Protein AF-0000000085931585 (afdb_homodimer)

Organism: NCBI:txid2903556

Foldseek 3Di:
DDDPDDDQAFDPQPPPVFHFPAEFRDQAFQVAFDPLLVVLLVVLVVVQVDQADLQLVLLLVLVCVLLVHDSLQKDKFLALLLLLLLLCQLVVWQEEEEEFQADCSNVVSNVVSNHDYDYDYADVVNLREDDPVVLVVCVVVVTQEYEYEAVGPPSQDGHPPVVVVVVQVSCQVSVHAYEYECAQVLLFPPDDDCSVVQQVRQSYKYKYGPCHQRVCVVQRMIMIGGPDSSSSVSSSVSDDRSRHGSSSSSSSSSSSVPPVSSVVSSVLLVPQVVVLCVLCVVLVWAWRPHGGQKIKIFADFCLQVQCSVVSYHWHACCPGPNHHGGITMTGRHGPVSSVVVSVSSCVVRPPPD/DDDPDDDQAFDPQPPPVFHFPAEFRDQAFQVAFDPLLVVLLVVLVVVQVDQADLQLVLLLVLVCVLLVHDSLQKDKFLALLLLLLLLCQLVVWQEEEEEFQADCSNVVSNVVSNHDYDYDYADVVNLREDDPVVLVVCVVVVTQEYEEEAVGPPSQDGHPPVVVVVVQVSCQVSVHAYEYECAQVLLFPPDDDCLVVQQVRQSYKYKYGPCHQRVCVVQRMIMIGGPNSSSSVSSSVSDDRSRHGSSSSSSSSSSSVPPVSSVVSSVLLVPQVVVLCVLCVVLVWAWRPHGGQKIKIFADFPLQVQCSVVSYHWHACCPGPNHHGGITMTGRHGPVSSVVVSVSSCVVRPPPD

pLDDT: mean 95.16, std 6.09, range [37.5, 98.88]

Radius of gyration: 26.64 Å; Cα contacts (8 Å, |Δi|>4): 1525; chains: 2; bounding box: 50×88×65 Å

Structure (mmCIF, N/CA/C/O backbone):
data_AF-0000000085931585-model_v1
#
loop_
_entity.id
_entity.type
_entity.pdbx_description
1 polymer 'Threonine-phosphate decarboxylase'
#
loop_
_atom_site.group_PDB
_atom_site.id
_atom_site.type_symbol
_atom_site.label_atom_id
_atom_site.label_alt_id
_atom_site.label_comp_id
_atom_site.label_asym_id
_atom_site.label_entity_id
_atom_site.label_seq_id
_atom_site.pdbx_PDB_ins_code
_atom_site.Cartn_x
_atom_site.Cartn_y
_atom_site.Cartn_z
_atom_site.occupancy
_atom_site.B_iso_or_equiv
_atom_site.auth_seq_id
_atom_site.auth_comp_id
_atom_site.auth_asym_id
_atom_site.auth_atom_id
_atom_site.pdbx_PDB_model_num
ATOM 1 N N . MET A 1 1 ? -7.301 -2.189 -5.227 1 82.5 1 MET A N 1
ATOM 2 C CA . MET A 1 1 ? -8.383 -2.676 -4.371 1 82.5 1 MET A CA 1
ATOM 3 C C . MET A 1 1 ? -9.656 -2.887 -5.172 1 82.5 1 MET A C 1
ATOM 5 O O . MET A 1 1 ? -9.883 -2.213 -6.18 1 82.5 1 MET A O 1
ATOM 9 N N . LEU A 1 2 ? -10.422 -3.799 -4.711 1 83.25 2 LEU A N 1
ATOM 10 C CA . LEU A 1 2 ? -11.664 -4.051 -5.434 1 83.25 2 LEU A CA 1
ATOM 11 C C . LEU A 1 2 ? -12.781 -3.139 -4.934 1 83.25 2 LEU A C 1
ATOM 13 O O . LEU A 1 2 ? -12.859 -2.842 -3.738 1 83.25 2 LEU A O 1
ATOM 17 N N . TYR A 1 3 ? -13.539 -2.578 -5.828 1 89.38 3 TYR A N 1
ATOM 18 C CA . TYR A 1 3 ? -14.695 -1.742 -5.535 1 89.38 3 TYR A CA 1
ATOM 19 C C . TYR A 1 3 ? -15.844 -2.041 -6.496 1 89.38 3 TYR A C 1
ATOM 21 O O . TYR A 1 3 ? -15.734 -1.78 -7.699 1 89.38 3 TYR A O 1
ATOM 29 N N . GLN A 1 4 ? -16.875 -2.604 -5.988 1 84.56 4 GLN A N 1
ATOM 30 C CA . GLN A 1 4 ? -18.109 -2.889 -6.719 1 84.56 4 GLN A CA 1
ATOM 31 C C . GLN A 1 4 ? -17.828 -3.729 -7.961 1 84.56 4 GLN A C 1
ATOM 33 O O . GLN A 1 4 ? -18.422 -3.494 -9.016 1 84.56 4 GLN A O 1
ATOM 38 N N . THR A 1 5 ? -16.703 -4.605 -7.949 1 84.75 5 THR A N 1
ATOM 39 C CA . THR A 1 5 ? -16.359 -5.566 -8.992 1 84.75 5 THR A CA 1
ATOM 40 C C . THR A 1 5 ? -16.141 -6.953 -8.398 1 84.75 5 THR A C 1
ATOM 42 O O . THR A 1 5 ? -15.922 -7.094 -7.195 1 84.75 5 THR A O 1
ATOM 45 N N . ARG A 1 6 ? -16.281 -7.883 -9.305 1 83.62 6 ARG A N 1
ATOM 46 C CA . ARG A 1 6 ? -16.078 -9.258 -8.852 1 83.62 6 ARG A CA 1
ATOM 47 C C . ARG A 1 6 ? -14.609 -9.547 -8.609 1 83.62 6 ARG A C 1
ATOM 49 O O . ARG A 1 6 ? -13.75 -9.125 -9.383 1 83.62 6 ARG A O 1
ATOM 56 N N . ASN A 1 7 ? -14.336 -10.289 -7.555 1 81.06 7 ASN A N 1
ATOM 57 C CA . ASN A 1 7 ? -12.984 -10.766 -7.281 1 81.06 7 ASN A CA 1
ATOM 58 C C . ASN A 1 7 ? -12.539 -11.805 -8.305 1 81.06 7 ASN A C 1
ATOM 60 O O . ASN A 1 7 ? -13.094 -12.906 -8.359 1 81.06 7 ASN A O 1
ATOM 64 N N . PRO A 1 8 ? -11.594 -11.453 -9.094 1 79.81 8 PRO A N 1
ATOM 65 C CA . PRO A 1 8 ? -11.164 -12.414 -10.109 1 79.81 8 PRO A CA 1
ATOM 66 C C . PRO A 1 8 ? -10.164 -13.438 -9.578 1 79.81 8 PRO A C 1
ATOM 68 O O . PRO A 1 8 ? -9.68 -14.281 -10.336 1 79.81 8 PRO A O 1
ATOM 71 N N . HIS A 1 9 ? -9.953 -13.258 -8.344 1 81.75 9 HIS A N 1
ATOM 72 C CA . HIS A 1 9 ? -8.922 -14.094 -7.742 1 81.75 9 HIS A CA 1
ATOM 73 C C . HIS A 1 9 ? -9.531 -15.102 -6.77 1 81.75 9 HIS A C 1
ATOM 75 O O . HIS A 1 9 ? -10.75 -15.18 -6.633 1 81.75 9 HIS A O 1
ATOM 81 N N . GLY A 1 10 ? -8.945 -15.945 -6.207 1 78.88 10 GLY A N 1
ATOM 82 C CA . GLY A 1 10 ? -9.289 -16.797 -5.082 1 78.88 10 GLY A CA 1
ATOM 83 C C . GLY A 1 10 ? -8.977 -16.172 -3.736 1 78.88 10 GLY A C 1
ATOM 84 O O . GLY A 1 10 ? -8.648 -14.984 -3.664 1 78.88 10 GLY A O 1
ATOM 85 N N . GLY A 1 11 ? -9.305 -16.859 -2.742 1 82.19 11 GLY A N 1
ATOM 86 C CA . GLY A 1 11 ? -8.867 -16.469 -1.411 1 82.19 11 GLY A CA 1
ATOM 87 C C . GLY A 1 11 ? -9.867 -15.562 -0.707 1 82.19 11 GLY A C 1
ATOM 88 O O . GLY A 1 11 ? -9.586 -15.055 0.384 1 82.19 11 GLY A O 1
ATOM 89 N N . ASP A 1 12 ? -10.984 -15.344 -1.378 1 84.62 12 ASP A N 1
ATOM 90 C CA . ASP A 1 12 ? -11.992 -14.523 -0.715 1 84.62 12 ASP A CA 1
ATOM 91 C C . ASP A 1 12 ? -12.828 -15.359 0.25 1 84.62 12 ASP A C 1
ATOM 93 O O . ASP A 1 12 ? -13.891 -15.867 -0.121 1 84.62 12 ASP A O 1
ATOM 97 N N . ILE A 1 13 ? -12.484 -15.375 1.486 1 87.31 13 ILE A N 1
ATOM 98 C CA . ILE A 1 13 ? -13.141 -16.203 2.496 1 87.31 13 ILE A CA 1
ATOM 99 C C . ILE A 1 13 ? -14.07 -15.336 3.344 1 87.31 13 ILE A C 1
ATOM 101 O O . ILE A 1 13 ? -14.562 -15.773 4.383 1 87.31 13 ILE A O 1
ATOM 105 N N . TYR A 1 14 ? -14.352 -14.164 2.969 1 88.88 14 TYR A N 1
ATOM 106 C CA . TYR A 1 14 ? -14.977 -13.188 3.855 1 88.88 14 TYR A CA 1
ATOM 107 C C . TYR A 1 14 ? -16.453 -13.016 3.523 1 88.88 14 TYR A C 1
ATOM 109 O O . TYR A 1 14 ? -17.172 -12.281 4.215 1 88.88 14 TYR A O 1
ATOM 117 N N . ASP A 1 15 ? -16.891 -13.68 2.465 1 85.44 15 ASP A N 1
ATOM 118 C CA . ASP A 1 15 ? -18.312 -13.68 2.182 1 85.44 15 ASP A CA 1
ATOM 119 C C . ASP A 1 15 ? -19.078 -14.516 3.203 1 85.44 15 ASP A C 1
ATOM 121 O O . ASP A 1 15 ? -19.062 -15.75 3.148 1 85.44 15 ASP A O 1
ATOM 125 N N . GLN A 1 16 ? -19.75 -13.93 4.078 1 83.12 16 GLN A N 1
ATOM 126 C CA . GLN A 1 16 ? -20.406 -14.602 5.195 1 83.12 16 GLN A CA 1
ATOM 127 C C . GLN A 1 16 ? -21.562 -15.484 4.711 1 83.12 16 GLN A C 1
ATOM 129 O O . GLN A 1 16 ? -21.969 -16.406 5.41 1 83.12 16 GLN A O 1
ATOM 134 N N . SER A 1 17 ? -22.109 -15.172 3.598 1 83.31 17 SER A N 1
ATOM 135 C CA . SER A 1 17 ? -23.203 -15.961 3.051 1 83.31 17 SER A CA 1
ATOM 136 C C . SER A 1 17 ? -22.703 -17.297 2.523 1 83.31 17 SER A C 1
ATOM 138 O O . SER A 1 17 ? -23.5 -18.219 2.297 1 83.31 17 SER A O 1
ATOM 140 N N . GLN A 1 18 ? -21.406 -17.422 2.371 1 85.69 18 GLN A N 1
ATOM 141 C CA . GLN A 1 18 ? -20.781 -18.656 1.896 1 85.69 18 GLN A CA 1
ATOM 142 C C . GLN A 1 18 ? -19.516 -18.969 2.695 1 85.69 18 GLN A C 1
ATOM 144 O O . GLN A 1 18 ? -18.406 -18.859 2.182 1 85.69 18 GLN A O 1
ATOM 149 N N . PRO A 1 19 ? -19.719 -19.469 3.824 1 89.62 19 PRO A N 1
ATOM 150 C CA . PRO A 1 19 ? -18.562 -19.719 4.668 1 89.62 19 PRO A CA 1
ATOM 151 C C . PRO A 1 19 ? -17.609 -20.766 4.066 1 89.62 19 PRO A C 1
ATOM 153 O O . PRO A 1 19 ? -18.062 -21.766 3.521 1 89.62 19 PRO A O 1
ATOM 156 N N . ILE A 1 20 ? -16.375 -20.5 4.121 1 92.75 20 ILE A N 1
ATOM 157 C CA . ILE A 1 20 ? -15.344 -21.375 3.6 1 92.75 20 ILE A CA 1
ATOM 158 C C . ILE A 1 20 ? -14.594 -22.031 4.758 1 92.75 20 ILE A C 1
ATOM 160 O O . ILE A 1 20 ? -14.008 -21.344 5.594 1 92.75 20 ILE A O 1
ATOM 164 N N . ALA A 1 21 ? -14.664 -23.328 4.785 1 93.12 21 ALA A N 1
ATOM 165 C CA . ALA A 1 21 ? -13.961 -24.094 5.816 1 93.12 21 ALA A CA 1
ATOM 166 C C . ALA A 1 21 ? -12.57 -24.516 5.34 1 93.12 21 ALA A C 1
ATOM 168 O O . ALA A 1 21 ? -11.633 -24.578 6.129 1 93.12 21 ALA A O 1
ATOM 169 N N . LEU A 1 22 ? -12.445 -24.875 4.062 1 95.69 22 LEU A N 1
ATOM 170 C CA . LEU A 1 22 ? -11.195 -25.297 3.434 1 95.69 22 LEU A CA 1
ATOM 171 C C . LEU A 1 22 ? -10.938 -24.5 2.162 1 95.69 22 LEU A C 1
ATOM 173 O O . LEU A 1 22 ? -11.664 -24.625 1.177 1 95.69 22 LEU A O 1
ATOM 177 N N . ASP A 1 23 ? -9.898 -23.688 2.195 1 96 23 ASP A N 1
ATOM 178 C CA . ASP A 1 23 ? -9.578 -22.844 1.043 1 96 23 ASP A CA 1
ATOM 179 C C . ASP A 1 23 ? -8.438 -23.453 0.222 1 96 23 ASP A C 1
ATOM 181 O O . ASP A 1 23 ? -7.27 -23.328 0.588 1 96 23 ASP A O 1
ATOM 185 N N . PHE A 1 24 ? -8.805 -24.062 -0.904 1 97.62 24 PHE A N 1
ATOM 186 C CA . PHE A 1 24 ? -7.824 -24.594 -1.841 1 97.62 24 PHE A CA 1
ATOM 187 C C . PHE A 1 24 ? -7.586 -23.625 -2.99 1 97.62 24 PHE A C 1
ATOM 189 O O . PHE A 1 24 ? -6.812 -23.906 -3.904 1 97.62 24 PHE A O 1
ATOM 196 N N . SER A 1 25 ? -8.25 -22.438 -2.953 1 95.94 25 SER A N 1
ATOM 197 C CA . SER A 1 25 ? -8.172 -21.5 -4.062 1 95.94 25 SER A CA 1
ATOM 198 C C . SER A 1 25 ? -6.941 -20.609 -3.941 1 95.94 25 SER A C 1
ATOM 200 O O . SER A 1 25 ? -6.504 -20 -4.926 1 95.94 25 SER A O 1
ATOM 202 N N . ALA A 1 26 ? -6.387 -20.438 -2.76 1 93.88 26 ALA A N 1
ATOM 203 C CA . ALA A 1 26 ? -5.18 -19.641 -2.535 1 93.88 26 ALA A CA 1
ATOM 204 C C . ALA A 1 26 ? -3.963 -20.547 -2.338 1 93.88 26 ALA A C 1
ATOM 206 O O . ALA A 1 26 ? -4.016 -21.516 -1.579 1 93.88 26 ALA A O 1
ATOM 207 N N . ASN A 1 27 ? -2.91 -20.203 -2.961 1 94.06 27 ASN A N 1
ATOM 208 C CA . ASN A 1 27 ? -1.722 -21.047 -2.967 1 94.06 27 ASN A CA 1
ATOM 209 C C . ASN A 1 27 ? -0.739 -20.641 -1.873 1 94.06 27 ASN A C 1
ATOM 211 O O . ASN A 1 27 ? 0.469 -20.562 -2.109 1 94.06 27 ASN A O 1
ATOM 215 N N . THR A 1 28 ? -1.238 -20.375 -0.711 1 92.81 28 THR A N 1
ATOM 216 C CA . THR A 1 28 ? -0.366 -19.984 0.394 1 92.81 28 THR A CA 1
ATOM 217 C C . THR A 1 28 ? 0.215 -21.219 1.074 1 92.81 28 THR A C 1
ATOM 219 O O . THR A 1 28 ? -0.232 -22.344 0.823 1 92.81 28 THR A O 1
ATOM 222 N N . ASN A 1 29 ? 1.198 -21.047 1.864 1 95.62 29 ASN A N 1
ATOM 223 C CA . ASN A 1 29 ? 1.883 -22.109 2.58 1 95.62 29 ASN A CA 1
ATOM 224 C C . ASN A 1 29 ? 0.913 -22.938 3.43 1 95.62 29 ASN A C 1
ATOM 226 O O . ASN A 1 29 ? 0.142 -22.375 4.211 1 95.62 29 ASN A O 1
ATOM 230 N N . PRO A 1 30 ? 0.968 -24.234 3.342 1 95.19 30 PRO A N 1
ATOM 231 C CA . PRO A 1 30 ? 0.019 -25.078 4.074 1 95.19 30 PRO A CA 1
ATOM 232 C C . PRO A 1 30 ? 0.211 -25 5.59 1 95.19 30 PRO A C 1
ATOM 234 O O . PRO A 1 30 ? -0.72 -25.281 6.348 1 95.19 30 PRO A O 1
ATOM 237 N N . PHE A 1 31 ? 1.345 -24.641 6.023 1 96.25 31 PHE A N 1
ATOM 238 C CA . PHE A 1 31 ? 1.631 -24.578 7.453 1 96.25 31 PHE A CA 1
ATOM 239 C C . PHE A 1 31 ? 1.277 -23.219 8.016 1 96.25 31 PHE A C 1
ATOM 241 O O . PHE A 1 31 ? 1.39 -22.984 9.227 1 96.25 31 PHE A O 1
ATOM 248 N N . GLY A 1 32 ? 0.833 -22.359 7.152 1 95.69 32 GLY A N 1
ATOM 249 C CA . GLY A 1 32 ? 0.56 -21 7.609 1 95.69 32 GLY A CA 1
ATOM 250 C C . GLY A 1 32 ? 1.816 -20.172 7.82 1 95.69 32 GLY A C 1
ATOM 251 O O . GLY A 1 32 ? 2.791 -20.312 7.078 1 95.69 32 GLY A O 1
ATOM 252 N N . THR A 1 33 ? 1.711 -19.234 8.734 1 97.69 33 THR A N 1
ATOM 253 C CA . THR A 1 33 ? 2.818 -18.328 9.016 1 97.69 33 THR A CA 1
ATOM 254 C C . THR A 1 33 ? 3.715 -18.891 10.117 1 97.69 33 THR A C 1
ATOM 256 O O . THR A 1 33 ? 3.225 -19.344 11.148 1 97.69 33 THR A O 1
ATOM 259 N N . PRO A 1 34 ? 5.023 -18.844 9.938 1 97.81 34 PRO A N 1
ATOM 260 C CA . PRO A 1 34 ? 5.918 -19.328 10.992 1 97.81 34 PRO A CA 1
ATOM 261 C C . PRO A 1 34 ? 5.703 -18.609 12.32 1 97.81 34 PRO A C 1
ATOM 263 O O . PRO A 1 34 ? 5.543 -17.375 12.344 1 97.81 34 PRO A O 1
ATOM 266 N N . PRO A 1 35 ? 5.742 -19.359 13.422 1 97.38 35 PRO A N 1
ATOM 267 C CA . PRO A 1 35 ? 5.516 -18.75 14.742 1 97.38 35 PRO A CA 1
ATOM 268 C C . PRO A 1 35 ? 6.484 -17.609 15.039 1 97.38 35 PRO A C 1
ATOM 270 O O . PRO A 1 35 ? 6.09 -16.609 15.641 1 97.38 35 PRO A O 1
ATOM 273 N N . ARG A 1 36 ? 7.723 -17.734 14.609 1 97.81 36 ARG A N 1
ATOM 274 C CA . ARG A 1 36 ? 8.711 -16.703 14.883 1 97.81 36 ARG A CA 1
ATOM 275 C C . ARG A 1 36 ? 8.391 -15.422 14.125 1 97.81 36 ARG A C 1
ATOM 277 O O . ARG A 1 36 ? 8.727 -14.32 14.57 1 97.81 36 ARG A O 1
ATOM 284 N N . VAL A 1 37 ? 7.805 -15.531 12.969 1 98.31 37 VAL A N 1
ATOM 285 C CA . VAL A 1 37 ? 7.367 -14.375 12.195 1 98.31 37 VAL A CA 1
ATOM 286 C C . VAL A 1 37 ? 6.223 -13.672 12.922 1 98.31 37 VAL A C 1
ATOM 288 O O . VAL A 1 37 ? 6.215 -12.445 13.031 1 98.31 37 VAL A O 1
ATOM 291 N N . LEU A 1 38 ? 5.254 -14.484 13.438 1 98.31 38 LEU A N 1
ATOM 292 C CA . LEU A 1 38 ? 4.16 -13.922 14.227 1 98.31 38 LEU A CA 1
ATOM 293 C C . LEU A 1 38 ? 4.691 -13.203 15.453 1 98.31 38 LEU A C 1
ATOM 295 O O . LEU A 1 38 ? 4.211 -12.117 15.797 1 98.31 38 LEU A O 1
ATOM 299 N N . GLU A 1 39 ? 5.645 -13.773 16.078 1 98.5 39 GLU A N 1
ATOM 300 C CA . GLU A 1 39 ? 6.242 -13.172 17.281 1 98.5 39 GLU A CA 1
ATOM 301 C C . GLU A 1 39 ? 6.941 -11.859 16.938 1 98.5 39 GLU A C 1
ATOM 303 O O . GLU A 1 39 ? 6.855 -10.891 17.703 1 98.5 39 GLU A O 1
ATOM 308 N N . ALA A 1 40 ? 7.688 -11.828 15.844 1 98.5 40 ALA A N 1
ATOM 309 C CA . ALA A 1 40 ? 8.352 -10.602 15.406 1 98.5 40 ALA A CA 1
ATOM 310 C C . ALA A 1 40 ? 7.332 -9.484 15.18 1 98.5 40 ALA A C 1
ATOM 312 O O . ALA A 1 40 ? 7.582 -8.328 15.539 1 98.5 40 ALA A O 1
ATOM 313 N N . MET A 1 41 ? 6.211 -9.812 14.586 1 98.44 41 MET A N 1
ATOM 314 C CA . MET A 1 41 ? 5.164 -8.82 14.375 1 98.44 41 MET A CA 1
ATOM 315 C C . MET A 1 41 ? 4.574 -8.359 15.711 1 98.44 41 MET A C 1
ATOM 317 O O . MET A 1 41 ? 4.297 -7.176 15.891 1 98.44 41 MET A O 1
ATOM 321 N N . ARG A 1 42 ? 4.328 -9.328 16.594 1 98.31 42 ARG A N 1
ATOM 322 C CA . ARG A 1 42 ? 3.814 -8.977 17.906 1 98.31 42 ARG A CA 1
ATOM 323 C C . ARG A 1 42 ? 4.723 -7.969 18.609 1 98.31 42 ARG A C 1
ATOM 325 O O . ARG A 1 42 ? 4.246 -6.992 19.188 1 98.31 42 ARG A O 1
ATOM 332 N N . GLN A 1 43 ? 5.984 -8.188 18.531 1 98 43 GLN A N 1
ATOM 333 C CA . GLN A 1 43 ? 6.957 -7.301 19.156 1 98 43 GLN A CA 1
ATOM 334 C C . GLN A 1 43 ? 6.973 -5.93 18.484 1 98 43 GLN A C 1
ATOM 336 O O . GLN A 1 43 ? 7.172 -4.91 19.141 1 98 43 GLN A O 1
ATOM 341 N N . ALA A 1 44 ? 6.746 -5.898 17.234 1 98 44 ALA A N 1
ATOM 342 C CA . ALA A 1 44 ? 6.801 -4.664 16.453 1 98 44 ALA A CA 1
ATOM 343 C C . ALA A 1 44 ? 5.57 -3.799 16.719 1 98 44 ALA A C 1
ATOM 345 O O . ALA A 1 44 ? 5.559 -2.613 16.375 1 98 44 ALA A O 1
ATOM 346 N N . LEU A 1 45 ? 4.516 -4.367 17.328 1 97.75 45 LEU A N 1
ATOM 347 C CA . LEU A 1 45 ? 3.289 -3.625 17.609 1 97.75 45 LEU A CA 1
ATOM 348 C C . LEU A 1 45 ? 3.584 -2.381 18.438 1 97.75 45 LEU A C 1
ATOM 350 O O . LEU A 1 45 ? 2.92 -1.354 18.281 1 97.75 45 LEU A O 1
ATOM 354 N N . GLY A 1 46 ? 4.566 -2.432 19.266 1 94.94 46 GLY A N 1
ATOM 355 C CA . GLY A 1 46 ? 4.918 -1.309 20.109 1 94.94 46 GLY A CA 1
ATOM 356 C C . GLY A 1 46 ? 5.488 -0.131 19.344 1 94.94 46 GLY A C 1
ATOM 357 O O . GLY A 1 46 ? 5.598 0.972 19.891 1 94.94 46 GLY A O 1
ATOM 358 N N . GLN A 1 47 ? 5.754 -0.302 18.047 1 95.12 47 GLN A N 1
ATOM 359 C CA . GLN A 1 47 ? 6.422 0.728 17.266 1 95.12 47 GLN A CA 1
ATOM 360 C C . GLN A 1 47 ? 5.492 1.274 16.172 1 95.12 47 GLN A C 1
ATOM 362 O O . GLN A 1 47 ? 5.879 2.158 15.414 1 95.12 47 GLN A O 1
ATOM 367 N N . VAL A 1 48 ? 4.242 0.862 16.156 1 96.62 48 VAL A N 1
ATOM 368 C CA . VAL A 1 48 ? 3.379 1.166 15.023 1 96.62 48 VAL A CA 1
ATOM 369 C C . VAL A 1 48 ? 2.945 2.629 15.086 1 96.62 48 VAL A C 1
ATOM 371 O O . VAL A 1 48 ? 2.42 3.166 14.102 1 96.62 48 VAL A O 1
ATOM 374 N N . HIS A 1 49 ? 3.139 3.311 16.188 1 95.31 49 HIS A N 1
ATOM 375 C CA . HIS A 1 49 ? 2.812 4.73 16.281 1 95.31 49 HIS A CA 1
ATOM 376 C C . HIS A 1 49 ? 3.791 5.574 15.477 1 95.31 49 HIS A C 1
ATOM 378 O O . HIS A 1 49 ? 3.504 6.73 15.156 1 95.31 49 HIS A O 1
ATOM 384 N N . HIS A 1 50 ? 4.941 5.07 15.148 1 94.06 50 HIS A N 1
ATOM 385 C CA . HIS A 1 50 ? 5.902 5.734 14.273 1 94.06 50 HIS A CA 1
ATOM 386 C C . HIS A 1 50 ? 5.648 5.391 12.812 1 94.06 50 HIS A C 1
ATOM 388 O O . HIS A 1 50 ? 5.125 4.316 12.508 1 94.06 50 HIS A O 1
ATOM 394 N N . TYR A 1 51 ? 6.008 6.348 11.961 1 94.12 51 TYR A N 1
ATOM 395 C CA . TYR A 1 51 ? 6.059 6 10.539 1 94.12 51 TYR A CA 1
ATOM 396 C C . TYR A 1 51 ? 7.066 4.883 10.297 1 94.12 51 TYR A C 1
ATOM 398 O O . TYR A 1 51 ? 8.102 4.812 10.961 1 94.12 51 TYR A O 1
ATOM 406 N N . PRO A 1 52 ? 6.727 4 9.336 1 96.12 52 PRO A N 1
ATOM 407 C CA . PRO A 1 52 ? 7.715 2.973 9 1 96.12 52 PRO A CA 1
ATOM 408 C C . PRO A 1 52 ? 8.977 3.557 8.375 1 96.12 52 PRO A C 1
ATOM 410 O O . PRO A 1 52 ? 8.984 4.711 7.945 1 96.12 52 PRO A O 1
ATOM 413 N N . ASP A 1 53 ? 10.094 2.791 8.445 1 96 53 ASP A N 1
ATOM 414 C CA . ASP A 1 53 ? 11.281 3.178 7.699 1 96 53 ASP A CA 1
ATOM 415 C C . ASP A 1 53 ? 10.977 3.332 6.211 1 96 53 ASP A C 1
ATOM 417 O O . ASP A 1 53 ? 10.68 2.35 5.527 1 96 53 ASP A O 1
ATOM 421 N N . PRO A 1 54 ? 11.016 4.543 5.727 1 94.44 54 PRO A N 1
ATOM 422 C CA . PRO A 1 54 ? 10.609 4.758 4.336 1 94.44 54 PRO A CA 1
ATOM 423 C C . PRO A 1 54 ? 11.555 4.102 3.336 1 94.44 54 PRO A C 1
ATOM 425 O O . PRO A 1 54 ? 11.211 3.959 2.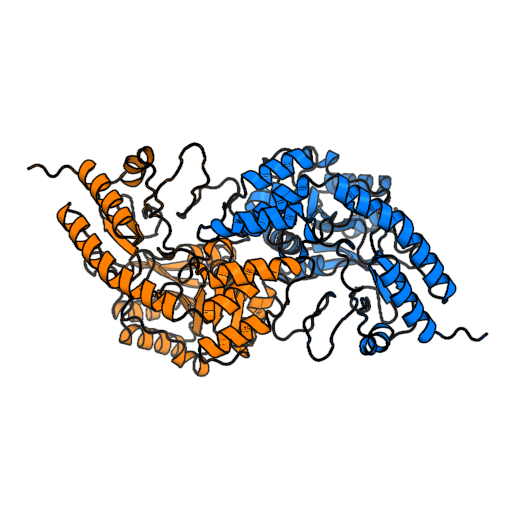158 1 94.44 54 PRO A O 1
ATOM 428 N N . TYR A 1 55 ? 12.766 3.674 3.801 1 95.5 55 TYR A N 1
ATOM 429 C CA . TYR A 1 55 ? 13.742 3.031 2.934 1 95.5 55 TYR A CA 1
ATOM 430 C C . TYR A 1 55 ? 13.797 1.53 3.188 1 95.5 55 TYR A C 1
ATOM 432 O O . TYR A 1 55 ? 14.547 0.809 2.527 1 95.5 55 TYR A O 1
ATOM 440 N N . CYS A 1 56 ? 13.047 1.055 4.188 1 97.12 56 CYS A N 1
ATOM 441 C CA . CYS A 1 56 ? 13.07 -0.347 4.59 1 97.12 56 CYS A CA 1
ATOM 442 C C . CYS A 1 56 ? 14.5 -0.822 4.824 1 97.12 56 CYS A C 1
ATOM 444 O O . CYS A 1 56 ? 14.867 -1.917 4.398 1 97.12 56 CYS A O 1
ATOM 446 N N . ARG A 1 57 ? 15.305 -0.025 5.484 1 96.81 57 ARG A N 1
ATOM 447 C CA . ARG A 1 57 ? 16.75 -0.206 5.535 1 96.81 57 ARG A CA 1
ATOM 448 C C . ARG A 1 57 ? 17.109 -1.578 6.094 1 96.81 57 ARG A C 1
ATOM 450 O O . ARG A 1 57 ? 17.828 -2.344 5.457 1 96.81 57 ARG A O 1
ATOM 457 N N . ALA A 1 58 ? 16.594 -1.949 7.273 1 97.69 58 ALA A N 1
ATOM 458 C CA . ALA A 1 58 ? 16.906 -3.23 7.898 1 97.69 58 ALA A CA 1
ATOM 459 C C . ALA A 1 58 ? 16.391 -4.395 7.059 1 97.69 58 ALA A C 1
ATOM 461 O O . ALA A 1 58 ? 17.062 -5.426 6.938 1 97.69 58 ALA A O 1
ATOM 462 N N . LEU A 1 59 ? 15.227 -4.297 6.488 1 98.31 59 LEU A N 1
ATOM 463 C CA . LEU A 1 59 ? 14.648 -5.336 5.645 1 98.31 59 LEU A CA 1
ATOM 464 C C . LEU A 1 59 ? 15.477 -5.531 4.375 1 98.31 59 LEU A C 1
ATOM 466 O O . LEU A 1 59 ? 15.75 -6.664 3.979 1 98.31 59 LEU A O 1
ATOM 470 N N . VAL A 1 60 ? 15.828 -4.414 3.73 1 98.38 60 VAL A N 1
ATOM 471 C CA . VAL A 1 60 ? 16.641 -4.461 2.514 1 98.38 60 VAL A CA 1
ATOM 472 C C . VAL A 1 60 ? 17.953 -5.176 2.795 1 98.38 60 VAL A C 1
ATOM 474 O O . VAL A 1 60 ? 18.391 -6.012 2.004 1 98.38 60 VAL A O 1
ATOM 477 N N . GLU A 1 61 ? 18.547 -4.855 3.932 1 98.31 61 GLU A N 1
ATOM 478 C CA . GLU A 1 61 ? 19.781 -5.523 4.312 1 98.31 61 GLU A CA 1
ATOM 479 C C . GLU A 1 61 ? 19.562 -7.023 4.488 1 98.31 61 GLU A C 1
ATOM 481 O O . GLU A 1 61 ? 20.375 -7.832 4.031 1 98.31 61 GLU A O 1
ATOM 486 N N . ALA A 1 62 ? 18.531 -7.418 5.152 1 98.5 62 ALA A N 1
ATOM 487 C CA . ALA A 1 62 ? 18.219 -8.828 5.371 1 98.5 62 ALA A CA 1
ATOM 488 C C . ALA A 1 62 ? 17.984 -9.547 4.047 1 98.5 62 ALA A C 1
ATOM 490 O O . ALA A 1 62 ? 18.453 -10.672 3.854 1 98.5 62 ALA A O 1
ATOM 491 N N . ILE A 1 63 ? 17.266 -8.93 3.115 1 98.5 63 ILE A N 1
ATOM 492 C CA . ILE A 1 63 ? 17 -9.516 1.808 1 98.5 63 ILE A CA 1
ATOM 493 C C . ILE A 1 63 ? 18.297 -9.664 1.032 1 98.5 63 ILE A C 1
ATOM 495 O O . ILE A 1 63 ? 18.531 -10.688 0.386 1 98.5 63 ILE A O 1
ATOM 499 N N . ALA A 1 64 ? 19.109 -8.617 1.077 1 98.62 64 ALA A N 1
ATOM 500 C CA . ALA A 1 64 ? 20.406 -8.656 0.389 1 98.62 64 ALA A CA 1
ATOM 501 C C . ALA A 1 64 ? 21.234 -9.859 0.831 1 98.62 64 ALA A C 1
ATOM 503 O O . ALA A 1 64 ? 21.781 -10.578 -0.003 1 98.62 64 ALA A O 1
ATOM 504 N N . GLU A 1 65 ? 21.297 -10.039 2.104 1 98.25 65 GLU A N 1
ATOM 505 C CA . GLU A 1 65 ? 22.031 -11.172 2.658 1 98.25 65 GLU A CA 1
ATOM 506 C C . GLU A 1 65 ? 21.422 -12.5 2.232 1 98.25 65 GLU A C 1
ATOM 508 O O . GLU A 1 65 ? 22.125 -13.414 1.811 1 98.25 65 GLU A O 1
ATOM 513 N N . PHE A 1 66 ? 20.172 -12.656 2.318 1 97.19 66 PHE A N 1
ATOM 514 C CA . PHE A 1 66 ? 19.453 -13.875 1.996 1 97.19 66 PHE A CA 1
ATOM 515 C C . PHE A 1 66 ? 19.625 -14.242 0.527 1 97.19 66 PHE A C 1
ATOM 517 O O . PHE A 1 66 ? 19.891 -15.398 0.196 1 97.19 66 PHE A O 1
ATOM 524 N N . GLU A 1 67 ? 19.469 -13.211 -0.372 1 97.62 67 GLU A N 1
ATOM 525 C CA . GLU A 1 67 ? 19.5 -13.43 -1.815 1 97.62 67 GLU A CA 1
ATOM 526 C C . GLU A 1 67 ? 20.938 -13.453 -2.338 1 97.62 67 GLU A C 1
ATOM 528 O O . GLU A 1 67 ? 21.188 -13.914 -3.453 1 97.62 67 GLU A O 1
ATOM 533 N N . GLY A 1 68 ? 21.859 -12.977 -1.544 1 97.94 68 GLY A N 1
ATOM 534 C CA . GLY A 1 68 ? 23.234 -12.852 -2.021 1 97.94 68 GLY A CA 1
ATOM 535 C C . GLY A 1 68 ? 23.391 -11.836 -3.141 1 97.94 68 GLY A C 1
ATOM 536 O O . GLY A 1 68 ? 24.062 -12.102 -4.137 1 97.94 68 GLY A O 1
ATOM 537 N N . VAL A 1 69 ? 22.719 -10.711 -3.092 1 98.31 69 VAL A N 1
ATOM 538 C CA . VAL A 1 69 ? 22.797 -9.641 -4.078 1 98.31 69 VAL A CA 1
ATOM 539 C C . VAL A 1 69 ? 23.062 -8.312 -3.375 1 98.31 69 VAL A C 1
ATOM 541 O O . VAL A 1 69 ? 22.859 -8.18 -2.168 1 98.31 69 VAL A O 1
ATOM 544 N N . PRO A 1 70 ? 23.609 -7.301 -4.094 1 98.31 70 PRO A N 1
ATOM 545 C CA . PRO A 1 70 ? 23.781 -5.977 -3.492 1 98.31 70 PRO A CA 1
ATOM 546 C C . PRO A 1 70 ? 22.469 -5.371 -3 1 98.31 70 PRO A C 1
ATOM 548 O O . PRO A 1 70 ? 21.438 -5.531 -3.646 1 98.31 70 PRO A O 1
ATOM 551 N N . ARG A 1 71 ? 22.531 -4.688 -1.871 1 97.75 71 ARG A N 1
ATOM 552 C CA . ARG A 1 71 ? 21.359 -4.043 -1.305 1 97.75 71 ARG A CA 1
ATOM 553 C C . ARG A 1 71 ? 20.75 -3.041 -2.285 1 97.75 71 ARG A C 1
ATOM 555 O O . ARG A 1 71 ? 19.547 -2.814 -2.283 1 97.75 71 ARG A O 1
ATOM 562 N N . GLU A 1 72 ? 21.562 -2.488 -3.203 1 97.75 72 GLU A N 1
ATOM 563 C CA . GLU A 1 72 ? 21.141 -1.482 -4.172 1 97.75 72 GLU A CA 1
ATOM 564 C C . GLU A 1 72 ? 20.203 -2.086 -5.219 1 97.75 72 GLU A C 1
ATOM 566 O O . GLU A 1 72 ? 19.531 -1.358 -5.957 1 97.75 72 GLU A O 1
ATOM 571 N N . TYR A 1 73 ? 20.125 -3.469 -5.27 1 98.5 73 TYR A N 1
ATOM 572 C CA . TYR A 1 73 ? 19.297 -4.141 -6.27 1 98.5 73 TYR A CA 1
ATOM 573 C C . TYR A 1 73 ? 17.875 -4.316 -5.773 1 98.5 73 TYR A C 1
ATOM 575 O O . TYR A 1 73 ? 17 -4.805 -6.508 1 98.5 73 TYR A O 1
ATOM 583 N N . ILE A 1 74 ? 17.578 -3.82 -4.566 1 98.56 74 ILE A N 1
ATOM 584 C CA . ILE A 1 74 ? 16.391 -4.32 -3.9 1 98.56 74 ILE A CA 1
ATOM 585 C C . ILE A 1 74 ? 15.383 -3.184 -3.721 1 98.56 74 ILE A C 1
ATOM 587 O O . ILE A 1 74 ? 15.742 -2.092 -3.273 1 98.56 74 ILE A O 1
ATOM 591 N N . LEU A 1 75 ? 14.156 -3.412 -4.07 1 98.31 75 LEU A N 1
ATOM 592 C CA . LEU A 1 75 ? 13.023 -2.545 -3.77 1 98.31 75 LEU A CA 1
ATOM 593 C C . LEU A 1 75 ? 11.867 -3.344 -3.174 1 98.31 75 LEU A C 1
ATOM 595 O O . LEU A 1 75 ? 11.461 -4.363 -3.736 1 98.31 75 LEU A O 1
ATOM 599 N N . CYS A 1 76 ? 11.391 -2.945 -2.031 1 97.88 76 CYS A N 1
ATOM 600 C CA . CYS A 1 76 ? 10.289 -3.627 -1.359 1 97.88 76 CYS A CA 1
ATOM 601 C C . CYS A 1 76 ? 8.945 -3.051 -1.791 1 97.88 76 CYS A C 1
ATOM 603 O O . CYS A 1 76 ? 8.883 -1.943 -2.328 1 97.88 76 CYS A O 1
ATOM 605 N N . GLY A 1 77 ? 7.895 -3.824 -1.634 1 96.81 77 GLY A N 1
ATOM 606 C CA . GLY A 1 77 ? 6.551 -3.389 -1.976 1 96.81 77 GLY A CA 1
ATOM 607 C C . GLY A 1 77 ? 5.492 -3.938 -1.042 1 96.81 77 GLY A C 1
ATOM 608 O O . GLY A 1 77 ? 5.73 -4.91 -0.324 1 96.81 77 GLY A O 1
ATOM 609 N N . ASN A 1 78 ? 4.312 -3.271 -1.005 1 96.62 78 ASN A N 1
ATOM 610 C CA . ASN A 1 78 ? 3.135 -3.717 -0.27 1 96.62 78 ASN A CA 1
ATOM 611 C C . ASN A 1 78 ? 2.496 -4.938 -0.924 1 96.62 78 ASN A C 1
ATOM 613 O O . ASN A 1 78 ? 1.342 -4.883 -1.354 1 96.62 78 ASN A O 1
ATOM 617 N N . GLY A 1 79 ? 3.215 -6.039 -0.889 1 95 79 GLY A N 1
ATOM 618 C CA . GLY A 1 79 ? 2.902 -7.219 -1.679 1 95 79 GLY A CA 1
ATOM 619 C C . GLY A 1 79 ? 3.562 -7.215 -3.045 1 95 79 GLY A C 1
ATOM 620 O O . GLY A 1 79 ? 3.947 -6.16 -3.551 1 95 79 GLY A O 1
ATOM 621 N N . ALA A 1 80 ? 3.652 -8.406 -3.604 1 94.81 80 ALA A N 1
ATOM 622 C CA . ALA A 1 80 ? 4.258 -8.523 -4.926 1 94.81 80 ALA A CA 1
ATOM 623 C C . ALA A 1 80 ? 3.422 -7.805 -5.98 1 94.81 80 ALA A C 1
ATOM 625 O O . ALA A 1 80 ? 3.965 -7.246 -6.938 1 94.81 80 ALA A O 1
ATOM 626 N N . ALA A 1 81 ? 2.125 -7.844 -5.836 1 93.5 81 ALA A N 1
ATOM 627 C CA . ALA A 1 81 ? 1.236 -7.188 -6.789 1 93.5 81 ALA A CA 1
ATOM 628 C C . ALA A 1 81 ? 1.562 -5.703 -6.91 1 93.5 81 ALA A C 1
ATOM 630 O O . ALA A 1 81 ? 1.48 -5.129 -7.996 1 93.5 81 ALA A O 1
ATOM 631 N N . ASP A 1 82 ? 1.893 -5.09 -5.781 1 94.75 82 ASP A N 1
ATOM 632 C CA . ASP A 1 82 ? 2.277 -3.682 -5.758 1 94.75 82 ASP A CA 1
ATOM 633 C C . ASP A 1 82 ? 3.412 -3.408 -6.742 1 94.75 82 ASP A C 1
ATOM 635 O O . ASP A 1 82 ? 3.393 -2.404 -7.457 1 94.75 82 ASP A O 1
ATOM 639 N N . LEU A 1 83 ? 4.352 -4.27 -6.82 1 96.75 83 LEU A N 1
ATOM 640 C CA . LEU A 1 83 ? 5.543 -4.105 -7.648 1 96.75 83 LEU A CA 1
ATOM 641 C C . LEU A 1 83 ? 5.227 -4.363 -9.117 1 96.75 83 LEU A C 1
ATOM 643 O O . LEU A 1 83 ? 5.875 -3.801 -10 1 96.75 83 LEU A O 1
ATOM 647 N N . ILE A 1 84 ? 4.234 -5.199 -9.406 1 96.88 84 ILE A N 1
ATOM 648 C CA . ILE A 1 84 ? 3.783 -5.406 -10.781 1 96.88 84 ILE A CA 1
ATOM 649 C C . ILE A 1 84 ? 3.215 -4.102 -11.336 1 96.88 84 ILE A C 1
ATOM 651 O O . ILE A 1 84 ? 3.609 -3.656 -12.414 1 96.88 84 ILE A O 1
ATOM 655 N N . TYR A 1 85 ? 2.365 -3.5 -10.609 1 93.94 85 TYR A N 1
ATOM 656 C CA . TYR A 1 85 ? 1.734 -2.262 -11.047 1 93.94 85 TYR A CA 1
ATOM 657 C C . TYR A 1 85 ? 2.752 -1.129 -11.125 1 93.94 85 TYR A C 1
ATOM 659 O O . TYR A 1 85 ? 2.736 -0.335 -12.07 1 93.94 85 TYR A O 1
ATOM 667 N N . SER A 1 86 ? 3.592 -1.038 -10.109 1 94.69 86 SER A N 1
ATOM 668 C CA . SER A 1 86 ? 4.656 -0.04 -10.125 1 94.69 86 SER A CA 1
ATOM 669 C C . SER A 1 86 ? 5.543 -0.193 -11.359 1 94.69 86 SER A C 1
ATOM 671 O O . SER A 1 86 ? 5.938 0.801 -11.969 1 94.69 86 SER A O 1
ATOM 673 N N . TYR A 1 87 ? 5.859 -1.437 -11.688 1 97.19 87 TYR A N 1
ATOM 674 C CA . TYR A 1 87 ? 6.688 -1.708 -12.859 1 97.19 87 TYR A CA 1
ATOM 675 C C . TYR A 1 87 ? 6.023 -1.192 -14.125 1 97.19 87 TYR A C 1
ATOM 677 O O . TYR A 1 87 ? 6.664 -0.524 -14.945 1 97.19 87 TYR A O 1
ATOM 685 N N . CYS A 1 88 ? 4.789 -1.505 -14.312 1 96 88 CYS A N 1
ATOM 686 C CA . CYS A 1 88 ? 4.059 -1.06 -15.492 1 96 88 CYS A CA 1
ATOM 687 C C . CYS A 1 88 ? 4.023 0.462 -15.57 1 96 88 CYS A C 1
ATOM 689 O O . CYS A 1 88 ? 4.227 1.038 -16.641 1 96 88 CYS A O 1
ATOM 691 N N . GLU A 1 89 ? 3.834 1.112 -14.484 1 92.38 89 GLU A N 1
ATOM 692 C CA . GLU A 1 89 ? 3.773 2.57 -14.445 1 92.38 89 GLU A CA 1
ATOM 693 C C . GLU A 1 89 ? 5.141 3.188 -14.734 1 92.38 89 GLU A C 1
ATOM 695 O O . GLU A 1 89 ? 5.227 4.254 -15.344 1 92.38 89 GLU A O 1
ATOM 700 N N . ALA A 1 90 ? 6.148 2.572 -14.211 1 94.75 90 ALA A N 1
ATOM 701 C CA . ALA A 1 90 ? 7.5 3.104 -14.359 1 94.75 90 ALA A CA 1
ATOM 702 C C . ALA A 1 90 ? 8.008 2.934 -15.789 1 94.75 90 ALA A C 1
ATOM 704 O O . ALA A 1 90 ? 8.641 3.834 -16.344 1 94.75 90 ALA A O 1
ATOM 705 N N . VAL A 1 91 ? 7.762 1.773 -16.359 1 96.56 91 VAL A N 1
ATOM 706 C CA . VAL A 1 91 ? 8.289 1.432 -17.672 1 96.56 91 VAL A CA 1
ATOM 707 C C . VAL A 1 91 ? 7.332 1.919 -18.75 1 96.56 91 VAL A C 1
ATOM 709 O O . VAL A 1 91 ? 7.766 2.381 -19.812 1 96.56 91 VAL A O 1
ATOM 712 N N . ARG A 1 92 ? 6.051 1.821 -18.547 1 94.81 92 ARG A N 1
ATOM 713 C CA . ARG A 1 92 ? 4.973 2.188 -19.453 1 94.81 92 ARG A CA 1
ATOM 714 C C . ARG A 1 92 ? 5.203 1.6 -20.844 1 94.81 92 ARG A C 1
ATOM 716 O O . ARG A 1 92 ? 5.176 2.32 -21.844 1 94.81 92 ARG A O 1
ATOM 723 N N . PRO A 1 93 ? 5.371 0.317 -20.859 1 96.69 93 PRO A N 1
ATOM 724 C CA . PRO A 1 93 ? 5.582 -0.274 -22.188 1 96.69 93 PRO A CA 1
ATOM 725 C C . PRO A 1 93 ? 4.363 -0.141 -23.094 1 96.69 93 PRO A C 1
ATOM 727 O O . PRO A 1 93 ? 3.23 -0.335 -22.641 1 96.69 93 PRO A O 1
ATOM 730 N N . GLN A 1 94 ? 4.605 0.216 -24.328 1 96.25 94 GLN A N 1
ATOM 731 C CA . GLN A 1 94 ? 3.514 0.292 -25.297 1 96.25 94 GLN A CA 1
ATOM 732 C C . GLN A 1 94 ? 3.018 -1.101 -25.672 1 96.25 94 GLN A C 1
ATOM 734 O O . GLN A 1 94 ? 1.845 -1.278 -26 1 96.25 94 GLN A O 1
ATOM 739 N N . SER A 1 95 ? 3.939 -2.037 -25.625 1 97.38 95 SER A N 1
ATOM 740 C CA . SER A 1 95 ? 3.615 -3.422 -25.953 1 97.38 95 SER A CA 1
ATOM 741 C C . SER A 1 95 ? 4.344 -4.395 -25.031 1 97.38 95 SER A C 1
ATOM 743 O O . SER A 1 95 ? 5.516 -4.188 -24.703 1 97.38 95 SER A O 1
ATOM 745 N N . ALA A 1 96 ? 3.631 -5.418 -24.625 1 98.25 96 ALA A N 1
ATOM 746 C CA . ALA A 1 96 ? 4.23 -6.461 -23.797 1 98.25 96 ALA A CA 1
ATOM 747 C C . ALA A 1 96 ? 3.727 -7.844 -24.203 1 98.25 96 ALA A C 1
ATOM 749 O O . ALA A 1 96 ? 2.656 -7.969 -24.797 1 98.25 96 ALA A O 1
ATOM 750 N N . ALA A 1 97 ? 4.566 -8.812 -23.953 1 98.38 97 ALA A N 1
ATOM 751 C CA . ALA A 1 97 ? 4.227 -10.203 -24.219 1 98.38 97 ALA A CA 1
ATOM 752 C C . ALA A 1 97 ? 4.031 -10.977 -22.922 1 98.38 97 ALA A C 1
ATOM 754 O O . ALA A 1 97 ? 4.688 -10.688 -21.922 1 98.38 97 ALA A O 1
ATOM 755 N N . GLU A 1 98 ? 3.133 -11.891 -22.891 1 98.31 98 GLU A N 1
ATOM 756 C CA . GLU A 1 98 ? 2.949 -12.828 -21.781 1 98.31 98 GLU A CA 1
ATOM 757 C C . GLU A 1 98 ? 2.475 -14.188 -22.281 1 98.31 98 GLU A C 1
ATOM 759 O O . GLU A 1 98 ? 2.084 -14.328 -23.453 1 98.31 98 GLU A O 1
ATOM 764 N N . LEU A 1 99 ? 2.59 -15.156 -21.5 1 98.25 99 LEU A N 1
ATOM 765 C CA . LEU A 1 99 ? 2.033 -16.469 -21.781 1 98.25 99 LEU A CA 1
ATOM 766 C C . LEU A 1 99 ? 0.535 -16.5 -21.5 1 98.25 99 LEU A C 1
ATOM 768 O O . LEU A 1 99 ? 0.023 -15.672 -20.75 1 98.25 99 LEU A O 1
ATOM 772 N N . ALA A 1 100 ? -0.156 -17.406 -22.172 1 98.38 100 ALA A N 1
ATOM 773 C CA . ALA A 1 100 ? -1.57 -17.672 -21.906 1 98.38 100 ALA A CA 1
ATOM 774 C C . ALA A 1 100 ? -1.846 -19.156 -21.797 1 98.38 100 ALA A C 1
ATOM 776 O O . ALA A 1 100 ? -1.689 -19.906 -22.766 1 98.38 100 ALA A O 1
ATOM 777 N N . PRO A 1 101 ? -2.305 -19.672 -20.656 1 98 101 PRO A N 1
ATOM 778 C CA . PRO A 1 101 ? -2.691 -18.891 -19.484 1 98 101 PRO A CA 1
ATOM 779 C C . PRO A 1 101 ? -1.494 -18.469 -18.641 1 98 101 PRO A C 1
ATOM 781 O O . PRO A 1 101 ? -0.434 -19.094 -18.703 1 98 101 PRO A O 1
ATOM 784 N N . THR A 1 102 ? -1.631 -17.375 -17.969 1 98.12 102 THR A N 1
ATOM 785 C CA . THR A 1 102 ? -0.713 -16.922 -16.922 1 98.12 102 THR A CA 1
ATOM 786 C C . THR A 1 102 ? -1.398 -15.93 -15.992 1 98.12 102 THR A C 1
ATOM 788 O O . THR A 1 102 ? -2.578 -15.617 -16.156 1 98.12 102 THR A O 1
ATOM 791 N N . PHE A 1 103 ? -0.75 -15.57 -14.984 1 94.75 103 PHE A N 1
ATOM 792 C CA . PHE A 1 103 ? -1.273 -14.672 -13.969 1 94.75 103 PHE A CA 1
ATOM 793 C C . PHE A 1 103 ? -1.786 -13.383 -14.594 1 94.75 103 PHE A C 1
ATOM 795 O O . PHE A 1 103 ? -1.116 -12.789 -15.445 1 94.75 103 PHE A O 1
ATOM 802 N N . SER A 1 104 ? -2.908 -12.852 -14.141 1 91.5 104 SER A N 1
ATOM 803 C CA . SER A 1 104 ? -3.678 -11.82 -14.828 1 91.5 104 SER A CA 1
ATOM 804 C C . SER A 1 104 ? -3.15 -10.422 -14.5 1 91.5 104 SER A C 1
ATOM 806 O O . SER A 1 104 ? -3.377 -9.477 -15.258 1 91.5 104 SER A O 1
ATOM 808 N N . GLU A 1 105 ? -2.451 -10.227 -13.391 1 90.25 105 GLU A N 1
ATOM 809 C CA . GLU A 1 105 ? -2.104 -8.891 -12.914 1 90.25 105 GLU A CA 1
ATOM 810 C C . GLU A 1 105 ? -1.129 -8.203 -13.867 1 90.25 105 GLU A C 1
ATOM 812 O O . GLU A 1 105 ? -1.086 -6.973 -13.938 1 90.25 105 GLU A O 1
ATOM 817 N N . TYR A 1 106 ? -0.34 -8.969 -14.625 1 95.56 106 TYR A N 1
ATOM 818 C CA . TYR A 1 106 ? 0.592 -8.359 -15.562 1 95.56 106 TYR A CA 1
ATOM 819 C C . TYR A 1 106 ? -0.15 -7.555 -16.625 1 95.56 106 TYR A C 1
ATOM 821 O O . TYR A 1 106 ? 0.126 -6.367 -16.812 1 95.56 106 TYR A O 1
ATOM 829 N N . SER A 1 107 ? -1.155 -8.211 -17.266 1 94.12 107 SER A N 1
ATOM 830 C CA . SER A 1 107 ? -1.919 -7.543 -18.312 1 94.12 107 SER A CA 1
ATOM 831 C C . SER A 1 107 ? -2.805 -6.445 -17.734 1 94.12 107 SER A C 1
ATOM 833 O O . SER A 1 107 ? -3.037 -5.422 -18.375 1 94.12 107 SER A O 1
ATOM 835 N N . LEU A 1 108 ? -3.291 -6.672 -16.547 1 90.75 108 LEU A N 1
ATOM 836 C CA . LEU A 1 108 ? -4.102 -5.637 -15.914 1 90.75 108 LEU A CA 1
ATOM 837 C C . LEU A 1 108 ? -3.271 -4.391 -15.633 1 90.75 108 LEU A C 1
ATOM 839 O O . LEU A 1 108 ? -3.729 -3.268 -15.867 1 90.75 108 LEU A O 1
ATOM 843 N N . GLY A 1 109 ? -2.049 -4.57 -15.078 1 92.19 109 GLY A N 1
ATOM 844 C CA . GLY A 1 109 ? -1.146 -3.447 -14.891 1 92.19 109 GLY A CA 1
ATOM 845 C C . GLY A 1 109 ? -0.794 -2.74 -16.188 1 92.19 109 GLY A C 1
ATOM 846 O O . GLY A 1 109 ? -0.748 -1.51 -16.234 1 92.19 109 GLY A O 1
ATOM 847 N N . LEU A 1 110 ? -0.562 -3.52 -17.219 1 94.38 110 LEU A N 1
ATOM 848 C CA . LEU A 1 110 ? -0.228 -2.982 -18.547 1 94.38 110 LEU A CA 1
ATOM 849 C C . LEU A 1 110 ? -1.372 -2.137 -19.094 1 94.38 110 LEU A C 1
ATOM 851 O O . LEU A 1 110 ? -1.146 -1.047 -19.625 1 94.38 110 LEU A O 1
ATOM 855 N N . LYS A 1 111 ? -2.537 -2.643 -18.984 1 91.75 111 LYS A N 1
ATOM 856 C CA . LYS A 1 111 ? -3.719 -1.953 -19.5 1 91.75 111 LYS A CA 1
ATOM 857 C C . LYS A 1 111 ? -3.889 -0.59 -18.828 1 91.75 111 LYS A C 1
ATOM 859 O O . LYS A 1 111 ? -4.305 0.373 -19.484 1 91.75 111 LYS A O 1
ATOM 864 N N . ARG A 1 112 ? -3.545 -0.489 -17.641 1 87.81 112 ARG A N 1
ATOM 865 C CA . ARG A 1 112 ? -3.691 0.746 -16.875 1 87.81 112 ARG A CA 1
ATOM 866 C C . ARG A 1 112 ? -2.838 1.861 -17.469 1 87.81 112 ARG A C 1
ATOM 868 O O . ARG A 1 112 ? -3.174 3.041 -17.344 1 87.81 112 ARG A O 1
ATOM 875 N N . VAL A 1 113 ? -1.764 1.489 -18.047 1 90.31 113 VAL A N 1
ATOM 876 C CA . VAL A 1 113 ? -0.854 2.506 -18.578 1 90.31 113 VAL A CA 1
ATOM 877 C C . VAL A 1 113 ? -1.011 2.615 -20.094 1 90.31 113 VAL A C 1
ATOM 879 O O . VAL A 1 113 ? -0.18 3.229 -20.766 1 90.31 113 VAL A O 1
ATOM 882 N N . GLY A 1 114 ? -2.049 1.938 -20.656 1 92.12 114 GLY A N 1
ATOM 883 C CA . GLY A 1 114 ? -2.389 2.062 -22.078 1 92.12 114 GLY A CA 1
ATOM 884 C C . GLY A 1 114 ? -1.591 1.128 -22.969 1 92.12 114 GLY A C 1
ATOM 885 O O . GLY A 1 114 ? -1.581 1.285 -24.188 1 92.12 114 GLY A O 1
ATOM 886 N N . GLY A 1 115 ? -0.91 0.192 -22.359 1 95.75 115 GLY A N 1
ATOM 887 C CA . GLY A 1 115 ? -0.131 -0.758 -23.141 1 95.75 115 GLY A CA 1
ATOM 888 C C . GLY A 1 115 ? -0.969 -1.878 -23.734 1 95.75 115 GLY A C 1
ATOM 889 O O . GLY A 1 115 ? -2.037 -2.199 -23.203 1 95.75 115 GLY A O 1
ATOM 890 N N . ALA A 1 116 ? -0.435 -2.465 -24.781 1 96.62 116 ALA A N 1
ATOM 891 C CA . ALA A 1 116 ? -1.087 -3.602 -25.438 1 96.62 116 ALA A CA 1
ATOM 892 C C . ALA A 1 116 ? -0.385 -4.91 -25.078 1 96.62 116 ALA A C 1
ATOM 894 O O . ALA A 1 116 ? 0.844 -4.961 -25 1 96.62 116 ALA A O 1
ATOM 895 N N . VAL A 1 117 ? -1.179 -5.949 -24.906 1 96.81 117 VAL A N 1
ATOM 896 C CA . VAL A 1 117 ? -0.618 -7.242 -24.531 1 96.81 117 VAL A CA 1
ATOM 897 C C . VAL A 1 117 ? -0.7 -8.203 -25.719 1 96.81 117 VAL A C 1
ATOM 899 O O . VAL A 1 117 ? -1.724 -8.273 -26.406 1 96.81 117 VAL A O 1
ATOM 902 N N . GLN A 1 118 ? 0.373 -8.805 -26.047 1 97.44 118 GLN A N 1
ATOM 903 C CA . GLN A 1 118 ? 0.427 -9.938 -26.953 1 97.44 118 GLN A CA 1
ATOM 904 C C . GLN A 1 118 ? 0.627 -11.25 -26.203 1 97.44 118 GLN A C 1
ATOM 906 O O . GLN A 1 118 ? 1.502 -11.352 -25.344 1 97.44 118 GLN A O 1
ATOM 911 N N . ARG A 1 119 ? -0.203 -12.281 -26.562 1 98.25 119 ARG A N 1
ATOM 912 C CA . ARG A 1 119 ? -0.184 -13.516 -25.781 1 98.25 119 ARG A CA 1
ATOM 913 C C . ARG A 1 119 ? 0.313 -14.688 -26.625 1 98.25 119 ARG A C 1
ATOM 915 O O . ARG A 1 119 ? -0.061 -14.828 -27.781 1 98.25 119 ARG A O 1
ATOM 922 N N . TYR A 1 120 ? 1.231 -15.383 -26.109 1 98.31 120 TYR A N 1
ATOM 923 C CA . TYR A 1 120 ? 1.633 -16.672 -26.656 1 98.31 120 TYR A CA 1
ATOM 924 C C . TYR A 1 120 ? 0.82 -17.797 -26.047 1 98.31 120 TYR A C 1
ATOM 926 O O . TYR A 1 120 ? 0.929 -18.078 -24.859 1 98.31 120 TYR A O 1
ATOM 934 N N . THR A 1 121 ? 0.071 -18.5 -26.812 1 97.81 121 THR A N 1
ATOM 935 C CA . THR A 1 121 ? -0.866 -19.516 -26.328 1 97.81 121 THR A CA 1
ATOM 936 C C . THR A 1 121 ? -0.143 -20.812 -26 1 97.81 121 THR A C 1
ATOM 938 O O . THR A 1 121 ? 0.53 -21.391 -26.859 1 97.81 121 THR A O 1
ATOM 941 N N . LEU A 1 122 ? -0.257 -21.234 -24.781 1 97.81 122 LEU A N 1
ATOM 942 C CA . LEU A 1 122 ? 0.212 -22.547 -24.359 1 97.81 122 LEU A CA 1
ATOM 943 C C . LEU A 1 122 ? -0.87 -23.594 -24.578 1 97.81 122 LEU A C 1
ATOM 945 O O . LEU A 1 122 ? -2.061 -23.312 -24.453 1 97.81 122 LEU A O 1
ATOM 949 N N . LYS A 1 123 ? -0.417 -24.797 -24.812 1 96.12 123 LYS A N 1
ATOM 950 C CA . LYS A 1 123 ? -1.373 -25.844 -25.172 1 96.12 123 LYS A CA 1
ATOM 951 C C . LYS A 1 123 ? -1.297 -27.016 -24.188 1 96.12 123 LYS A C 1
ATOM 953 O O . LYS A 1 123 ? -0.211 -27.391 -23.734 1 96.12 123 LYS A O 1
ATOM 958 N N . LYS A 1 124 ? -2.477 -27.594 -23.953 1 96.62 124 LYS A N 1
ATOM 959 C CA . LYS A 1 124 ? -2.58 -28.781 -23.094 1 96.62 124 LYS A CA 1
ATOM 960 C C . LYS A 1 124 ? -1.718 -29.922 -23.625 1 96.62 124 LYS A C 1
ATOM 962 O O . LYS A 1 124 ? -1.053 -30.609 -22.844 1 96.62 124 LYS A O 1
ATOM 967 N N . GLU A 1 125 ? -1.687 -30.109 -24.906 1 96.19 125 GLU A N 1
ATOM 968 C CA . GLU A 1 125 ? -0.955 -31.203 -25.562 1 96.19 125 GLU A CA 1
ATOM 969 C C . GLU A 1 125 ? 0.547 -31.078 -25.328 1 96.19 125 GLU A C 1
ATOM 971 O O . GLU A 1 125 ? 1.287 -32.062 -25.453 1 96.19 125 GLU A O 1
ATOM 976 N N . GLU A 1 126 ? 0.95 -29.906 -24.984 1 96.25 126 GLU A N 1
ATOM 977 C CA . GLU A 1 126 ? 2.357 -29.656 -24.703 1 96.25 126 GLU A CA 1
ATOM 978 C C . GLU A 1 126 ? 2.578 -29.375 -23.219 1 96.25 126 GLU A C 1
ATOM 980 O O . GLU A 1 126 ? 3.559 -28.734 -22.828 1 96.25 126 GLU A O 1
ATOM 985 N N . ALA A 1 127 ? 1.621 -29.781 -22.359 1 96.44 127 ALA A N 1
ATOM 986 C CA . ALA A 1 127 ? 1.642 -29.656 -20.906 1 96.44 127 ALA A CA 1
ATOM 987 C C . ALA A 1 127 ? 1.756 -28.188 -20.5 1 96.44 127 ALA A C 1
ATOM 989 O O . ALA A 1 127 ? 2.35 -27.875 -19.469 1 96.44 127 ALA A O 1
ATOM 990 N N . PHE A 1 128 ? 1.353 -27.297 -21.438 1 97.19 128 PHE A N 1
ATOM 991 C CA . PHE A 1 128 ? 1.335 -25.859 -21.203 1 97.19 128 PHE A CA 1
ATOM 992 C C . PHE A 1 128 ? 2.746 -25.328 -20.984 1 97.19 128 PHE A C 1
ATOM 994 O O . PHE A 1 128 ? 2.963 -24.469 -20.125 1 97.19 128 PHE A O 1
ATOM 1001 N N . LEU A 1 129 ? 3.684 -25.875 -21.672 1 96.56 129 LEU A N 1
ATOM 1002 C CA . LEU A 1 129 ? 5.07 -25.438 -21.625 1 96.56 129 LEU A CA 1
ATOM 1003 C C . LEU A 1 129 ? 5.453 -24.703 -22.906 1 96.56 129 LEU A C 1
ATOM 1005 O O . LEU A 1 129 ? 5.09 -25.156 -24 1 96.56 129 LEU A O 1
ATOM 1009 N N . PRO A 1 130 ? 6.082 -23.562 -22.719 1 95.5 130 PRO A N 1
ATOM 1010 C CA . PRO A 1 130 ? 6.672 -23 -23.938 1 95.5 130 PRO A CA 1
ATOM 1011 C C . PRO A 1 130 ? 7.898 -23.781 -24.422 1 95.5 130 PRO A C 1
ATOM 1013 O O . PRO A 1 130 ? 8.492 -24.531 -23.641 1 95.5 130 PRO A O 1
ATOM 1016 N N . ASP A 1 131 ? 8.188 -23.656 -25.656 1 93.25 131 ASP A N 1
ATOM 1017 C CA . ASP A 1 131 ? 9.383 -24.266 -26.234 1 93.25 131 ASP A CA 1
ATOM 1018 C C . ASP A 1 131 ? 10.094 -23.281 -27.172 1 93.25 131 ASP A C 1
ATOM 1020 O O . ASP A 1 131 ? 9.906 -22.062 -27.062 1 93.25 131 ASP A O 1
ATOM 1024 N N . GLY A 1 132 ? 10.992 -23.766 -27.906 1 91.88 132 GLY A N 1
ATOM 1025 C CA . GLY A 1 132 ? 11.812 -22.938 -28.766 1 91.88 132 GLY A CA 1
ATOM 1026 C C . GLY A 1 132 ? 11 -22.031 -29.672 1 91.88 132 GLY A C 1
ATOM 1027 O O . GLY A 1 132 ? 11.477 -20.984 -30.109 1 91.88 132 GLY A O 1
ATOM 1028 N N . ARG A 1 133 ? 9.766 -22.375 -30.062 1 96.06 133 ARG A N 1
ATOM 1029 C CA . ARG A 1 133 ? 8.898 -21.562 -30.922 1 96.06 133 ARG A CA 1
ATOM 1030 C C . ARG A 1 133 ? 8.57 -20.234 -30.266 1 96.06 133 ARG A C 1
ATOM 1032 O O . ARG A 1 133 ? 8.289 -19.25 -30.938 1 96.06 133 ARG A O 1
ATOM 1039 N N . PHE A 1 134 ? 8.633 -20.234 -28.969 1 97.38 134 PHE A N 1
ATOM 1040 C CA . PHE A 1 134 ? 8.359 -19.016 -28.219 1 97.38 134 PHE A CA 1
ATOM 1041 C C . PHE A 1 134 ? 9.367 -17.922 -28.594 1 97.38 134 PHE A C 1
ATOM 1043 O O . PHE A 1 134 ? 8.992 -16.766 -28.766 1 97.38 134 PHE A O 1
ATOM 1050 N N . LEU A 1 135 ? 10.672 -18.297 -28.75 1 97.25 135 LEU A N 1
ATOM 1051 C CA . LEU A 1 135 ? 11.711 -17.328 -29.109 1 97.25 135 LEU A CA 1
ATOM 1052 C C . LEU A 1 135 ? 11.461 -16.766 -30.5 1 97.25 135 LEU A C 1
ATOM 1054 O O . LEU A 1 135 ? 11.641 -15.562 -30.734 1 97.25 135 LEU A O 1
ATOM 1058 N N . ARG A 1 136 ? 11.109 -17.594 -31.375 1 96.88 136 ARG A N 1
ATOM 1059 C CA . ARG A 1 136 ? 10.789 -17.141 -32.719 1 96.88 136 ARG A CA 1
ATOM 1060 C C . ARG A 1 136 ? 9.586 -16.188 -32.719 1 96.88 136 ARG A C 1
ATOM 1062 O O . ARG A 1 136 ? 9.57 -15.195 -33.438 1 96.88 136 ARG A O 1
ATOM 1069 N N . TRP A 1 137 ? 8.656 -16.594 -31.938 1 98.06 137 TRP A N 1
ATOM 1070 C CA . TRP A 1 137 ? 7.469 -15.758 -31.812 1 98.06 137 TRP A CA 1
ATOM 1071 C C . TRP A 1 137 ? 7.828 -14.391 -31.234 1 98.06 137 TRP A C 1
ATOM 1073 O O . TRP A 1 137 ? 7.297 -13.367 -31.672 1 98.06 137 TRP A O 1
ATOM 1083 N N . LEU A 1 138 ? 8.742 -14.281 -30.266 1 97.69 138 LEU A N 1
ATOM 1084 C CA . LEU A 1 138 ? 9.219 -13.023 -29.703 1 97.69 138 LEU A CA 1
ATOM 1085 C C . LEU A 1 138 ? 9.945 -12.195 -30.766 1 97.69 138 LEU A C 1
ATOM 1087 O O . LEU A 1 138 ? 9.844 -10.969 -30.766 1 97.69 138 LEU A O 1
ATOM 1091 N N . GLU A 1 139 ? 10.672 -12.883 -31.547 1 96.69 139 GLU A N 1
ATOM 1092 C CA . GLU A 1 139 ? 11.391 -12.203 -32.625 1 96.69 139 GLU A CA 1
ATOM 1093 C C . GLU A 1 139 ? 10.414 -11.523 -33.594 1 96.69 139 GLU A C 1
ATOM 1095 O O . GLU A 1 139 ? 10.711 -10.438 -34.094 1 96.69 139 GLU A O 1
ATOM 1100 N N . GLU A 1 140 ? 9.352 -12.148 -33.812 1 97.12 140 GLU A N 1
ATOM 1101 C CA . GLU A 1 140 ? 8.352 -11.633 -34.75 1 97.12 140 GLU A CA 1
ATOM 1102 C C . GLU A 1 140 ? 7.543 -10.508 -34.094 1 97.12 140 GLU A C 1
ATOM 1104 O O . GLU A 1 140 ? 7.238 -9.5 -34.75 1 97.12 140 GLU A O 1
ATOM 1109 N N . THR A 1 141 ? 7.164 -10.648 -32.875 1 96.62 141 THR A N 1
ATOM 1110 C CA . THR A 1 141 ? 6.27 -9.719 -32.219 1 96.62 141 THR A CA 1
ATOM 1111 C C . THR A 1 141 ? 7.043 -8.516 -31.672 1 96.62 141 THR A C 1
ATOM 1113 O O . THR A 1 141 ? 6.52 -7.402 -31.641 1 96.62 141 THR A O 1
ATOM 1116 N N . ARG A 1 142 ? 8.25 -8.641 -31.188 1 95.69 142 ARG A N 1
ATOM 1117 C CA . ARG A 1 142 ? 9.188 -7.637 -30.688 1 95.69 142 ARG A CA 1
ATOM 1118 C C . ARG A 1 142 ? 8.531 -6.746 -29.641 1 95.69 142 ARG A C 1
ATOM 1120 O O . ARG A 1 142 ? 8.531 -5.52 -29.781 1 95.69 142 ARG A O 1
ATOM 1127 N N . PRO A 1 143 ? 8.047 -7.301 -28.531 1 98.31 143 PRO A N 1
ATOM 1128 C CA . PRO A 1 143 ? 7.488 -6.488 -27.453 1 98.31 143 PRO A CA 1
ATOM 1129 C C . PRO A 1 143 ? 8.547 -5.664 -26.734 1 98.31 143 PRO A C 1
ATOM 1131 O O . PRO A 1 143 ? 9.742 -5.953 -26.844 1 98.31 143 PRO A O 1
ATOM 1134 N N . GLN A 1 144 ? 8.141 -4.594 -26.062 1 98.44 144 GLN A N 1
ATOM 1135 C CA . GLN A 1 144 ? 9.062 -3.811 -25.25 1 98.44 144 GLN A CA 1
ATOM 1136 C C . GLN A 1 144 ? 9.391 -4.539 -23.938 1 98.44 144 GLN A C 1
ATOM 1138 O O . GLN A 1 144 ? 10.477 -4.371 -23.391 1 98.44 144 GLN A O 1
ATOM 1143 N N . THR A 1 145 ? 8.438 -5.309 -23.438 1 98.62 145 THR A N 1
ATOM 1144 C CA . THR A 1 145 ? 8.594 -6.07 -22.203 1 98.62 145 THR A CA 1
ATOM 1145 C C . THR A 1 145 ? 8.008 -7.469 -22.344 1 98.62 145 THR A C 1
ATOM 1147 O O . THR A 1 145 ? 6.988 -7.652 -23.016 1 98.62 145 THR A O 1
ATOM 1150 N N . VAL A 1 146 ? 8.656 -8.469 -21.797 1 98.75 146 VAL A N 1
ATOM 1151 C CA . VAL A 1 146 ? 8.117 -9.82 -21.672 1 98.75 146 VAL A CA 1
ATOM 1152 C C . VAL A 1 146 ? 7.863 -10.133 -20.203 1 98.75 146 VAL A C 1
ATOM 1154 O O . VAL A 1 146 ? 8.766 -10.016 -19.375 1 98.75 146 VAL A O 1
ATOM 1157 N N . PHE A 1 147 ? 6.59 -10.438 -19.828 1 98.75 147 PHE A N 1
ATOM 1158 C CA . PHE A 1 147 ? 6.234 -10.938 -18.516 1 98.75 147 PHE A CA 1
ATOM 1159 C C . PHE A 1 147 ? 6.219 -12.461 -18.5 1 98.75 147 PHE A C 1
ATOM 1161 O O . PHE A 1 147 ? 5.5 -13.086 -19.281 1 98.75 147 PHE A O 1
ATOM 1168 N N . LEU A 1 148 ? 7.008 -13.039 -17.656 1 98.62 148 LEU A N 1
ATOM 1169 C CA . LEU A 1 148 ? 7 -14.484 -17.453 1 98.62 148 LEU A CA 1
ATOM 1170 C C . LEU A 1 148 ? 6.816 -14.828 -15.984 1 98.62 148 LEU A C 1
ATOM 1172 O O . LEU A 1 148 ? 7.305 -14.117 -15.109 1 98.62 148 LEU A O 1
ATOM 1176 N N . CYS A 1 149 ? 6.105 -15.766 -15.773 1 97.88 149 CYS A N 1
ATOM 1177 C CA . CYS A 1 149 ? 5.891 -16.359 -14.453 1 97.88 149 CYS A CA 1
ATOM 1178 C C . CYS A 1 149 ? 6.488 -17.75 -14.375 1 97.88 149 CYS A C 1
ATOM 1180 O O . CYS A 1 149 ? 6.121 -18.641 -15.164 1 97.88 149 CYS A O 1
ATOM 1182 N N . ASN A 1 150 ? 7.383 -17.969 -13.406 1 97.5 150 ASN A N 1
ATOM 1183 C CA . ASN A 1 150 ? 8.102 -19.234 -13.328 1 97.5 150 ASN A CA 1
ATOM 1184 C C . ASN A 1 150 ? 8.312 -19.656 -11.875 1 97.5 150 ASN A C 1
ATOM 1186 O O . ASN A 1 150 ? 9.172 -19.125 -11.18 1 97.5 150 ASN A O 1
ATOM 1190 N N . PRO A 1 151 ? 7.609 -20.781 -11.367 1 97.12 151 PRO A N 1
ATOM 1191 C CA . PRO A 1 151 ? 6.633 -21.562 -12.141 1 97.12 151 PRO A CA 1
ATOM 1192 C C . PRO A 1 151 ? 5.406 -20.734 -12.531 1 97.12 151 PRO A C 1
ATOM 1194 O O . PRO A 1 151 ? 5.059 -19.781 -11.844 1 97.12 151 PRO A O 1
ATOM 1197 N N . ASN A 1 152 ? 4.805 -21.141 -13.648 1 97.81 152 ASN A N 1
ATOM 1198 C CA . ASN A 1 152 ? 3.684 -20.406 -14.203 1 97.81 152 ASN A CA 1
ATOM 1199 C C . ASN A 1 152 ? 2.41 -20.609 -13.391 1 97.81 152 ASN A C 1
ATOM 1201 O O . ASN A 1 152 ? 2.123 -21.719 -12.945 1 97.81 152 ASN A O 1
ATOM 1205 N N . ASN A 1 153 ? 1.712 -19.609 -13.055 1 96.75 153 ASN A N 1
ATOM 1206 C CA . ASN A 1 153 ? 0.356 -19.641 -12.516 1 96.75 153 ASN A CA 1
ATOM 1207 C C . ASN A 1 153 ? -0.687 -19.469 -13.617 1 96.75 153 ASN A C 1
ATOM 1209 O O . ASN A 1 153 ? -0.731 -18.422 -14.273 1 96.75 153 ASN A O 1
ATOM 1213 N N . PRO A 1 154 ? -1.44 -20.453 -13.93 1 97.5 154 PRO A N 1
ATOM 1214 C CA . PRO A 1 154 ? -1.924 -21.453 -12.984 1 97.5 154 PRO A CA 1
ATOM 1215 C C . PRO A 1 154 ? -1.336 -22.844 -13.25 1 97.5 154 PRO A C 1
ATOM 1217 O O . PRO A 1 154 ? -1.65 -23.797 -12.539 1 97.5 154 PRO A O 1
ATOM 1220 N N . THR A 1 155 ? -0.482 -22.984 -14.18 1 97.88 155 THR A N 1
ATOM 1221 C CA . THR A 1 155 ? -0.167 -24.312 -14.688 1 97.88 155 THR A CA 1
ATOM 1222 C C . THR A 1 155 ? 0.814 -25.031 -13.766 1 97.88 155 THR A C 1
ATOM 1224 O O . THR A 1 155 ? 0.922 -26.25 -13.797 1 97.88 155 THR A O 1
ATOM 1227 N N . GLY A 1 156 ? 1.562 -24.266 -13.055 1 97.19 156 GLY A N 1
ATOM 1228 C CA . GLY A 1 156 ? 2.539 -24.828 -12.133 1 97.19 156 GLY A CA 1
ATOM 1229 C C . GLY A 1 156 ? 3.793 -25.312 -12.828 1 97.19 156 GLY A C 1
ATOM 1230 O O . GLY A 1 156 ? 4.688 -25.875 -12.188 1 97.19 156 GLY A O 1
ATOM 1231 N N . GLN A 1 157 ? 3.914 -25.109 -14.102 1 96.62 157 GLN A N 1
ATOM 1232 C CA . GLN A 1 157 ? 5.047 -25.594 -14.891 1 96.62 157 GLN A CA 1
ATOM 1233 C C . GLN A 1 157 ? 6.246 -24.656 -14.758 1 96.62 157 GLN A C 1
ATOM 1235 O O . GLN A 1 157 ? 6.086 -23.438 -14.711 1 96.62 157 GLN A O 1
ATOM 1240 N N . LEU A 1 158 ? 7.422 -25.297 -14.688 1 96.81 158 LEU A N 1
ATOM 1241 C CA . LEU A 1 158 ? 8.68 -24.562 -14.758 1 96.81 158 LEU A CA 1
ATOM 1242 C C . LEU A 1 158 ? 9.156 -24.438 -16.203 1 96.81 158 LEU A C 1
ATOM 1244 O O . LEU A 1 158 ? 9.164 -25.422 -16.938 1 96.81 158 LEU A O 1
ATOM 1248 N N . ILE A 1 159 ? 9.484 -23.234 -16.562 1 96.44 159 ILE A N 1
ATOM 1249 C CA . ILE A 1 159 ? 10.172 -23.062 -17.844 1 96.44 159 ILE A CA 1
ATOM 1250 C C . ILE A 1 159 ? 11.539 -23.75 -17.781 1 96.44 159 ILE A C 1
ATOM 1252 O O . ILE A 1 159 ? 12.305 -23.531 -16.844 1 96.44 159 ILE A O 1
ATOM 1256 N N . PRO A 1 160 ? 11.812 -24.594 -18.75 1 94.31 160 PRO A N 1
ATOM 1257 C CA . PRO A 1 160 ? 13.141 -25.219 -18.75 1 94.31 160 PRO A CA 1
ATOM 1258 C C . PRO A 1 160 ? 14.266 -24.188 -18.609 1 94.31 160 PRO A C 1
ATOM 1260 O O . PRO A 1 160 ? 14.242 -23.141 -19.25 1 94.31 160 PRO A O 1
ATOM 1263 N N . SER A 1 161 ? 15.25 -24.562 -17.75 1 95.44 161 SER A N 1
ATOM 1264 C CA . SER A 1 161 ? 16.312 -23.609 -17.406 1 95.44 161 SER A CA 1
ATOM 1265 C C . SER A 1 161 ? 17.062 -23.141 -18.641 1 95.44 161 SER A C 1
ATOM 1267 O O . SER A 1 161 ? 17.406 -21.969 -18.75 1 95.44 161 SER A O 1
ATOM 1269 N N . VAL A 1 162 ? 17.328 -24.016 -19.531 1 96.19 162 VAL A N 1
ATOM 1270 C CA . VAL A 1 162 ? 18.047 -23.688 -20.766 1 96.19 162 VAL A CA 1
ATOM 1271 C C . VAL A 1 162 ? 17.25 -22.672 -21.578 1 96.19 162 VAL A C 1
ATOM 1273 O O . VAL A 1 162 ? 17.812 -21.672 -22.062 1 96.19 162 VAL A O 1
ATOM 1276 N N . LEU A 1 163 ? 16.031 -22.938 -21.703 1 97 163 LEU A N 1
ATOM 1277 C CA . LEU A 1 163 ? 15.164 -22.031 -22.453 1 97 163 LEU A CA 1
ATOM 1278 C C . LEU A 1 163 ? 15.086 -20.672 -21.766 1 97 163 LEU A C 1
ATOM 1280 O O . LEU A 1 163 ? 15.102 -19.625 -22.438 1 97 163 LEU A O 1
ATOM 1284 N N . LEU A 1 164 ? 14.953 -20.672 -20.5 1 97.56 164 LEU A N 1
ATOM 1285 C CA . LEU A 1 164 ? 14.875 -19.438 -19.734 1 97.56 164 LEU A CA 1
ATOM 1286 C C . LEU A 1 164 ? 16.125 -18.578 -19.953 1 97.56 164 LEU A C 1
ATOM 1288 O O . LEU A 1 164 ? 16.031 -17.359 -20.125 1 97.56 164 LEU A O 1
ATOM 1292 N N . GLU A 1 165 ? 17.266 -19.234 -19.953 1 98.12 165 GLU A N 1
ATOM 1293 C CA . GLU A 1 165 ? 18.531 -18.547 -20.234 1 98.12 165 GLU A CA 1
ATOM 1294 C C . GLU A 1 165 ? 18.547 -17.984 -21.656 1 98.12 165 GLU A C 1
ATOM 1296 O O . GLU A 1 165 ? 19 -16.859 -21.875 1 98.12 165 GLU A O 1
ATOM 1301 N N . GLU A 1 166 ? 18.078 -18.75 -22.547 1 98.19 166 GLU A N 1
ATOM 1302 C CA . GLU A 1 166 ? 18.016 -18.297 -23.938 1 98.19 166 GLU A CA 1
ATOM 1303 C C . GLU A 1 166 ? 17.109 -17.094 -24.094 1 98.19 166 GLU A C 1
ATOM 1305 O O . GLU A 1 166 ? 17.406 -16.172 -24.859 1 98.19 166 GLU A O 1
ATOM 1310 N N . ILE A 1 167 ? 16.016 -17.109 -23.422 1 98.38 167 ILE A N 1
ATOM 1311 C CA . ILE A 1 167 ? 15.07 -16 -23.453 1 98.38 167 ILE A CA 1
ATOM 1312 C C . ILE A 1 167 ? 15.742 -14.742 -22.922 1 98.38 167 ILE A C 1
ATOM 1314 O O . ILE A 1 167 ? 15.641 -13.664 -23.531 1 98.38 167 ILE A O 1
ATOM 1318 N N . LEU A 1 168 ? 16.438 -14.852 -21.781 1 98.69 168 LEU A N 1
ATOM 1319 C CA . LEU A 1 168 ? 17.125 -13.711 -21.203 1 98.69 168 LEU A CA 1
ATOM 1320 C C . LEU A 1 168 ? 18.172 -13.164 -22.172 1 98.69 168 LEU A C 1
ATOM 1322 O O . LEU A 1 168 ? 18.266 -11.945 -22.375 1 98.69 168 LEU A O 1
ATOM 1326 N N . ASP A 1 169 ? 18.953 -14.055 -22.75 1 98.38 169 ASP A N 1
ATOM 1327 C CA . ASP A 1 169 ? 19.969 -13.648 -23.719 1 98.38 169 ASP A CA 1
ATOM 1328 C C . ASP A 1 169 ? 19.328 -12.938 -24.906 1 98.38 169 ASP A C 1
ATOM 1330 O O . ASP A 1 169 ? 19.859 -11.938 -25.406 1 98.38 169 ASP A O 1
ATOM 1334 N N . PHE A 1 170 ? 18.281 -13.461 -25.391 1 98 170 PHE A N 1
ATOM 1335 C CA . PHE A 1 170 ? 17.547 -12.852 -26.484 1 98 170 PHE A CA 1
ATOM 1336 C C . PHE A 1 170 ? 17.078 -11.445 -26.125 1 98 170 PHE A C 1
ATOM 1338 O O . PHE A 1 170 ? 17.266 -10.508 -26.891 1 98 170 PHE A O 1
ATOM 1345 N N . CYS A 1 171 ? 16.438 -11.32 -24.922 1 98.19 171 CYS A N 1
ATOM 1346 C CA . CYS A 1 171 ? 16 -10.016 -24.438 1 98.19 171 CYS A CA 1
ATOM 1347 C C . CYS A 1 171 ? 17.156 -9.031 -24.375 1 98.19 171 CYS A C 1
ATOM 1349 O O . CYS A 1 171 ? 17.031 -7.887 -24.812 1 98.19 171 CYS A O 1
ATOM 1351 N N . HIS A 1 172 ? 18.266 -9.5 -23.875 1 98.12 172 HIS A N 1
ATOM 1352 C CA . HIS A 1 172 ? 19.453 -8.672 -23.766 1 98.12 172 HIS A CA 1
ATOM 1353 C C . HIS A 1 172 ? 19.922 -8.172 -25.125 1 98.12 172 HIS A C 1
ATOM 1355 O O . HIS A 1 172 ? 20.203 -6.98 -25.297 1 98.12 172 HIS A O 1
ATOM 1361 N N . ARG A 1 173 ? 19.969 -9 -26.062 1 97.38 173 ARG A N 1
ATOM 1362 C CA . ARG A 1 173 ? 20.484 -8.672 -27.391 1 97.38 173 ARG A CA 1
ATOM 1363 C C . ARG A 1 173 ? 19.531 -7.754 -28.141 1 97.38 173 ARG A C 1
ATOM 1365 O O . ARG A 1 173 ? 19.953 -6.965 -28.984 1 97.38 173 ARG A O 1
ATOM 1372 N N . THR A 1 174 ? 18.281 -7.816 -27.859 1 97.62 174 THR A N 1
ATOM 1373 C CA . THR A 1 174 ? 17.281 -7.109 -28.641 1 97.62 174 THR A CA 1
ATOM 1374 C C . THR A 1 174 ? 16.797 -5.859 -27.922 1 97.62 174 THR A C 1
ATOM 1376 O O . THR A 1 174 ? 16.031 -5.066 -28.469 1 97.62 174 THR A O 1
ATOM 1379 N N . GLY A 1 175 ? 17.141 -5.707 -26.672 1 96.69 175 GLY A N 1
ATOM 1380 C CA . GLY A 1 175 ? 16.75 -4.539 -25.906 1 96.69 175 GLY A CA 1
ATOM 1381 C C . GLY A 1 175 ? 15.367 -4.68 -25.281 1 96.69 175 GLY A C 1
ATOM 1382 O O . GLY A 1 175 ? 14.781 -3.691 -24.828 1 96.69 175 GLY A O 1
ATOM 1383 N N . ILE A 1 176 ? 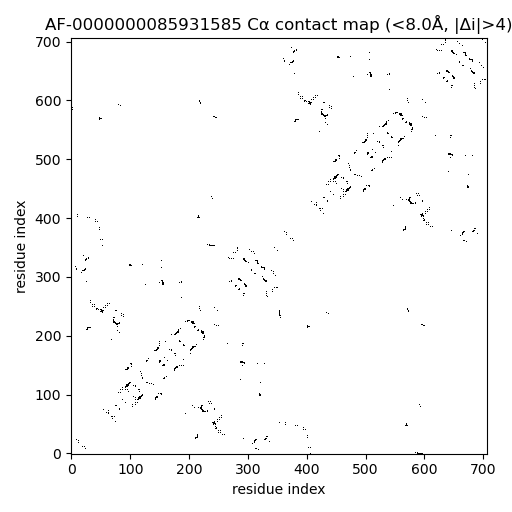14.797 -5.898 -25.312 1 98.19 176 ILE A N 1
ATOM 1384 C CA . ILE A 1 176 ? 13.523 -6.195 -24.672 1 98.19 176 ILE A CA 1
ATOM 1385 C C . ILE A 1 176 ? 13.719 -6.371 -23.172 1 98.19 176 ILE A C 1
ATOM 1387 O O . ILE A 1 176 ? 14.695 -6.996 -22.734 1 98.19 176 ILE A O 1
ATOM 1391 N N . ARG A 1 177 ? 12.836 -5.809 -22.297 1 98.69 177 ARG A N 1
ATOM 1392 C CA . ARG A 1 177 ? 12.898 -6.016 -20.859 1 98.69 177 ARG A CA 1
ATOM 1393 C C . ARG A 1 177 ? 12.25 -7.336 -20.469 1 98.69 177 ARG A C 1
ATOM 1395 O O . ARG A 1 177 ? 11.242 -7.734 -21.047 1 98.69 177 ARG A O 1
ATOM 1402 N N . LEU A 1 178 ? 12.82 -7.992 -19.531 1 98.88 178 LEU A N 1
ATOM 1403 C CA . LEU A 1 178 ? 12.258 -9.234 -19.016 1 98.88 178 LEU A CA 1
ATOM 1404 C C . LEU A 1 178 ? 11.812 -9.078 -17.562 1 98.88 178 LEU A C 1
ATOM 1406 O O . LEU A 1 178 ? 12.633 -8.844 -16.688 1 98.88 178 LEU A O 1
ATOM 1410 N N . PHE A 1 179 ? 10.547 -9.078 -17.312 1 98.88 179 PHE A N 1
ATOM 1411 C CA . PHE A 1 179 ? 9.945 -9.195 -15.984 1 98.88 179 PHE A CA 1
ATOM 1412 C C . PHE A 1 179 ? 9.672 -10.648 -15.641 1 98.88 179 PHE A C 1
ATOM 1414 O O . PHE A 1 179 ? 8.773 -11.273 -16.219 1 98.88 179 PHE A O 1
ATOM 1421 N N . LEU A 1 180 ? 10.406 -11.188 -14.727 1 98.88 180 LEU A N 1
ATOM 1422 C CA . LEU A 1 180 ? 10.289 -12.594 -14.359 1 98.88 180 LEU A CA 1
ATOM 1423 C C . LEU A 1 180 ? 9.742 -12.742 -12.945 1 98.88 180 LEU A C 1
ATOM 1425 O O . LEU A 1 180 ? 10.406 -12.352 -11.977 1 98.88 180 LEU A O 1
ATOM 1429 N N . ASP A 1 181 ? 8.523 -13.258 -12.82 1 98.56 181 ASP A N 1
ATOM 1430 C CA . ASP A 1 181 ? 7.852 -13.531 -11.555 1 98.56 181 ASP A CA 1
ATOM 1431 C C . ASP A 1 181 ? 8.289 -14.883 -10.977 1 98.56 181 ASP A C 1
ATOM 1433 O O . ASP A 1 181 ? 7.918 -15.93 -11.508 1 98.56 181 ASP A O 1
ATOM 1437 N N . GLU A 1 182 ? 9.031 -14.828 -9.883 1 98.12 182 GLU A N 1
ATOM 1438 C CA . GLU A 1 182 ? 9.547 -16.031 -9.25 1 98.12 182 GLU A CA 1
ATOM 1439 C C . GLU A 1 182 ? 8.891 -16.266 -7.887 1 98.12 182 GLU A C 1
ATOM 1441 O O . GLU A 1 182 ? 9.484 -16.891 -7.008 1 98.12 182 GLU A O 1
ATOM 1446 N N . CYS A 1 183 ? 7.703 -15.773 -7.695 1 96.5 183 CYS A N 1
ATOM 1447 C CA . CYS A 1 183 ? 7.047 -15.758 -6.395 1 96.5 183 CYS A CA 1
ATOM 1448 C C . CYS A 1 183 ? 6.812 -17.172 -5.883 1 96.5 183 CYS A C 1
ATOM 1450 O O . CYS A 1 183 ? 6.801 -17.406 -4.672 1 96.5 183 CYS A O 1
ATOM 1452 N N . PHE A 1 184 ? 6.645 -18.156 -6.738 1 95.81 184 PHE A N 1
ATOM 1453 C CA . PHE A 1 184 ? 6.352 -19.531 -6.32 1 95.81 184 PHE A CA 1
ATOM 1454 C C . PHE A 1 184 ? 7.605 -20.391 -6.371 1 95.81 184 PHE A C 1
ATOM 1456 O O . PHE A 1 184 ? 7.562 -21.578 -6.047 1 95.81 184 PHE A O 1
ATOM 1463 N N . LEU A 1 185 ? 8.695 -19.828 -6.77 1 95.75 185 LEU A N 1
ATOM 1464 C CA . LEU A 1 185 ? 9.883 -20.625 -7.086 1 95.75 185 LEU A CA 1
ATOM 1465 C C . LEU A 1 185 ? 10.406 -21.344 -5.848 1 95.75 185 LEU A C 1
ATOM 1467 O O . LEU A 1 185 ? 10.805 -22.5 -5.926 1 95.75 185 LEU A O 1
ATOM 1471 N N . ASP A 1 186 ? 10.32 -20.688 -4.73 1 92.81 186 ASP A N 1
ATOM 1472 C CA . ASP A 1 186 ? 10.883 -21.234 -3.498 1 92.81 186 ASP A CA 1
ATOM 1473 C C . ASP A 1 186 ? 10.109 -22.469 -3.047 1 92.81 186 ASP A C 1
ATOM 1475 O O . ASP A 1 186 ? 10.617 -23.266 -2.254 1 92.81 186 ASP A O 1
ATOM 1479 N N . LEU A 1 187 ? 8.945 -22.609 -3.488 1 93.62 187 LEU A N 1
ATOM 1480 C CA . LEU A 1 187 ? 8.125 -23.75 -3.096 1 93.62 187 LEU A CA 1
ATOM 1481 C C . LEU A 1 187 ? 8.031 -24.766 -4.227 1 93.62 187 LEU A C 1
ATOM 1483 O O . LEU A 1 187 ? 7.254 -25.719 -4.148 1 93.62 187 LEU A O 1
ATOM 1487 N N . SER A 1 188 ? 8.766 -24.516 -5.246 1 93.31 188 SER A N 1
ATOM 1488 C CA . SER A 1 188 ? 8.75 -25.406 -6.395 1 93.31 188 SER A CA 1
ATOM 1489 C C . SER A 1 188 ? 9.945 -26.359 -6.375 1 93.31 188 SER A C 1
ATOM 1491 O O . SER A 1 188 ? 10.93 -26.094 -5.68 1 93.31 188 SER A O 1
ATOM 1493 N N . GLU A 1 189 ? 9.82 -27.406 -7.031 1 90.94 189 GLU A N 1
ATOM 1494 C CA . GLU A 1 189 ? 10.898 -28.391 -7.16 1 90.94 189 GLU A CA 1
ATOM 1495 C C . GLU A 1 189 ? 11.633 -28.234 -8.492 1 90.94 189 GLU A C 1
ATOM 1497 O O . GLU A 1 189 ? 11 -28.172 -9.547 1 90.94 189 GLU A O 1
ATOM 1502 N N . GLY A 1 190 ? 12.883 -28.078 -8.375 1 89.31 190 GLY A N 1
ATOM 1503 C CA . GLY A 1 190 ? 13.695 -28.125 -9.578 1 89.31 190 GLY A CA 1
ATOM 1504 C C . GLY A 1 190 ? 13.906 -26.781 -10.219 1 89.31 190 GLY A C 1
ATOM 1505 O O . GLY A 1 190 ? 14.625 -26.656 -11.219 1 89.31 190 GLY A O 1
ATOM 1506 N N . GLY A 1 191 ? 13.242 -25.797 -9.75 1 90.75 191 GLY A N 1
ATOM 1507 C CA . GLY A 1 191 ? 13.375 -24.484 -10.352 1 90.75 191 GLY A CA 1
ATOM 1508 C C . GLY A 1 191 ? 14.656 -23.781 -9.961 1 90.75 191 GLY A C 1
ATOM 1509 O O . GLY A 1 191 ? 15.188 -24 -8.875 1 90.75 191 GLY A O 1
ATOM 1510 N N . ARG A 1 192 ? 15.164 -22.969 -10.945 1 93.69 192 ARG A N 1
ATOM 1511 C CA . ARG A 1 192 ? 16.344 -22.141 -10.695 1 93.69 192 ARG A CA 1
ATOM 1512 C C . ARG A 1 192 ? 16.062 -20.672 -10.969 1 93.69 192 ARG A C 1
ATOM 1514 O O . ARG A 1 192 ? 15.492 -20.328 -12.008 1 93.69 192 ARG A O 1
ATOM 1521 N N . SE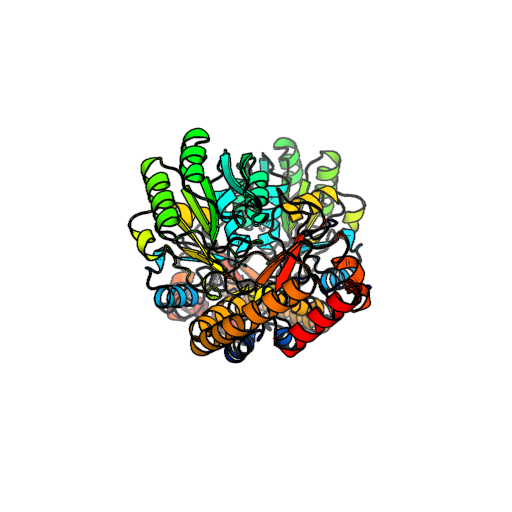R A 1 193 ? 16.469 -19.859 -10.031 1 96.81 193 SER A N 1
ATOM 1522 C CA . SER A 1 193 ? 16.312 -18.422 -10.188 1 96.81 193 SER A CA 1
ATOM 1523 C C . SER A 1 193 ? 17.328 -17.859 -11.188 1 96.81 193 SER A C 1
ATOM 1525 O O . SER A 1 193 ? 18.391 -18.438 -11.383 1 96.81 193 SER A O 1
ATOM 1527 N N . LEU A 1 194 ? 17 -16.75 -11.828 1 98.25 194 LEU A N 1
ATOM 1528 C CA . LEU A 1 194 ? 17.938 -16.047 -12.703 1 98.25 194 LEU A CA 1
ATOM 1529 C C . LEU A 1 194 ? 18.703 -14.969 -11.93 1 98.25 194 LEU A C 1
ATOM 1531 O O . LEU A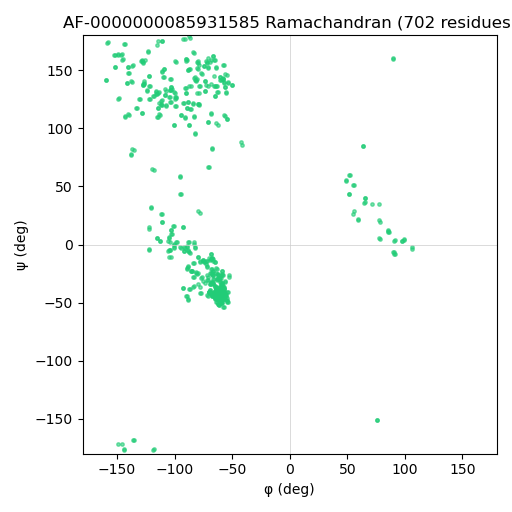 1 194 ? 19.344 -14.109 -12.531 1 98.25 194 LEU A O 1
ATOM 1535 N N . LYS A 1 195 ? 18.688 -14.977 -10.625 1 97.69 195 LYS A N 1
ATOM 1536 C CA . LYS A 1 195 ? 19.312 -13.93 -9.828 1 97.69 195 LYS A CA 1
ATOM 1537 C C . LYS A 1 195 ? 20.812 -13.836 -10.117 1 97.69 195 LYS A C 1
ATOM 1539 O O . LYS A 1 195 ? 21.391 -12.75 -10.031 1 97.69 195 LYS A O 1
ATOM 1544 N N . HIS A 1 196 ? 21.406 -14.969 -10.5 1 97.56 196 HIS A N 1
ATOM 1545 C CA . HIS A 1 196 ? 22.844 -14.992 -10.781 1 97.56 196 HIS A CA 1
ATOM 1546 C C . HIS A 1 196 ? 23.172 -14.188 -12.031 1 97.56 196 HIS A C 1
ATOM 1548 O O . HIS A 1 196 ? 24.344 -13.883 -12.281 1 97.56 196 HIS A O 1
ATOM 1554 N N . ARG A 1 197 ? 22.125 -13.828 -12.805 1 98.44 197 ARG A N 1
ATOM 1555 C CA . ARG A 1 197 ? 22.328 -13.109 -14.062 1 98.44 197 ARG A CA 1
ATOM 1556 C C . ARG A 1 197 ? 22.062 -11.617 -13.891 1 98.44 197 ARG A C 1
ATOM 1558 O O . ARG A 1 197 ? 22.281 -10.828 -14.805 1 98.44 197 ARG A O 1
ATOM 1565 N N . LEU A 1 198 ? 21.641 -11.141 -12.734 1 98.69 198 LEU A N 1
ATOM 1566 C CA . LEU A 1 198 ? 21.203 -9.773 -12.508 1 98.69 198 LEU A CA 1
ATOM 1567 C C . LEU A 1 198 ? 22.312 -8.781 -12.828 1 98.69 198 LEU A C 1
ATOM 1569 O O . LEU A 1 198 ? 22.078 -7.766 -13.484 1 98.69 198 LEU A O 1
ATOM 1573 N N . ALA A 1 199 ? 23.484 -9.07 -12.398 1 98.12 199 ALA A N 1
ATOM 1574 C CA . ALA A 1 199 ? 24.594 -8.117 -12.477 1 98.12 199 ALA A CA 1
ATOM 1575 C C . ALA A 1 199 ? 24.859 -7.703 -13.922 1 98.12 199 ALA A C 1
ATOM 1577 O O . ALA A 1 199 ? 25.172 -6.543 -14.195 1 98.12 199 ALA A O 1
ATOM 1578 N N . ASP A 1 200 ? 24.641 -8.625 -14.859 1 97.88 200 ASP A N 1
ATOM 1579 C CA . ASP A 1 200 ? 25.016 -8.375 -16.25 1 97.88 200 ASP A CA 1
ATOM 1580 C C . ASP A 1 200 ? 23.781 -8.086 -17.109 1 97.88 200 ASP A C 1
ATOM 1582 O O . ASP A 1 200 ? 23.875 -7.906 -18.312 1 97.88 200 ASP A O 1
ATOM 1586 N N . HIS A 1 201 ? 22.625 -8.039 -16.469 1 98.62 201 HIS A N 1
ATOM 1587 C CA 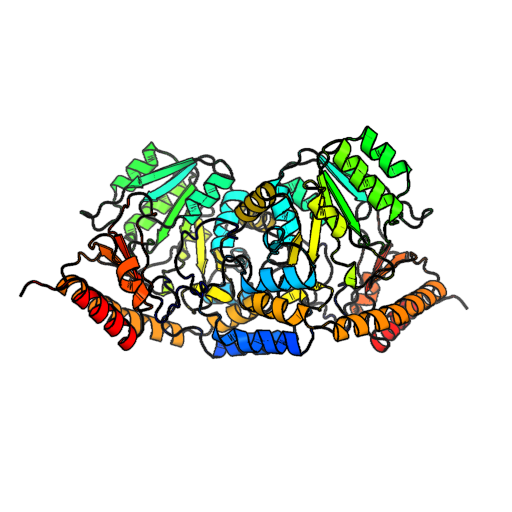. HIS A 1 201 ? 21.406 -7.875 -17.234 1 98.62 201 HIS A CA 1
ATOM 1588 C C . HIS A 1 201 ? 20.469 -6.859 -16.562 1 98.62 201 HIS A C 1
ATOM 1590 O O . HIS A 1 201 ? 19.469 -7.234 -15.953 1 98.62 201 HIS A O 1
ATOM 1596 N N . PRO A 1 202 ? 20.75 -5.574 -16.812 1 98.25 202 PRO A N 1
ATOM 1597 C CA . PRO A 1 202 ? 19.906 -4.535 -16.203 1 98.25 202 PRO A CA 1
ATOM 1598 C C . PRO A 1 202 ? 18.469 -4.57 -16.703 1 98.25 202 PRO A C 1
ATOM 1600 O O . PRO A 1 202 ? 17.578 -3.977 -16.094 1 98.25 202 PRO A O 1
ATOM 1603 N N . GLU A 1 203 ? 18.172 -5.289 -17.828 1 98.25 203 GLU A N 1
ATOM 1604 C CA . GLU A 1 203 ? 16.828 -5.398 -18.391 1 98.25 203 GLU A CA 1
ATOM 1605 C C . GLU A 1 203 ? 16 -6.434 -17.625 1 98.25 203 GLU A C 1
ATOM 1607 O O . GLU A 1 203 ? 14.781 -6.516 -17.797 1 98.25 203 GLU A O 1
ATOM 1612 N N . LEU A 1 204 ? 16.641 -7.215 -16.75 1 98.88 204 LEU A N 1
ATOM 1613 C CA . LEU A 1 204 ? 15.977 -8.266 -15.984 1 98.88 204 LEU A CA 1
ATOM 1614 C C . LEU A 1 204 ? 15.414 -7.719 -14.68 1 98.88 204 LEU A C 1
ATOM 1616 O O . LEU A 1 204 ? 16.125 -7.07 -13.914 1 98.88 204 LEU A O 1
ATOM 1620 N N . PHE A 1 205 ? 14.172 -7.84 -14.438 1 98.88 205 PHE A N 1
ATOM 1621 C CA . PHE A 1 205 ? 13.5 -7.582 -13.172 1 98.88 205 PHE A CA 1
ATOM 1622 C C . PHE A 1 205 ? 12.922 -8.867 -12.594 1 98.88 205 PHE A C 1
ATOM 1624 O O . PHE A 1 205 ? 12.102 -9.531 -13.234 1 98.88 205 PHE A O 1
ATOM 1631 N N . LEU A 1 206 ? 13.406 -9.266 -11.406 1 98.88 206 LEU A N 1
ATOM 1632 C CA . LEU A 1 206 ? 12.891 -10.445 -10.727 1 98.88 206 LEU A CA 1
ATOM 1633 C C . LEU A 1 206 ? 11.898 -10.062 -9.641 1 98.88 206 LEU A C 1
ATOM 1635 O O . LEU A 1 206 ? 12.18 -9.195 -8.812 1 98.88 206 LEU A O 1
ATOM 1639 N N . LEU A 1 207 ? 10.742 -10.633 -9.664 1 98.69 207 LEU A N 1
ATOM 1640 C CA . LEU A 1 207 ? 9.719 -10.422 -8.641 1 98.69 207 LEU A CA 1
ATOM 1641 C C . LEU A 1 207 ? 9.711 -11.578 -7.641 1 98.69 207 LEU A C 1
ATOM 1643 O O . LEU A 1 207 ? 9.695 -12.742 -8.031 1 98.69 207 LEU A O 1
ATOM 1647 N N . LYS A 1 208 ? 9.734 -11.242 -6.379 1 97.31 208 LYS A N 1
ATOM 1648 C CA . LYS A 1 208 ? 9.695 -12.195 -5.273 1 97.31 208 LYS A CA 1
ATOM 1649 C C . LYS A 1 208 ? 8.594 -11.852 -4.281 1 97.31 208 LYS A C 1
ATOM 1651 O O . LYS A 1 208 ? 8.125 -10.711 -4.238 1 97.31 208 LYS A O 1
ATOM 1656 N N . ALA A 1 209 ? 8.148 -12.836 -3.545 1 92.31 209 ALA A N 1
ATOM 1657 C CA . ALA A 1 209 ? 7.098 -12.602 -2.561 1 92.31 209 ALA A CA 1
ATOM 1658 C C . ALA A 1 209 ? 7.363 -13.375 -1.276 1 92.31 209 ALA A C 1
ATOM 1660 O O . ALA A 1 209 ? 7.957 -14.461 -1.311 1 92.31 209 ALA A O 1
ATOM 1661 N N . PHE A 1 210 ? 6.945 -12.805 -0.152 1 90.88 210 PHE A N 1
ATOM 1662 C CA . PHE A 1 210 ? 6.922 -13.492 1.132 1 90.88 210 PHE A CA 1
ATOM 1663 C C . PHE A 1 210 ? 5.594 -14.219 1.328 1 90.88 210 PHE A C 1
ATOM 1665 O O . PHE A 1 210 ? 5.504 -15.156 2.129 1 90.88 210 PHE A O 1
ATOM 1672 N N . THR A 1 211 ? 4.594 -13.781 0.588 1 83.88 211 THR A N 1
ATOM 1673 C CA . THR A 1 211 ? 3.184 -14.125 0.745 1 83.88 211 THR A CA 1
ATOM 1674 C C . THR A 1 211 ? 2.982 -15.633 0.66 1 83.88 211 THR A C 1
ATOM 1676 O O . THR A 1 211 ? 2.301 -16.219 1.502 1 83.88 211 THR A O 1
ATOM 1679 N N . LYS A 1 212 ? 3.615 -16.219 -0.278 1 85.62 212 LYS A N 1
ATOM 1680 C CA . LYS A 1 212 ? 3.361 -17.625 -0.555 1 85.62 212 LYS A CA 1
ATOM 1681 C C . LYS A 1 212 ? 4.277 -18.516 0.274 1 85.62 212 LYS A C 1
ATOM 1683 O O . LYS A 1 212 ? 3.809 -19.438 0.954 1 85.62 212 LYS A O 1
ATOM 1688 N N . SER A 1 213 ? 5.469 -18.172 0.326 1 91.38 213 SER A N 1
ATOM 1689 C CA . SER A 1 213 ? 6.492 -19.016 0.948 1 91.38 213 SER A CA 1
ATOM 1690 C C . SER A 1 213 ? 6.297 -19.094 2.459 1 91.38 213 SER A C 1
ATOM 1692 O O . SER A 1 213 ? 6.539 -20.141 3.066 1 91.38 213 SER A O 1
ATOM 1694 N N . TYR A 1 214 ? 5.812 -17.984 3.023 1 94.94 214 TYR A N 1
ATOM 1695 C CA . TYR A 1 214 ? 5.766 -17.938 4.48 1 94.94 214 TYR A CA 1
ATOM 1696 C C . TYR A 1 214 ? 4.34 -17.703 4.969 1 94.94 214 TYR A C 1
ATOM 1698 O O . TYR A 1 214 ? 4.129 -17.344 6.133 1 94.94 214 TYR A O 1
ATOM 1706 N N . GLY A 1 215 ? 3.371 -17.859 4.086 1 94.44 215 GLY A N 1
ATOM 1707 C CA . GLY A 1 215 ? 1.991 -17.672 4.504 1 94.44 215 GLY A CA 1
ATOM 1708 C C . GLY A 1 215 ? 1.738 -16.312 5.121 1 94.44 215 GLY A C 1
ATOM 1709 O O . GLY A 1 215 ? 1.2 -16.219 6.227 1 94.44 215 GLY A O 1
ATOM 1710 N N . MET A 1 216 ? 2.127 -15.297 4.449 1 95.38 216 MET A N 1
ATOM 1711 C CA . MET A 1 216 ? 2.029 -13.93 4.941 1 95.38 216 MET A CA 1
ATOM 1712 C C . MET A 1 216 ? 1.178 -13.078 4.008 1 95.38 216 MET A C 1
ATOM 1714 O O . MET A 1 216 ? 1.471 -11.898 3.799 1 95.38 216 MET A O 1
ATOM 1718 N N . ALA A 1 217 ? 0.2 -13.68 3.373 1 94.44 217 ALA A N 1
ATOM 1719 C CA . ALA A 1 217 ? -0.6 -12.953 2.389 1 94.44 217 ALA A CA 1
ATOM 1720 C C . ALA A 1 217 ? -1.271 -11.734 3.016 1 94.44 217 ALA A C 1
ATOM 1722 O O . ALA A 1 217 ? -1.402 -10.695 2.373 1 94.44 217 ALA A O 1
ATOM 1723 N N . GLY A 1 218 ? -1.674 -11.805 4.23 1 96.75 218 GLY A N 1
ATOM 1724 C CA . GLY A 1 218 ? -2.373 -10.719 4.906 1 96.75 218 GLY A CA 1
ATOM 1725 C C . GLY A 1 218 ? -1.449 -9.609 5.363 1 96.75 218 GLY A C 1
ATOM 1726 O O . GLY A 1 218 ? -1.908 -8.523 5.734 1 96.75 218 GLY A O 1
ATOM 1727 N N . VAL A 1 219 ? -0.169 -9.797 5.41 1 96.94 219 VAL A N 1
ATOM 1728 C CA . VAL A 1 219 ? 0.827 -8.844 5.887 1 96.94 219 VAL A CA 1
ATOM 1729 C C . VAL A 1 219 ? 1.187 -7.875 4.762 1 96.94 219 VAL A C 1
ATOM 1731 O O . VAL A 1 219 ? 1.525 -6.715 5.02 1 96.94 219 VAL A O 1
ATOM 1734 N N . ARG A 1 220 ? 1.057 -8.359 3.471 1 96.25 220 ARG A N 1
ATOM 1735 C CA . ARG A 1 220 ? 1.33 -7.629 2.238 1 96.25 220 ARG A CA 1
ATOM 1736 C C . ARG A 1 220 ? 2.803 -7.25 2.143 1 96.25 220 ARG A C 1
ATOM 1738 O O . ARG A 1 220 ? 3.176 -6.105 2.414 1 96.25 220 ARG A O 1
ATOM 1745 N N . LEU A 1 221 ? 3.609 -8.102 1.68 1 97.81 221 LEU A N 1
ATOM 1746 C CA . LEU A 1 221 ? 5.035 -7.824 1.537 1 97.81 221 LEU A CA 1
ATOM 1747 C C . LEU A 1 221 ? 5.617 -8.578 0.347 1 97.81 221 LEU A C 1
ATOM 1749 O O . LEU A 1 221 ? 5.395 -9.781 0.2 1 97.81 221 LEU A O 1
ATOM 1753 N N . GLY A 1 222 ? 6.238 -7.91 -0.521 1 97.38 222 GLY A N 1
ATOM 1754 C CA . GLY A 1 222 ? 7.02 -8.43 -1.631 1 97.38 222 GLY A CA 1
ATOM 1755 C C . GLY A 1 222 ? 8.25 -7.605 -1.936 1 97.38 222 GLY A C 1
ATOM 1756 O O . GLY A 1 222 ? 8.508 -6.594 -1.275 1 97.38 222 GLY A O 1
ATOM 1757 N N . TYR A 1 223 ? 9.094 -8.086 -2.82 1 98.19 223 TYR A N 1
ATOM 1758 C CA . TYR A 1 223 ? 10.242 -7.293 -3.223 1 98.19 223 TYR A CA 1
ATOM 1759 C C . TYR A 1 223 ? 10.672 -7.633 -4.645 1 98.19 223 TYR A C 1
ATOM 1761 O O . TYR A 1 223 ? 10.328 -8.695 -5.164 1 98.19 223 TYR A O 1
ATOM 1769 N N . GLY A 1 224 ? 11.273 -6.676 -5.277 1 98.5 224 GLY A N 1
ATOM 1770 C CA . GLY A 1 224 ? 11.875 -6.836 -6.594 1 98.5 224 GLY A CA 1
ATOM 1771 C C . GLY A 1 224 ? 13.391 -6.758 -6.57 1 98.5 224 GLY A C 1
ATOM 1772 O O . GLY A 1 224 ? 13.969 -6.125 -5.688 1 98.5 224 GLY A O 1
ATOM 1773 N N . LEU A 1 225 ? 14.039 -7.461 -7.473 1 98.81 225 LEU A N 1
ATOM 1774 C CA . LEU A 1 225 ? 15.484 -7.426 -7.684 1 98.81 225 LEU A CA 1
ATOM 1775 C C . LEU A 1 225 ? 15.82 -6.941 -9.094 1 98.81 225 LEU A C 1
ATOM 1777 O O . LEU A 1 225 ? 15.297 -7.469 -10.078 1 98.81 225 LEU A O 1
ATOM 1781 N N . CYS A 1 226 ? 16.625 -5.996 -9.211 1 98.81 226 CYS A N 1
ATOM 1782 C CA . CYS A 1 226 ? 17.031 -5.426 -10.484 1 98.81 226 CYS A CA 1
ATOM 1783 C C . CYS A 1 226 ? 18.359 -4.668 -10.336 1 98.81 226 CYS A C 1
ATOM 1785 O O . CYS A 1 226 ? 18.578 -3.984 -9.344 1 98.81 226 CYS A O 1
ATOM 1787 N N . SER A 1 227 ? 19.234 -4.754 -11.32 1 98.62 227 SER A N 1
ATOM 1788 C CA . SER A 1 227 ? 20.547 -4.098 -11.234 1 98.62 227 SER A CA 1
ATOM 1789 C C . SER A 1 227 ? 20.484 -2.699 -11.844 1 98.62 227 SER A C 1
ATOM 1791 O O . SER A 1 227 ? 21.469 -1.959 -11.797 1 98.62 227 SER A O 1
ATOM 1793 N N . ASP A 1 228 ? 19.375 -2.275 -12.453 1 98.38 228 ASP A N 1
ATOM 1794 C CA . ASP A 1 228 ? 19.219 -0.95 -13.039 1 98.38 228 ASP A CA 1
ATOM 1795 C C . ASP A 1 228 ? 18.719 0.051 -12 1 98.38 228 ASP A C 1
ATOM 1797 O O . ASP A 1 228 ? 17.516 0.135 -11.734 1 98.38 228 ASP A O 1
ATOM 1801 N N . PRO A 1 229 ? 19.594 0.885 -11.492 1 97.31 229 PRO A N 1
ATOM 1802 C CA . PRO A 1 229 ? 19.188 1.821 -10.445 1 97.31 229 PRO A CA 1
ATOM 1803 C C . PRO A 1 229 ? 18.188 2.859 -10.945 1 97.31 229 PRO A C 1
ATOM 1805 O O . PRO A 1 229 ? 17.344 3.33 -10.18 1 97.31 229 PRO A O 1
ATOM 1808 N N . ALA A 1 230 ? 18.25 3.199 -12.188 1 97.56 230 ALA A N 1
ATOM 1809 C CA . ALA A 1 230 ? 17.312 4.16 -12.742 1 97.56 230 ALA A CA 1
ATOM 1810 C C . ALA A 1 230 ? 15.891 3.594 -12.75 1 97.56 230 ALA A C 1
ATOM 1812 O O . ALA A 1 230 ? 14.93 4.305 -12.445 1 97.56 230 ALA A O 1
ATOM 1813 N N . LEU A 1 231 ? 15.781 2.326 -13.133 1 97.88 231 LEU A N 1
ATOM 1814 C CA . LEU A 1 231 ? 14.469 1.688 -13.102 1 97.88 231 LEU A CA 1
ATOM 1815 C C . LEU A 1 231 ? 13.93 1.617 -11.672 1 97.88 231 LEU A C 1
ATOM 1817 O O . LEU A 1 231 ? 12.758 1.909 -11.438 1 97.88 231 LEU A O 1
ATOM 1821 N N . LEU A 1 232 ? 14.789 1.217 -10.727 1 98.06 232 LEU A N 1
ATOM 1822 C CA . LEU A 1 232 ? 14.359 1.118 -9.336 1 98.06 232 LEU A CA 1
ATOM 1823 C C . LEU A 1 232 ? 13.914 2.479 -8.805 1 98.06 232 LEU A C 1
ATOM 1825 O O . LEU A 1 232 ? 12.938 2.572 -8.062 1 98.06 232 LEU A O 1
ATOM 1829 N N . ALA A 1 233 ? 14.617 3.514 -9.164 1 96.25 233 ALA A N 1
ATOM 1830 C CA . ALA A 1 233 ? 14.234 4.867 -8.773 1 96.25 233 ALA A CA 1
ATOM 1831 C C . ALA A 1 233 ? 12.867 5.242 -9.336 1 96.25 233 ALA A C 1
ATOM 1833 O O . ALA A 1 233 ? 12.031 5.82 -8.641 1 96.25 233 ALA A O 1
ATOM 1834 N N . ARG A 1 234 ? 12.633 4.902 -10.57 1 95.06 234 ARG A N 1
ATOM 1835 C CA . ARG A 1 234 ? 11.344 5.195 -11.195 1 95.06 234 ARG A CA 1
ATOM 1836 C C . ARG A 1 234 ? 10.227 4.402 -10.531 1 95.06 234 ARG A C 1
ATOM 1838 O O . ARG A 1 234 ? 9.125 4.918 -10.336 1 95.06 234 ARG A O 1
ATOM 1845 N N . LEU A 1 235 ? 10.539 3.139 -10.227 1 96.31 235 LEU A N 1
ATOM 1846 C CA . LEU A 1 235 ? 9.555 2.338 -9.508 1 96.31 235 LEU A CA 1
ATOM 1847 C C . LEU A 1 235 ? 9.195 2.988 -8.172 1 96.31 235 LEU A C 1
ATOM 1849 O O . LEU A 1 235 ? 8.016 3.109 -7.84 1 96.31 235 LEU A O 1
ATOM 1853 N N . ALA A 1 236 ? 10.172 3.385 -7.488 1 93.94 236 ALA A N 1
ATOM 1854 C CA . ALA A 1 236 ? 9.969 3.998 -6.18 1 93.94 236 ALA A CA 1
ATOM 1855 C C . ALA A 1 236 ? 9.117 5.258 -6.293 1 93.94 236 ALA A C 1
ATOM 1857 O O . ALA A 1 236 ? 8.32 5.559 -5.398 1 93.94 236 ALA A O 1
ATOM 1858 N N . GLU A 1 237 ? 9.219 5.949 -7.355 1 89.12 237 GLU A N 1
ATOM 1859 C CA . GLU A 1 237 ? 8.484 7.191 -7.578 1 89.12 237 GLU A CA 1
ATOM 1860 C C . GLU A 1 237 ? 7.012 6.926 -7.852 1 89.12 237 GLU A C 1
ATOM 1862 O O . GLU A 1 237 ? 6.184 7.84 -7.773 1 89.12 237 GLU A O 1
ATOM 1867 N N . THR A 1 238 ? 6.703 5.688 -8.156 1 88.31 238 THR A N 1
ATOM 1868 C CA . THR A 1 238 ? 5.32 5.375 -8.508 1 88.31 238 THR A CA 1
ATOM 1869 C C . THR A 1 238 ? 4.508 5.031 -7.258 1 88.31 238 THR A C 1
ATOM 1871 O O . THR A 1 238 ? 3.295 4.836 -7.34 1 88.31 238 THR A O 1
ATOM 1874 N N . THR A 1 239 ? 5.137 4.949 -6.164 1 86.25 239 THR A N 1
ATOM 1875 C CA . THR A 1 239 ? 4.438 4.59 -4.934 1 86.25 239 THR A CA 1
ATOM 1876 C C . THR A 1 239 ? 4.633 5.664 -3.867 1 86.25 239 THR A C 1
ATOM 1878 O O . THR A 1 239 ? 5.449 6.574 -4.039 1 86.25 239 THR A O 1
ATOM 1881 N N . GLN A 1 240 ? 3.793 5.566 -2.812 1 88.25 240 GLN A N 1
ATOM 1882 C CA . GLN A 1 240 ? 3.861 6.5 -1.693 1 88.25 240 GLN A CA 1
ATOM 1883 C C . GLN A 1 240 ? 5.109 6.258 -0.849 1 88.25 240 GLN A C 1
ATOM 1885 O O . GLN A 1 240 ? 5.676 5.16 -0.87 1 88.25 240 GLN A O 1
ATOM 1890 N N . PRO A 1 241 ? 5.352 7.449 -0.087 1 87.88 241 PRO A N 1
ATOM 1891 C CA . PRO A 1 241 ? 6.348 7.18 0.954 1 87.88 241 PRO A CA 1
ATOM 1892 C C . PRO A 1 241 ? 5.824 6.242 2.041 1 87.88 241 PRO A C 1
ATOM 1894 O O . PRO A 1 241 ? 4.613 6.16 2.26 1 87.88 241 PRO A O 1
ATOM 1897 N N . TRP A 1 242 ? 6.488 5.309 2.553 1 92.12 242 TRP A N 1
ATOM 1898 C CA . TRP A 1 242 ? 6.141 4.375 3.619 1 92.12 242 TRP A CA 1
ATOM 1899 C C . TRP A 1 242 ? 5.223 3.275 3.1 1 92.12 242 TRP A C 1
ATOM 1901 O O . TRP A 1 242 ? 4.227 2.934 3.744 1 92.12 242 TRP A O 1
ATOM 1911 N N . ASN A 1 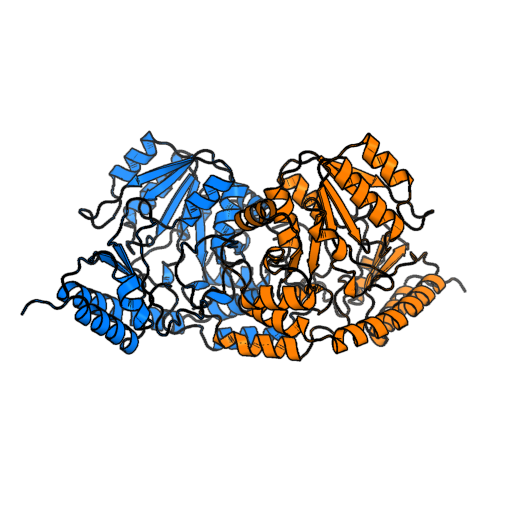243 ? 5.395 2.896 1.984 1 93.19 243 ASN A N 1
ATOM 1912 C CA . ASN A 1 243 ? 4.578 1.931 1.254 1 93.19 243 ASN A CA 1
ATOM 1913 C C . ASN A 1 243 ? 4.516 0.589 1.979 1 93.19 243 ASN A C 1
ATOM 1915 O O . ASN A 1 243 ? 3.549 -0.158 1.827 1 93.19 243 ASN A O 1
ATOM 1919 N N . VAL A 1 244 ? 5.508 0.271 2.797 1 97.25 244 VAL A N 1
ATOM 1920 C CA . VAL A 1 244 ? 5.609 -0.999 3.508 1 97.25 244 VAL A CA 1
ATOM 1921 C C . VAL A 1 244 ? 5.469 -0.762 5.012 1 97.25 244 VAL A C 1
ATOM 1923 O O . VAL A 1 244 ? 6.246 -0.006 5.602 1 97.25 244 VAL A O 1
ATOM 1926 N N . SER A 1 245 ? 4.504 -1.38 5.641 1 97.75 245 SER A N 1
ATOM 1927 C CA . SER A 1 245 ? 4.168 -1.122 7.035 1 97.75 245 SER A CA 1
ATOM 1928 C C . SER A 1 245 ? 5.285 -1.576 7.965 1 97.75 245 SER A C 1
ATOM 1930 O O . SER A 1 245 ? 6.137 -2.381 7.578 1 97.75 245 SER A O 1
ATOM 1932 N N . THR A 1 246 ? 5.254 -1.062 9.203 1 98.06 246 THR A N 1
ATOM 1933 C CA . THR A 1 246 ? 6.195 -1.454 10.25 1 98.06 246 THR A CA 1
ATOM 1934 C C . THR A 1 246 ? 6.125 -2.957 10.5 1 98.06 246 THR A C 1
ATOM 1936 O O . THR A 1 246 ? 7.156 -3.621 10.625 1 98.06 246 THR A O 1
ATOM 1939 N N . LEU A 1 247 ? 4.938 -3.51 10.539 1 98.5 247 LEU A N 1
ATOM 1940 C CA . LEU A 1 247 ? 4.734 -4.926 10.828 1 98.5 247 LEU A CA 1
ATOM 1941 C C . LEU A 1 247 ? 5.234 -5.793 9.672 1 98.5 247 LEU A C 1
ATOM 1943 O O . LEU A 1 247 ? 5.812 -6.855 9.898 1 98.5 247 LEU A O 1
ATOM 1947 N N . ALA A 1 248 ? 4.973 -5.359 8.445 1 98.44 248 ALA A N 1
ATOM 1948 C CA . ALA A 1 248 ? 5.449 -6.102 7.281 1 98.44 248 ALA A CA 1
ATOM 1949 C C . ALA A 1 248 ? 6.973 -6.172 7.262 1 98.44 248 ALA A C 1
ATOM 1951 O O . ALA A 1 248 ? 7.547 -7.219 6.941 1 98.44 248 ALA A O 1
ATOM 1952 N N . GLN A 1 249 ? 7.629 -5.051 7.555 1 98.5 249 GLN A N 1
ATOM 1953 C CA . GLN A 1 249 ? 9.086 -5.035 7.574 1 98.5 249 GLN A CA 1
ATOM 1954 C C . GLN A 1 249 ? 9.625 -5.996 8.633 1 98.5 249 GLN A C 1
ATOM 1956 O O . GLN A 1 249 ? 10.539 -6.781 8.359 1 98.5 249 GLN A O 1
ATOM 1961 N N . ALA A 1 250 ? 9.055 -5.969 9.836 1 98.62 250 ALA A N 1
ATOM 1962 C CA . ALA A 1 250 ? 9.461 -6.879 10.906 1 98.62 250 ALA A CA 1
ATOM 1963 C C . ALA A 1 250 ? 9.227 -8.336 10.5 1 98.62 250 ALA A C 1
ATOM 1965 O O . ALA A 1 250 ? 10.078 -9.195 10.742 1 98.62 250 ALA A O 1
ATOM 1966 N N . ALA A 1 251 ? 8.109 -8.594 9.914 1 98.69 251 ALA A N 1
ATOM 1967 C CA . ALA A 1 251 ? 7.762 -9.938 9.453 1 98.69 251 ALA A CA 1
ATOM 1968 C C . ALA A 1 251 ? 8.773 -10.445 8.43 1 98.69 251 ALA A C 1
ATOM 1970 O O . ALA A 1 251 ? 9.227 -11.594 8.516 1 98.69 251 ALA A O 1
ATOM 1971 N N . GLY A 1 252 ? 9.094 -9.594 7.457 1 98.56 252 GLY A N 1
ATOM 1972 C CA . GLY A 1 252 ? 10.039 -9.984 6.422 1 98.56 252 GLY A CA 1
ATOM 1973 C C . GLY A 1 252 ? 11.398 -10.367 6.973 1 98.56 252 GLY A C 1
ATOM 1974 O O . GLY A 1 252 ? 11.969 -11.383 6.578 1 98.56 252 GLY A O 1
ATOM 1975 N N . ILE A 1 253 ? 11.914 -9.555 7.898 1 98.62 253 ILE A N 1
ATOM 1976 C CA . ILE A 1 253 ? 13.219 -9.805 8.5 1 98.62 253 ILE A CA 1
ATOM 1977 C C . ILE A 1 253 ? 13.211 -11.156 9.211 1 98.62 253 ILE A C 1
ATOM 1979 O O . ILE A 1 253 ? 14.141 -11.953 9.055 1 98.62 253 ILE A O 1
ATOM 1983 N N . ALA A 1 254 ? 12.156 -11.445 9.938 1 98.56 254 ALA A N 1
ATOM 1984 C CA . ALA A 1 254 ? 12.039 -12.711 10.672 1 98.56 254 ALA A CA 1
ATOM 1985 C C . ALA A 1 254 ? 11.867 -13.883 9.711 1 98.56 254 ALA A C 1
ATOM 1987 O O . ALA A 1 254 ? 12.453 -14.953 9.922 1 98.56 254 ALA A O 1
ATOM 1988 N N . ALA A 1 255 ? 11.102 -13.719 8.711 1 98.25 255 ALA A N 1
ATOM 1989 C CA . ALA A 1 255 ? 10.797 -14.781 7.758 1 98.25 255 ALA A CA 1
ATOM 1990 C C . ALA A 1 255 ? 12.07 -15.281 7.07 1 98.25 255 ALA A C 1
ATOM 1992 O O . ALA A 1 255 ? 12.227 -16.484 6.844 1 98.25 255 ALA A O 1
ATOM 1993 N N . LEU A 1 256 ? 12.961 -14.375 6.754 1 97.81 256 LEU A N 1
ATOM 1994 C CA . LEU A 1 256 ? 14.164 -14.695 6 1 97.81 256 LEU A CA 1
ATOM 1995 C C . LEU A 1 256 ? 15.102 -15.578 6.82 1 97.81 256 LEU A C 1
ATOM 1997 O O . LEU A 1 256 ? 16.031 -16.172 6.277 1 97.81 256 LEU A O 1
ATOM 2001 N N . LYS A 1 257 ? 14.852 -15.719 8.078 1 97.31 257 LYS A N 1
ATOM 2002 C CA . LYS A 1 257 ? 15.656 -16.562 8.953 1 97.31 257 LYS A CA 1
ATOM 2003 C C . LYS A 1 257 ? 15.047 -17.953 9.078 1 97.31 257 LYS A C 1
ATOM 2005 O O . LYS A 1 257 ? 15.625 -18.844 9.703 1 97.31 257 LYS A O 1
ATOM 2010 N N . GLU A 1 258 ? 13.914 -18.219 8.477 1 96.56 258 GLU A N 1
ATOM 2011 C CA . GLU A 1 258 ? 13.141 -19.438 8.664 1 96.56 258 GLU A CA 1
ATOM 2012 C C . GLU A 1 258 ? 13.469 -20.469 7.594 1 96.56 258 GLU A C 1
ATOM 2014 O O . GLU A 1 258 ? 12.57 -20.984 6.926 1 96.56 258 GLU A O 1
ATOM 2019 N N . GLN A 1 259 ? 14.719 -20.875 7.492 1 93.88 259 GLN A N 1
ATOM 2020 C CA . GLN A 1 259 ? 15.148 -21.828 6.469 1 93.88 259 GLN A CA 1
ATOM 2021 C C . GLN A 1 259 ? 14.586 -23.219 6.742 1 93.88 259 GLN A C 1
ATOM 2023 O O . GLN A 1 259 ? 14.164 -23.922 5.816 1 93.88 259 GLN A O 1
ATOM 2028 N N . ALA A 1 260 ? 14.602 -23.625 7.969 1 95.75 260 ALA A N 1
ATOM 2029 C CA . ALA A 1 260 ? 14.078 -24.938 8.336 1 95.75 260 ALA A CA 1
ATOM 2030 C C . ALA A 1 260 ? 12.586 -25.031 8.016 1 95.75 260 ALA A C 1
ATOM 2032 O O . ALA A 1 260 ? 12.109 -26.094 7.594 1 95.75 260 ALA A O 1
ATOM 2033 N N . PHE A 1 261 ? 11.891 -24 8.234 1 95.69 261 PHE A N 1
ATOM 2034 C CA . PHE A 1 261 ? 10.461 -23.953 7.938 1 95.69 261 PHE A CA 1
ATOM 2035 C C . PHE A 1 261 ? 10.211 -24.172 6.449 1 95.69 261 PHE A C 1
ATOM 2037 O O . PHE A 1 261 ? 9.328 -24.938 6.07 1 95.69 261 PHE A O 1
ATOM 2044 N N . LEU A 1 262 ? 10.961 -23.531 5.605 1 93.94 262 LEU A N 1
ATOM 2045 C CA . LEU A 1 262 ? 10.828 -23.672 4.16 1 93.94 262 LEU A CA 1
ATOM 2046 C C . LEU A 1 262 ? 11.141 -25.094 3.721 1 93.94 262 LEU A C 1
ATOM 2048 O O . LEU A 1 262 ? 10.461 -25.641 2.85 1 93.94 262 LEU A O 1
ATOM 2052 N N . SER A 1 263 ? 12.18 -25.609 4.309 1 95.62 263 SER A N 1
ATOM 2053 C CA . SER A 1 263 ? 12.547 -26.984 3.994 1 95.62 263 SER A CA 1
ATOM 2054 C C . SER A 1 263 ? 11.422 -27.953 4.348 1 95.62 263 SER A C 1
ATOM 2056 O O . SER A 1 263 ? 11.125 -28.859 3.58 1 95.62 263 SER A O 1
ATOM 2058 N N . LYS A 1 264 ? 10.867 -27.719 5.504 1 96.81 264 LYS A N 1
ATOM 2059 C CA . LYS A 1 264 ? 9.734 -28.531 5.934 1 96.81 264 LYS A CA 1
ATOM 2060 C C . LYS A 1 264 ? 8.562 -28.406 4.957 1 96.81 264 LYS A C 1
ATOM 2062 O O . LYS A 1 264 ? 7.918 -29.406 4.629 1 96.81 264 LYS A O 1
ATOM 2067 N N . THR A 1 265 ? 8.297 -27.219 4.57 1 96.56 265 THR A N 1
ATOM 2068 C CA . THR A 1 265 ? 7.215 -26.969 3.627 1 96.56 265 THR A CA 1
ATOM 2069 C C . THR A 1 265 ? 7.461 -27.688 2.305 1 96.56 265 THR A C 1
ATOM 2071 O O . THR A 1 265 ? 6.562 -28.344 1.771 1 96.56 265 THR A O 1
ATOM 2074 N N . ARG A 1 266 ? 8.68 -27.609 1.799 1 96.06 266 ARG A N 1
ATOM 2075 C CA . ARG A 1 266 ? 9.031 -28.266 0.541 1 96.06 266 ARG A CA 1
ATOM 2076 C C . ARG A 1 266 ? 8.875 -29.766 0.641 1 96.06 266 ARG A C 1
ATOM 2078 O O . ARG A 1 266 ? 8.438 -30.422 -0.312 1 96.06 266 ARG A O 1
ATOM 2085 N N . ALA A 1 267 ? 9.258 -30.25 1.738 1 97.19 267 ALA A N 1
ATOM 2086 C CA . ALA A 1 267 ? 9.125 -31.703 1.947 1 97.19 267 ALA A CA 1
ATOM 2087 C C . ALA A 1 267 ? 7.66 -32.125 1.903 1 97.19 267 ALA A C 1
ATOM 2089 O O . ALA A 1 267 ? 7.324 -33.156 1.315 1 97.19 267 ALA A O 1
ATOM 2090 N N . LEU A 1 268 ? 6.812 -31.328 2.578 1 97.69 268 LEU A N 1
ATOM 2091 C CA . LEU A 1 268 ? 5.383 -31.625 2.553 1 97.69 268 LEU A CA 1
ATOM 2092 C C . LEU A 1 268 ? 4.844 -31.578 1.128 1 97.69 268 LEU A C 1
ATOM 2094 O O . LEU A 1 268 ? 4.113 -32.5 0.708 1 97.69 268 LEU A O 1
ATOM 2098 N N . ILE A 1 269 ? 5.188 -30.547 0.406 1 96.94 269 ILE A N 1
ATOM 2099 C CA . ILE A 1 269 ? 4.703 -30.375 -0.959 1 96.94 269 ILE A CA 1
ATOM 2100 C C . ILE A 1 269 ? 5.191 -31.531 -1.827 1 96.94 269 ILE A C 1
ATOM 2102 O O . ILE A 1 269 ? 4.434 -32.062 -2.639 1 96.94 269 ILE A O 1
ATOM 2106 N N . ALA A 1 270 ? 6.441 -31.938 -1.66 1 96.38 270 ALA A N 1
ATOM 2107 C CA . ALA A 1 270 ? 7.043 -33.031 -2.438 1 96.38 270 ALA A CA 1
ATOM 2108 C C . ALA A 1 270 ? 6.312 -34.344 -2.207 1 96.38 270 ALA A C 1
ATOM 2110 O O . ALA A 1 270 ? 6.281 -35.188 -3.088 1 96.38 270 ALA A O 1
ATOM 2111 N N . ALA A 1 271 ? 5.762 -34.469 -1.078 1 97.5 271 ALA A N 1
ATOM 2112 C CA . ALA A 1 271 ? 5.031 -35.688 -0.747 1 97.5 271 ALA A CA 1
ATOM 2113 C C . ALA A 1 271 ? 3.572 -35.594 -1.183 1 97.5 271 ALA A C 1
ATOM 2115 O O . ALA A 1 271 ? 3.039 -36.531 -1.803 1 97.5 271 ALA A O 1
ATOM 2116 N N . GLU A 1 272 ? 2.932 -34.469 -0.857 1 98.06 272 GLU A N 1
ATOM 2117 C CA . GLU A 1 272 ? 1.484 -34.344 -1 1 98.06 272 GLU A CA 1
ATOM 2118 C C . GLU A 1 272 ? 1.096 -34.062 -2.451 1 98.06 272 GLU A C 1
ATOM 2120 O O . GLU A 1 272 ? 0.042 -34.531 -2.908 1 98.06 272 GLU A O 1
ATOM 2125 N N . ARG A 1 273 ? 1.872 -33.344 -3.18 1 97.88 273 ARG A N 1
ATOM 2126 C CA . ARG A 1 273 ? 1.523 -32.969 -4.547 1 97.88 273 ARG A CA 1
ATOM 2127 C C . ARG A 1 273 ? 1.369 -34.188 -5.43 1 97.88 273 ARG A C 1
ATOM 2129 O O . ARG A 1 273 ? 0.347 -34.375 -6.102 1 97.88 273 ARG A O 1
ATOM 2136 N N . PRO A 1 274 ? 2.402 -35.125 -5.465 1 97.38 274 PRO A N 1
ATOM 2137 C CA . PRO A 1 274 ? 2.225 -36.344 -6.27 1 97.38 274 PRO A CA 1
ATOM 2138 C C . PRO A 1 274 ? 1.057 -37.188 -5.789 1 97.38 274 PRO A C 1
ATOM 2140 O O . PRO A 1 274 ? 0.375 -37.812 -6.605 1 97.38 274 PRO A O 1
ATOM 2143 N N . TRP A 1 275 ? 0.867 -37.25 -4.5 1 98.31 275 TRP A N 1
ATOM 2144 C CA . TRP A 1 275 ? -0.272 -38 -3.975 1 98.31 275 TRP A CA 1
ATOM 2145 C C . TRP A 1 275 ? -1.585 -37.438 -4.504 1 98.31 275 TRP A C 1
ATOM 2147 O O . TRP A 1 275 ? -2.439 -38.188 -4.988 1 98.31 275 TRP A O 1
ATOM 2157 N N . MET A 1 276 ? -1.78 -36.125 -4.402 1 98.5 276 MET A N 1
ATOM 2158 C CA . MET A 1 276 ? -2.984 -35.469 -4.898 1 98.5 276 MET A CA 1
ATOM 2159 C C . MET A 1 276 ? -3.158 -35.719 -6.395 1 98.5 276 MET A C 1
ATOM 2161 O O . MET A 1 276 ? -4.273 -35.938 -6.867 1 98.5 276 MET A O 1
ATOM 2165 N N . LYS A 1 277 ? -2.053 -35.562 -7.129 1 98.38 277 LYS A N 1
ATOM 2166 C CA . LYS A 1 277 ? -2.105 -35.812 -8.57 1 98.38 277 LYS A CA 1
ATOM 2167 C C . LYS A 1 277 ? -2.662 -37.188 -8.867 1 98.38 277 LYS A C 1
ATOM 2169 O O . LYS A 1 277 ? -3.537 -37.344 -9.727 1 98.38 277 LYS A O 1
ATOM 2174 N N . THR A 1 278 ? -2.115 -38.156 -8.195 1 98.12 278 THR A N 1
ATOM 2175 C CA . THR A 1 278 ? -2.549 -39.531 -8.383 1 98.12 278 THR A CA 1
ATOM 2176 C C . THR A 1 278 ? -4.039 -39.688 -8.078 1 98.12 278 THR A C 1
ATOM 2178 O O . THR A 1 278 ? -4.766 -40.312 -8.828 1 98.12 278 THR A O 1
ATOM 2181 N N . GLN A 1 279 ? -4.492 -39.062 -6.984 1 98.12 279 GLN A N 1
ATOM 2182 C CA . GLN A 1 279 ? -5.898 -39.125 -6.598 1 98.12 279 GLN A CA 1
ATOM 2183 C C . GLN A 1 279 ? -6.789 -38.469 -7.637 1 98.12 279 GLN A C 1
ATOM 2185 O O . GLN A 1 279 ? -7.852 -39 -7.988 1 98.12 279 GLN A O 1
ATOM 2190 N N . LEU A 1 280 ? -6.418 -37.312 -8.109 1 98.06 280 LEU A N 1
ATOM 2191 C CA . LEU A 1 280 ? -7.184 -36.594 -9.117 1 98.06 280 LEU A CA 1
ATOM 2192 C C . LEU A 1 280 ? -7.281 -37.406 -10.414 1 98.06 280 LEU A C 1
ATOM 2194 O O . LEU A 1 280 ? -8.352 -37.5 -11.023 1 98.06 280 LEU A O 1
ATOM 2198 N N . GLU A 1 281 ? -6.16 -37.969 -10.82 1 97.75 281 GLU A N 1
ATOM 2199 C CA . GLU A 1 281 ? -6.141 -38.781 -12.023 1 97.75 281 GLU A CA 1
ATOM 2200 C C . GLU A 1 281 ? -7.02 -40.031 -11.867 1 97.75 281 GLU A C 1
ATOM 2202 O O . GLU A 1 281 ? -7.688 -40.438 -12.82 1 97.75 281 GLU A O 1
ATOM 2207 N N . ALA A 1 282 ? -6.992 -40.594 -10.703 1 97.06 282 ALA A N 1
ATOM 2208 C CA . ALA A 1 282 ? -7.832 -41.75 -10.422 1 97.06 282 ALA A CA 1
ATOM 2209 C C . ALA A 1 282 ? -9.312 -41.375 -10.539 1 97.06 282 ALA A C 1
ATOM 2211 O O . ALA A 1 282 ? -10.141 -42.25 -10.859 1 97.06 282 ALA A O 1
ATOM 2212 N N . LEU A 1 283 ? -9.664 -40.156 -10.289 1 96.38 283 LEU A N 1
ATOM 2213 C CA . LEU A 1 283 ? -11.039 -39.688 -10.406 1 96.38 283 LEU A CA 1
ATOM 2214 C C . LEU A 1 283 ? -11.375 -39.344 -11.844 1 96.38 283 LEU A C 1
ATOM 2216 O O . LEU A 1 283 ? -12.484 -38.875 -12.133 1 96.38 283 LEU A O 1
ATOM 2220 N N . GLY A 1 284 ? -10.383 -39.469 -12.742 1 95.69 284 GLY A N 1
ATOM 2221 C CA . GLY A 1 284 ? -10.633 -39.281 -14.164 1 95.69 284 GLY A CA 1
ATOM 2222 C C . GLY A 1 284 ? -10.234 -37.906 -14.656 1 95.69 284 GLY A C 1
ATOM 2223 O O . GLY A 1 284 ? -10.484 -37.562 -15.812 1 95.69 284 GLY A O 1
ATOM 2224 N N . PHE A 1 285 ? -9.664 -37.094 -13.844 1 97.31 285 PHE A N 1
ATOM 2225 C CA . PHE A 1 285 ? -9.258 -35.75 -14.242 1 97.31 285 PHE A CA 1
ATOM 2226 C C . PHE A 1 285 ? -7.91 -35.781 -14.953 1 97.31 285 PHE A C 1
ATOM 2228 O O . PHE A 1 285 ? -7.047 -36.594 -14.633 1 97.31 285 PHE A O 1
ATOM 2235 N N . TRP A 1 286 ? -7.758 -34.938 -15.914 1 97.5 286 TRP A N 1
ATOM 2236 C CA . TRP A 1 286 ? -6.422 -34.656 -16.422 1 97.5 286 TRP A CA 1
ATOM 2237 C C . TRP A 1 286 ? -5.699 -33.656 -15.5 1 97.5 286 TRP A C 1
ATOM 2239 O O . TRP A 1 286 ? -6.27 -32.656 -15.102 1 97.5 286 TRP A O 1
ATOM 2249 N N . VAL A 1 287 ? -4.512 -33.969 -15.125 1 98.31 287 VAL A N 1
ATOM 2250 C CA . VAL A 1 287 ? -3.742 -33.125 -14.211 1 98.31 287 VAL A CA 1
ATOM 2251 C C . VAL A 1 287 ? -2.434 -32.688 -14.875 1 98.31 287 VAL A C 1
ATOM 2253 O O . VAL A 1 287 ? -1.692 -33.531 -15.391 1 98.31 287 VAL A O 1
ATOM 2256 N N . CYS A 1 288 ? -2.148 -31.406 -14.953 1 97.81 288 CYS A N 1
ATOM 2257 C CA . CYS A 1 288 ? -0.891 -30.875 -15.477 1 97.81 288 CYS A CA 1
ATOM 2258 C C . CYS A 1 288 ? 0.286 -31.344 -14.625 1 97.81 288 CYS A C 1
ATOM 2260 O O . CYS A 1 288 ? 0.214 -31.312 -13.398 1 97.81 288 CYS A O 1
ATOM 2262 N N . PRO A 1 289 ? 1.338 -31.859 -15.211 1 93.31 289 PRO A N 1
ATOM 2263 C CA . PRO A 1 289 ? 2.508 -32.25 -14.43 1 93.31 289 PRO A CA 1
ATOM 2264 C C . PRO A 1 289 ? 3.234 -31.062 -13.812 1 93.31 289 PRO A C 1
ATOM 2266 O O . PRO A 1 289 ? 4.242 -30.594 -14.352 1 93.31 289 PRO A O 1
ATOM 2269 N N . ALA A 1 290 ? 2.758 -30.625 -12.75 1 87.31 290 ALA A N 1
ATOM 2270 C CA . ALA A 1 290 ? 3.129 -29.344 -12.133 1 87.31 290 ALA A CA 1
ATOM 2271 C C . ALA A 1 290 ? 4.301 -29.531 -11.172 1 87.31 290 ALA A C 1
ATOM 2273 O O . ALA A 1 290 ? 4.594 -30.656 -10.742 1 87.31 290 ALA A O 1
ATOM 2274 N N . SER A 1 291 ? 5.02 -28.438 -10.852 1 91.88 291 SER A N 1
ATOM 2275 C CA . SER A 1 291 ? 6.152 -28.422 -9.938 1 91.88 291 SER A CA 1
ATOM 2276 C C . SER A 1 291 ? 5.926 -27.453 -8.781 1 91.88 291 SER A C 1
ATOM 2278 O O . SER A 1 291 ? 6.746 -27.375 -7.859 1 91.88 291 SER A O 1
ATOM 2280 N N . ALA A 1 292 ? 4.883 -26.75 -8.789 1 95.31 292 ALA A N 1
ATOM 2281 C CA . ALA A 1 292 ? 4.598 -25.703 -7.812 1 95.31 292 ALA A CA 1
ATOM 2282 C C . ALA A 1 292 ? 3.793 -26.25 -6.641 1 95.31 292 ALA A C 1
ATOM 2284 O O . ALA A 1 292 ? 3.518 -27.453 -6.578 1 95.31 292 ALA A O 1
ATOM 2285 N N . ASN A 1 293 ? 3.51 -25.469 -5.652 1 96.5 293 ASN A N 1
ATOM 2286 C CA . ASN A 1 293 ? 2.727 -25.859 -4.488 1 96.5 293 ASN A CA 1
ATOM 2287 C C . ASN A 1 293 ? 1.232 -25.875 -4.793 1 96.5 293 ASN A C 1
ATOM 2289 O O . ASN A 1 293 ? 0.413 -25.562 -3.924 1 96.5 293 ASN A O 1
ATOM 2293 N N . TYR A 1 294 ? 0.865 -26.094 -6 1 97.62 294 TYR A N 1
ATOM 2294 C CA . TYR A 1 294 ? -0.512 -26.234 -6.461 1 97.62 294 TYR A CA 1
ATOM 2295 C C . TYR A 1 294 ? -0.585 -27.125 -7.699 1 97.62 294 TYR A C 1
ATOM 2297 O O . TYR A 1 294 ? 0.438 -27.422 -8.32 1 97.62 294 TYR A O 1
ATOM 2305 N N . LEU A 1 295 ? -1.754 -27.594 -8 1 98.31 295 LEU A N 1
ATOM 2306 C CA . LEU A 1 295 ? -2.016 -28.438 -9.164 1 98.31 295 LEU A CA 1
ATOM 2307 C C . LEU A 1 295 ? -3.07 -27.797 -10.062 1 98.31 295 LEU A C 1
ATOM 2309 O O . LEU A 1 295 ? -4.043 -27.219 -9.578 1 98.31 295 LEU A O 1
ATOM 2313 N N . PHE A 1 296 ? -2.816 -27.844 -11.297 1 98.5 296 PHE A N 1
ATOM 2314 C CA . PHE A 1 296 ? -3.725 -27.391 -12.344 1 98.5 296 PHE A CA 1
ATOM 2315 C C . PHE A 1 296 ? -4.367 -28.594 -13.047 1 98.5 296 PHE A C 1
ATOM 2317 O O . PHE A 1 296 ? -3.67 -29.516 -13.484 1 98.5 296 PHE A O 1
ATOM 2324 N N . PHE A 1 297 ? -5.727 -28.609 -13.133 1 98.31 297 PHE A N 1
ATOM 2325 C CA . PHE A 1 297 ? -6.359 -29.812 -13.68 1 98.31 297 PHE A CA 1
ATOM 2326 C C . PHE A 1 297 ? -7.66 -29.453 -14.391 1 98.31 297 PHE A C 1
ATOM 2328 O O . PHE A 1 297 ? -8.148 -28.328 -14.281 1 98.31 297 PHE A O 1
ATOM 2335 N N . GLN A 1 298 ? -8.109 -30.375 -15.164 1 97.75 298 GLN A N 1
ATOM 2336 C CA . GLN A 1 298 ? -9.328 -30.203 -15.953 1 97.75 298 GLN A CA 1
ATOM 2337 C C . GLN A 1 298 ? -10.422 -31.156 -15.492 1 97.75 298 GLN A C 1
ATOM 2339 O O . GLN A 1 298 ? -10.172 -32.344 -15.289 1 97.75 298 GLN A O 1
ATOM 2344 N N . GLY A 1 299 ? -11.57 -30.641 -15.273 1 95.25 299 GLY A N 1
ATOM 2345 C CA . GLY A 1 299 ? -12.758 -31.406 -14.922 1 95.25 299 GLY A CA 1
ATOM 2346 C C . GLY A 1 299 ? -14.031 -30.844 -15.531 1 95.25 299 GLY A C 1
ATOM 2347 O O . GLY A 1 299 ? -13.977 -29.984 -16.422 1 95.25 299 GLY A O 1
ATOM 2348 N N . ALA A 1 300 ? -15.172 -31.453 -15.18 1 94.12 300 ALA A N 1
ATOM 2349 C CA . ALA A 1 300 ? -16.453 -30.922 -15.648 1 94.12 300 ALA A CA 1
ATOM 2350 C C . ALA A 1 300 ? -16.672 -29.5 -15.164 1 94.12 300 ALA A C 1
ATOM 2352 O O . ALA A 1 300 ? -16.266 -29.141 -14.062 1 94.12 300 ALA A O 1
ATOM 2353 N N . PRO A 1 301 ? -17.25 -28.688 -16.031 1 95.38 301 PRO A N 1
ATOM 2354 C CA . PRO A 1 301 ? -17.594 -27.344 -15.555 1 95.38 301 PRO A CA 1
ATOM 2355 C C . PRO A 1 301 ? -18.469 -27.375 -14.297 1 95.38 301 PRO A C 1
ATOM 2357 O O . PRO A 1 301 ? -19.266 -28.297 -14.117 1 95.38 301 PRO A O 1
ATOM 2360 N N . GLY A 1 302 ? -18.281 -26.375 -13.383 1 94.81 302 GLY A N 1
ATOM 2361 C CA . GLY A 1 302 ? -19.188 -26.203 -12.258 1 94.81 302 GLY A CA 1
ATOM 2362 C C . GLY A 1 302 ? -18.672 -26.844 -10.977 1 94.81 302 GLY A C 1
ATOM 2363 O O . GLY A 1 302 ? -19.359 -26.812 -9.945 1 94.81 302 GLY A O 1
ATOM 2364 N N . LEU A 1 303 ? -17.5 -27.406 -10.977 1 95.25 303 LEU A N 1
ATOM 2365 C CA . LEU A 1 303 ? -16.969 -28.078 -9.789 1 95.25 303 LEU A CA 1
ATOM 2366 C C . LEU A 1 303 ? -16.891 -27.109 -8.609 1 95.25 303 LEU A C 1
ATOM 2368 O O . LEU A 1 303 ? -17.172 -27.484 -7.473 1 95.25 303 LEU A O 1
ATOM 2372 N N . CYS A 1 304 ? -16.469 -25.891 -8.82 1 94.81 304 CYS A N 1
ATOM 2373 C CA . CYS A 1 304 ? -16.344 -24.906 -7.75 1 94.81 304 CYS A CA 1
ATOM 2374 C C . CYS A 1 304 ? -17.688 -24.688 -7.066 1 94.81 304 CYS A C 1
ATOM 2376 O O . CYS A 1 304 ? -17.781 -24.672 -5.836 1 94.81 304 CYS A O 1
ATOM 2378 N N . GLU A 1 305 ? -18.719 -24.516 -7.852 1 94.31 305 GLU A N 1
ATOM 2379 C CA . GLU A 1 305 ? -20.062 -24.297 -7.316 1 94.31 305 GLU A CA 1
ATOM 2380 C C . GLU A 1 305 ? -20.547 -25.516 -6.535 1 94.31 305 GLU A C 1
ATOM 2382 O O . GLU A 1 305 ? -21.203 -25.375 -5.504 1 94.31 305 GLU A O 1
ATOM 2387 N N . ALA A 1 306 ? -20.219 -26.656 -7.027 1 95.44 306 ALA A N 1
ATOM 2388 C CA . ALA A 1 306 ? -20.672 -27.906 -6.406 1 95.44 306 ALA A CA 1
ATOM 2389 C C . ALA A 1 306 ? -19.984 -28.125 -5.059 1 95.44 306 ALA A C 1
ATOM 2391 O O . ALA A 1 306 ? -20.516 -28.797 -4.184 1 95.44 306 ALA A O 1
ATOM 2392 N N . LEU A 1 307 ? -18.828 -27.547 -4.875 1 96.44 307 LEU A N 1
ATOM 2393 C CA . LEU A 1 307 ? -18.062 -27.734 -3.652 1 96.44 307 LEU A CA 1
ATOM 2394 C C . LEU A 1 307 ? -18.453 -26.719 -2.592 1 96.44 307 LEU A C 1
ATOM 2396 O O . LEU A 1 307 ? -18.172 -26.891 -1.407 1 96.44 307 LEU A O 1
ATOM 2400 N N . LYS A 1 308 ? -19.094 -25.641 -3.01 1 93.12 308 LYS A N 1
ATOM 2401 C CA . LYS A 1 308 ? -19.406 -24.5 -2.148 1 93.12 308 LYS A CA 1
ATOM 2402 C C . LYS A 1 308 ? -20.219 -24.938 -0.941 1 93.12 308 LYS A C 1
ATOM 2404 O O . LYS A 1 308 ? -19.953 -24.516 0.185 1 93.12 308 LYS A O 1
ATOM 2409 N N . PRO A 1 309 ? -21.266 -25.75 -1.153 1 92.94 309 PRO A N 1
ATOM 2410 C CA . PRO A 1 309 ? -22.094 -26.156 -0.012 1 92.94 309 PRO A CA 1
ATOM 2411 C C . PRO A 1 309 ? -21.281 -26.891 1.056 1 92.94 309 PRO A C 1
ATOM 2413 O O . PRO A 1 309 ? -21.688 -26.922 2.225 1 92.94 309 PRO A O 1
ATOM 2416 N N . GLN A 1 310 ? -20.203 -27.438 0.669 1 94.25 310 GLN A N 1
ATOM 2417 C CA . GLN A 1 310 ? -19.359 -28.172 1.608 1 94.25 310 GLN A CA 1
ATOM 2418 C C . GLN A 1 310 ? -18.312 -27.266 2.238 1 94.25 310 GLN A C 1
ATOM 2420 O O . GLN A 1 310 ? -17.469 -27.719 3.004 1 94.25 310 GLN A O 1
ATOM 2425 N N . GLY A 1 311 ? -18.281 -26.016 1.823 1 96.12 311 GLY A N 1
ATOM 2426 C CA . GLY A 1 311 ? -17.344 -25.062 2.367 1 96.12 311 GLY A CA 1
ATOM 2427 C C . GLY A 1 311 ? -15.945 -25.203 1.8 1 96.12 311 GLY A C 1
ATOM 2428 O O . GLY A 1 311 ? -14.961 -24.891 2.475 1 96.12 311 GLY A O 1
ATOM 2429 N N . ILE A 1 312 ? -15.82 -25.828 0.679 1 97.19 312 ILE A N 1
ATOM 2430 C CA . ILE A 1 312 ? -14.516 -26.016 0.044 1 97.19 312 ILE A CA 1
ATOM 2431 C C . ILE A 1 312 ? -14.367 -25.031 -1.126 1 97.19 312 ILE A C 1
ATOM 2433 O O . ILE A 1 312 ? -15.219 -25 -2.02 1 97.19 312 ILE A O 1
ATOM 2437 N N . ALA A 1 313 ? -13.336 -24.219 -1.081 1 96.62 313 ALA A N 1
ATOM 2438 C CA . ALA A 1 313 ? -13.062 -23.281 -2.16 1 96.62 313 ALA A CA 1
ATOM 2439 C C . ALA A 1 313 ? -11.984 -23.812 -3.1 1 96.62 313 ALA A C 1
ATOM 2441 O O . ALA A 1 313 ? -10.875 -24.141 -2.664 1 96.62 313 ALA A O 1
ATOM 2442 N N . LEU A 1 314 ? -12.344 -23.969 -4.293 1 96.56 314 LEU A N 1
ATOM 2443 C CA . LEU A 1 314 ? -11.445 -24.312 -5.391 1 96.56 314 LEU A CA 1
ATOM 2444 C C . LEU A 1 314 ? -11.258 -23.125 -6.336 1 96.56 314 LEU A C 1
ATOM 2446 O O . LEU A 1 314 ? -12.133 -22.281 -6.449 1 96.56 314 LEU A O 1
ATOM 2450 N N . ARG A 1 315 ? -10.133 -23.047 -6.973 1 97.38 315 ARG A N 1
ATOM 2451 C CA . ARG A 1 315 ? -9.914 -21.953 -7.902 1 97.38 315 ARG A CA 1
ATOM 2452 C C . ARG A 1 315 ? -10.461 -22.281 -9.289 1 97.38 315 ARG A C 1
ATOM 2454 O O . ARG A 1 315 ? -10 -23.219 -9.938 1 97.38 315 ARG A O 1
ATOM 2461 N N . ASP A 1 316 ? -11.445 -21.5 -9.68 1 97.06 316 ASP A N 1
ATOM 2462 C CA . ASP A 1 316 ? -11.93 -21.562 -11.062 1 97.06 316 ASP A CA 1
ATOM 2463 C C . ASP A 1 316 ? -10.992 -20.797 -11.992 1 97.06 316 ASP A C 1
ATOM 2465 O O . ASP A 1 316 ? -10.781 -19.594 -11.828 1 97.06 316 ASP A O 1
ATOM 2469 N N . CYS A 1 317 ? -10.461 -21.453 -12.953 1 97.62 317 CYS A N 1
ATOM 2470 C CA . CYS A 1 317 ? -9.445 -20.844 -13.812 1 97.62 317 CYS A CA 1
ATOM 2471 C C . CYS A 1 317 ? -10.055 -20.406 -15.141 1 97.62 317 CYS A C 1
ATOM 2473 O O . CYS A 1 317 ? -9.32 -20.141 -16.094 1 97.62 317 CYS A O 1
ATOM 2475 N N . ALA A 1 318 ? -11.375 -20.328 -15.203 1 96.12 318 ALA A N 1
ATOM 2476 C CA . ALA A 1 318 ? -12.062 -19.984 -16.453 1 96.12 318 ALA A CA 1
ATOM 2477 C C . ALA A 1 318 ? -11.695 -18.594 -16.906 1 96.12 318 ALA A C 1
ATOM 2479 O O . ALA A 1 318 ? -11.734 -18.297 -18.109 1 96.12 318 ALA A O 1
ATOM 2480 N N . ASN A 1 319 ? -11.305 -17.75 -16.016 1 94 319 ASN A N 1
ATOM 2481 C CA . ASN A 1 319 ? -11.07 -16.344 -16.344 1 94 319 ASN A CA 1
ATOM 2482 C C . ASN A 1 319 ? -9.648 -16.125 -16.859 1 94 319 ASN A C 1
ATOM 2484 O O . ASN A 1 319 ? -9.312 -15.023 -17.297 1 94 319 ASN A O 1
ATOM 2488 N N . TYR A 1 320 ? -8.805 -17.141 -16.797 1 96.56 320 TYR A N 1
ATOM 2489 C CA . TYR A 1 320 ? -7.477 -17 -17.391 1 96.56 320 TYR A CA 1
ATOM 2490 C C . TYR A 1 320 ? -7.551 -16.984 -18.906 1 96.56 320 TYR A C 1
ATOM 2492 O O . TYR A 1 320 ? -8.258 -17.797 -19.516 1 96.56 320 TYR A O 1
ATOM 2500 N N . PRO A 1 321 ? -6.797 -16.078 -19.5 1 94.88 321 PRO A N 1
ATOM 2501 C CA . PRO A 1 321 ? -6.773 -16.094 -20.969 1 94.88 321 PRO A CA 1
ATOM 2502 C C . PRO A 1 321 ? -6.348 -17.453 -21.531 1 94.88 321 PRO A C 1
ATOM 2504 O O . PRO A 1 321 ? -5.383 -18.047 -21.047 1 94.88 321 PRO A O 1
ATOM 2507 N N . GLY A 1 322 ? -7.066 -17.859 -22.5 1 94.25 322 GLY A N 1
ATOM 2508 C CA . GLY A 1 322 ? -6.723 -19.109 -23.156 1 94.25 322 GLY A CA 1
ATOM 2509 C C . GLY A 1 322 ? -7.41 -20.312 -22.531 1 94.25 322 GLY A C 1
ATOM 2510 O O . GLY A 1 322 ? -7.316 -21.438 -23.062 1 94.25 322 GLY A O 1
ATOM 2511 N N . LEU A 1 323 ? -8.055 -19.891 -21.438 1 96.31 323 LEU A N 1
ATOM 2512 C 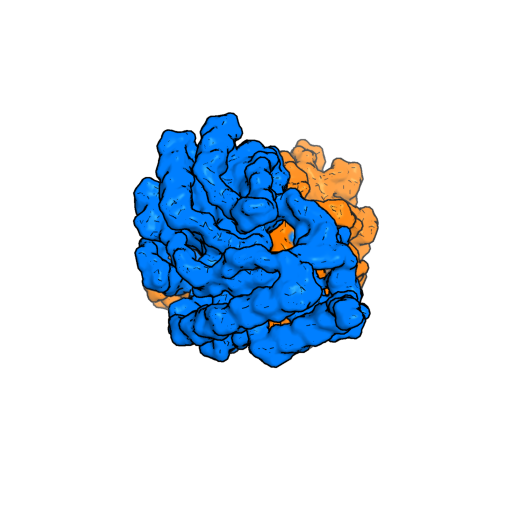CA . LEU A 1 323 ? -8.766 -20.984 -20.781 1 96.31 323 LEU A CA 1
ATOM 2513 C C . LEU A 1 323 ? -10.273 -20.75 -20.812 1 96.31 323 LEU A C 1
ATOM 2515 O O . LEU A 1 323 ? -10.734 -19.688 -21.25 1 96.31 323 LEU A O 1
ATOM 2519 N N . GLY A 1 324 ? -11.125 -21.562 -20.469 1 94.06 324 GLY A N 1
ATOM 2520 C CA . GLY A 1 324 ? -12.57 -21.594 -20.359 1 94.06 324 GLY A CA 1
ATOM 2521 C C . GLY A 1 324 ? -13.062 -22.438 -19.203 1 94.06 324 GLY A C 1
ATOM 2522 O O . GLY A 1 324 ? -12.266 -22.875 -18.359 1 94.06 324 GLY A O 1
ATOM 2523 N N . PRO A 1 325 ? -14.297 -22.578 -19.25 1 96.44 325 PRO A N 1
ATOM 2524 C CA . PRO A 1 325 ? -14.859 -23.406 -18.172 1 96.44 325 PRO A CA 1
ATOM 2525 C C . PRO A 1 325 ? -14.266 -24.812 -18.125 1 96.44 325 PRO A C 1
ATOM 2527 O O . PRO A 1 325 ? -13.977 -25.391 -19.172 1 96.44 325 PRO A O 1
ATOM 2530 N N . GLY A 1 326 ? -14.086 -25.266 -16.922 1 97.06 326 GLY A N 1
ATOM 2531 C CA . GLY A 1 326 ? -13.648 -26.641 -16.75 1 97.06 326 GLY A CA 1
ATOM 2532 C C . GLY A 1 326 ? -12.195 -26.75 -16.328 1 97.06 326 GLY A C 1
ATOM 2533 O O . GLY A 1 326 ? -11.695 -27.859 -16.094 1 97.06 326 GLY A O 1
ATOM 2534 N N . TRP A 1 327 ? -11.539 -25.641 -16.219 1 97.88 327 TRP A N 1
ATOM 2535 C CA . TRP A 1 327 ? -10.164 -25.625 -15.727 1 97.88 327 TRP A CA 1
ATOM 2536 C C . TRP A 1 327 ? -10.117 -25.141 -14.281 1 97.88 327 TRP A C 1
ATOM 2538 O O . TRP A 1 327 ? -10.781 -24.172 -13.922 1 97.88 327 TRP A O 1
ATOM 2548 N N . TYR A 1 328 ? -9.352 -25.891 -13.43 1 98.12 328 TYR A N 1
ATOM 2549 C CA . TYR A 1 328 ? -9.297 -25.609 -12 1 98.12 328 TYR A CA 1
ATOM 2550 C C . TYR A 1 328 ? -7.867 -25.688 -11.484 1 98.12 328 TYR A C 1
ATOM 2552 O O . TYR A 1 328 ? -7 -26.297 -12.117 1 98.12 328 TYR A O 1
ATOM 2560 N N . ARG A 1 329 ? -7.602 -25.016 -10.469 1 98.12 329 ARG A N 1
ATOM 2561 C CA . ARG A 1 329 ? -6.344 -25.109 -9.727 1 98.12 329 ARG A CA 1
ATOM 2562 C C . ARG A 1 329 ? -6.602 -25.359 -8.242 1 98.12 329 ARG A C 1
ATOM 2564 O O . ARG A 1 329 ? -7.52 -24.781 -7.66 1 98.12 329 ARG A O 1
ATOM 2571 N N . THR A 1 330 ? -5.859 -26.188 -7.684 1 98.06 330 THR A N 1
ATOM 2572 C CA . THR A 1 330 ? -5.965 -26.469 -6.262 1 98.06 330 THR A CA 1
ATOM 2573 C C . THR A 1 330 ? -4.609 -26.328 -5.574 1 98.06 330 THR A C 1
ATOM 2575 O O . THR A 1 330 ? -3.59 -26.766 -6.102 1 98.06 330 THR A O 1
ATOM 2578 N N . ALA A 1 331 ? -4.633 -25.719 -4.43 1 97.38 331 ALA A N 1
ATOM 2579 C CA . ALA A 1 331 ? -3.434 -25.656 -3.596 1 97.38 331 ALA A CA 1
ATOM 2580 C C . ALA A 1 331 ? -3.121 -27.031 -2.998 1 97.38 331 ALA A C 1
ATOM 2582 O O . ALA A 1 331 ? -4.004 -27.875 -2.881 1 97.38 331 ALA A O 1
ATOM 2583 N N . VAL A 1 332 ? -1.885 -27.266 -2.729 1 97.81 332 VAL A N 1
ATOM 2584 C CA . VAL A 1 332 ? -1.471 -28.406 -1.901 1 97.81 332 VAL A CA 1
ATOM 2585 C C . VAL A 1 332 ? -1.572 -28.016 -0.425 1 97.81 332 VAL A C 1
ATOM 2587 O O . VAL A 1 332 ? -1.022 -27 0.002 1 97.81 332 VAL A O 1
ATOM 2590 N N . ARG A 1 333 ? -2.363 -28.781 0.319 1 97.88 333 ARG A N 1
ATOM 2591 C CA . ARG A 1 333 ? -2.584 -28.531 1.739 1 97.88 333 ARG A CA 1
ATOM 2592 C C . ARG A 1 333 ? -2.111 -29.703 2.586 1 97.88 333 ARG A C 1
ATOM 2594 O O . ARG A 1 333 ? -1.344 -30.547 2.113 1 97.88 333 ARG A O 1
ATOM 2601 N N . LEU A 1 334 ? -2.324 -29.625 3.881 1 97.94 334 LEU A N 1
ATOM 2602 C CA . LEU A 1 334 ? -2.004 -30.75 4.754 1 97.94 334 LEU A CA 1
ATOM 2603 C C . LEU A 1 334 ? -2.738 -32 4.309 1 97.94 334 LEU A C 1
ATOM 2605 O O . LEU A 1 334 ? -3.812 -31.922 3.711 1 97.94 334 LEU A O 1
ATOM 2609 N N . HIS A 1 335 ? -2.16 -33.156 4.645 1 98.44 335 HIS A N 1
ATOM 2610 C CA . HIS A 1 335 ? -2.662 -34.406 4.145 1 98.44 335 HIS A CA 1
ATOM 2611 C C . HIS A 1 335 ? -4.145 -34.594 4.457 1 98.44 335 HIS A C 1
ATOM 2613 O O . HIS A 1 335 ? -4.926 -34.969 3.586 1 98.44 335 HIS A O 1
ATOM 2619 N N . SER A 1 336 ? -4.57 -34.281 5.68 1 98.31 336 SER A N 1
ATOM 2620 C CA . SER A 1 336 ? -5.961 -34.438 6.082 1 98.31 336 SER A CA 1
ATOM 2621 C C . SER A 1 336 ? -6.879 -33.531 5.266 1 98.31 336 SER A C 1
ATOM 2623 O O . SER A 1 336 ? -7.992 -33.938 4.906 1 98.31 336 SER A O 1
ATOM 2625 N N . GLN A 1 337 ? -6.465 -32.312 5 1 98.25 337 GLN A N 1
ATOM 2626 C CA . GLN A 1 337 ? -7.23 -31.391 4.172 1 98.25 337 GLN A CA 1
ATOM 2627 C C . GLN A 1 337 ? -7.301 -31.875 2.727 1 98.25 337 GLN A C 1
ATOM 2629 O O . GLN A 1 337 ? -8.359 -31.797 2.094 1 98.25 337 GLN A O 1
ATOM 2634 N N . ASN A 1 338 ? -6.164 -32.375 2.24 1 98.69 338 ASN A N 1
ATOM 2635 C CA . ASN A 1 338 ? -6.125 -32.906 0.892 1 98.69 338 ASN A CA 1
ATOM 2636 C C . ASN A 1 338 ? -7.098 -34.094 0.737 1 98.69 338 ASN A C 1
ATOM 2638 O O . ASN A 1 338 ? -7.797 -34.188 -0.271 1 98.69 338 ASN A O 1
ATOM 2642 N N . GLN A 1 339 ? -7.109 -34.875 1.727 1 98.44 339 GLN A N 1
ATOM 2643 C CA . GLN A 1 339 ? -8.023 -36.031 1.712 1 98.44 339 GLN A CA 1
ATOM 2644 C C . GLN A 1 339 ? -9.477 -35.562 1.646 1 98.44 339 GLN A C 1
ATOM 2646 O O . GLN A 1 339 ? -10.289 -36.188 0.954 1 98.44 339 GLN A O 1
ATOM 2651 N N . GLN A 1 340 ? -9.789 -34.531 2.375 1 98 340 GLN A N 1
ATOM 2652 C CA . GLN A 1 340 ? -11.148 -34 2.375 1 98 340 GLN A CA 1
ATOM 2653 C C . GLN A 1 340 ? -11.539 -33.469 0.991 1 98 340 GLN A C 1
ATOM 2655 O O . GLN A 1 340 ? -12.656 -33.719 0.533 1 98 340 GLN A O 1
ATOM 2660 N N . LEU A 1 341 ? -10.641 -32.812 0.358 1 98.19 341 LEU A N 1
ATOM 2661 C CA . LEU A 1 341 ? -10.922 -32.344 -0.994 1 98.19 341 LEU A CA 1
ATOM 2662 C C . LEU A 1 341 ? -11.141 -33.531 -1.944 1 98.19 341 LEU A C 1
ATOM 2664 O O . LEU A 1 341 ? -12.07 -33.5 -2.752 1 98.19 341 LEU A O 1
ATOM 2668 N N . MET A 1 342 ? -10.297 -34.562 -1.857 1 97.94 342 MET A N 1
ATOM 2669 C CA . MET A 1 342 ? -10.414 -35.719 -2.744 1 97.94 342 MET A CA 1
ATOM 2670 C C . MET A 1 342 ? -11.742 -36.438 -2.533 1 97.94 342 MET A C 1
ATOM 2672 O O . MET A 1 342 ? -12.391 -36.844 -3.498 1 97.94 342 MET A O 1
ATOM 2676 N N . ALA A 1 343 ? -12.094 -36.531 -1.303 1 97.38 343 ALA A N 1
ATOM 2677 C CA . ALA A 1 343 ? -13.367 -37.188 -0.984 1 97.38 343 ALA A CA 1
ATOM 2678 C C . ALA A 1 343 ? -14.539 -36.375 -1.561 1 97.38 343 ALA A C 1
ATOM 2680 O O . ALA A 1 343 ? -15.492 -36.969 -2.092 1 97.38 343 ALA A O 1
ATOM 2681 N N . ALA A 1 344 ? -14.484 -35.094 -1.379 1 97.25 344 ALA A N 1
ATOM 2682 C CA . ALA A 1 344 ? -15.547 -34.25 -1.901 1 97.25 344 ALA A CA 1
ATOM 2683 C C . ALA A 1 344 ? -15.641 -34.344 -3.422 1 97.25 344 ALA A C 1
ATOM 2685 O O . ALA A 1 344 ? -16.734 -34.406 -3.98 1 97.25 344 ALA A O 1
ATOM 2686 N N . LEU A 1 345 ? -14.539 -34.406 -4.109 1 97.25 345 LEU A N 1
ATOM 2687 C CA . LEU A 1 345 ? -14.5 -34.5 -5.566 1 97.25 345 LEU A CA 1
ATOM 2688 C C . LEU A 1 345 ? -14.984 -35.875 -6.027 1 97.25 345 LEU A C 1
ATOM 2690 O O . LEU A 1 345 ? -15.68 -35.969 -7.043 1 97.25 345 LEU A O 1
ATOM 2694 N N . ALA A 1 346 ? -14.578 -36.844 -5.324 1 95.94 346 ALA A N 1
ATOM 2695 C CA . ALA A 1 346 ? -15.023 -38.219 -5.648 1 95.94 346 ALA A CA 1
ATOM 2696 C C . ALA A 1 346 ? -16.547 -38.312 -5.594 1 95.94 346 ALA A C 1
ATOM 2698 O O . ALA A 1 346 ? -17.156 -38.969 -6.426 1 95.94 346 ALA A O 1
ATOM 2699 N N . ALA A 1 347 ? -17.094 -37.625 -4.629 1 94.62 347 ALA A N 1
ATOM 2700 C CA . ALA A 1 347 ? -18.547 -37.656 -4.465 1 94.62 347 ALA A CA 1
ATOM 2701 C C . ALA A 1 347 ? -19.234 -36.969 -5.629 1 94.62 347 ALA A C 1
ATOM 2703 O O . ALA A 1 347 ? -20.375 -37.281 -5.969 1 94.62 347 ALA A O 1
ATOM 2704 N N . LEU A 1 348 ? -18.656 -36 -6.195 1 91.75 348 LEU A N 1
ATOM 2705 C CA . LEU A 1 348 ? -19.219 -35.219 -7.297 1 91.75 348 LEU A CA 1
ATOM 2706 C C . LEU A 1 348 ? -19.016 -35.938 -8.625 1 91.75 348 LEU A C 1
ATOM 2708 O O . LEU A 1 348 ? -19.672 -35.625 -9.617 1 91.75 348 LEU A O 1
ATOM 2712 N N . ASN A 1 349 ? -18.031 -36.781 -8.695 1 81.19 349 ASN A N 1
ATOM 2713 C CA . ASN A 1 349 ? -17.703 -37.5 -9.906 1 81.19 349 ASN A CA 1
ATOM 2714 C C . ASN A 1 349 ? -17.797 -39.031 -9.688 1 81.19 349 ASN A C 1
ATOM 2716 O O . ASN A 1 349 ? -16.797 -39.719 -9.773 1 81.19 349 ASN A O 1
ATOM 2720 N N . PRO A 1 350 ? -19.062 -39.438 -9.422 1 65.25 350 PRO A N 1
ATOM 2721 C CA . PRO A 1 350 ? -19.156 -40.875 -9.141 1 65.25 350 PRO A CA 1
ATOM 2722 C C . PRO A 1 350 ? -18.734 -41.75 -10.336 1 65.25 350 PRO A C 1
ATOM 2724 O O . PRO A 1 350 ? -19.031 -41.406 -11.484 1 65.25 350 PRO A O 1
ATOM 2727 N N . GLN A 1 351 ? -17.531 -42.312 -10.281 1 59.53 351 GLN A N 1
ATOM 2728 C CA . GLN A 1 351 ? -17.125 -43.281 -11.312 1 59.53 351 GLN A CA 1
ATOM 2729 C C . GLN A 1 351 ? -18.125 -44.406 -11.438 1 59.53 351 GLN A C 1
ATOM 2731 O O . GLN A 1 351 ? -18.734 -44.812 -10.445 1 59.53 351 GLN A O 1
ATOM 2736 N N . GLU A 1 352 ? -18.844 -44.375 -12.516 1 45.19 352 GLU A N 1
ATOM 2737 C CA . GLU A 1 352 ? -19.625 -45.594 -12.773 1 45.19 352 GLU A CA 1
ATOM 2738 C C . GLU A 1 352 ? -18.812 -46.844 -12.5 1 45.19 352 GLU A C 1
ATOM 2740 O O . GLU A 1 352 ? -17.719 -47.031 -13.055 1 45.19 352 GLU A O 1
ATOM 2745 N N . GLY A 1 353 ? -18.812 -47.344 -11.289 1 37.5 353 GLY A N 1
ATOM 2746 C CA . GLY A 1 353 ? -18.5 -48.75 -11.25 1 37.5 353 GLY A CA 1
ATOM 2747 C C . GLY A 1 353 ? -19.344 -49.562 -12.211 1 37.5 353 GLY A C 1
ATOM 2748 O O . GLY A 1 353 ? -20.453 -49.188 -12.57 1 37.5 353 GLY A O 1
ATOM 2749 N N . MET B 1 1 ? 7.555 4.762 -2.328 1 84.62 1 MET B N 1
ATOM 2750 C CA . MET B 1 1 ? 8.648 4.477 -1.405 1 84.62 1 MET B CA 1
ATOM 2751 C C . MET B 1 1 ? 9.898 5.266 -1.786 1 84.62 1 MET B C 1
ATOM 2753 O O . MET B 1 1 ? 10.102 5.59 -2.957 1 84.62 1 MET B O 1
ATOM 2757 N N . LEU B 1 2 ? 10.672 5.543 -0.82 1 83.88 2 LEU B N 1
ATOM 2758 C CA . LEU B 1 2 ? 11.891 6.277 -1.118 1 83.88 2 LEU B CA 1
ATOM 2759 C C . LEU B 1 2 ? 13.008 5.324 -1.535 1 83.88 2 LEU B C 1
ATOM 2761 O O . LEU B 1 2 ? 13.117 4.215 -1.003 1 83.88 2 LEU B O 1
ATOM 2765 N N . TYR B 1 3 ? 13.711 5.684 -2.551 1 89.5 3 TYR B N 1
ATOM 2766 C CA . TYR B 1 3 ? 14.859 4.934 -3.043 1 89.5 3 TYR B CA 1
ATOM 2767 C C . TYR B 1 3 ? 15.984 5.871 -3.473 1 89.5 3 TYR B C 1
ATOM 2769 O O . TYR B 1 3 ? 15.828 6.637 -4.426 1 89.5 3 TYR B O 1
ATOM 2777 N N . GLN B 1 4 ? 17.047 5.848 -2.771 1 85.19 4 GLN B N 1
ATOM 2778 C CA . GLN B 1 4 ? 18.25 6.602 -3.068 1 85.19 4 GLN B CA 1
ATOM 2779 C C . GLN B 1 4 ? 17.953 8.094 -3.201 1 85.19 4 GLN B C 1
ATOM 2781 O O . GLN B 1 4 ? 18.531 8.766 -4.062 1 85.19 4 GLN B O 1
ATOM 2786 N N . THR B 1 5 ? 16.844 8.609 -2.52 1 85.31 5 THR B N 1
ATOM 2787 C CA . THR B 1 5 ? 16.5 10.023 -2.43 1 85.31 5 THR B CA 1
ATOM 2788 C C . THR B 1 5 ? 16.328 10.453 -0.974 1 85.31 5 THR B C 1
ATOM 2790 O O . THR B 1 5 ? 16.156 9.609 -0.091 1 85.31 5 THR B O 1
ATOM 2793 N N . ARG B 1 6 ? 16.469 11.758 -0.846 1 84.44 6 ARG B N 1
ATOM 2794 C CA . ARG B 1 6 ? 16.328 12.273 0.511 1 84.44 6 ARG B CA 1
ATOM 2795 C C . ARG B 1 6 ? 14.867 12.258 0.956 1 84.44 6 ARG B C 1
ATOM 2797 O O . ARG B 1 6 ? 13.969 12.578 0.173 1 84.44 6 ARG B O 1
ATOM 2804 N N . ASN B 1 7 ? 14.656 11.906 2.205 1 81.44 7 ASN B N 1
ATOM 2805 C CA . ASN B 1 7 ? 13.328 11.977 2.805 1 81.44 7 ASN B CA 1
ATOM 2806 C C . ASN B 1 7 ? 12.859 13.414 2.971 1 81.44 7 ASN B C 1
ATOM 2808 O O . ASN B 1 7 ? 13.438 14.172 3.752 1 81.44 7 ASN B O 1
ATOM 2812 N N . PRO B 1 8 ? 11.867 13.789 2.258 1 80.69 8 PRO B N 1
ATOM 2813 C CA . PRO B 1 8 ? 11.406 15.172 2.367 1 80.69 8 PRO B CA 1
ATOM 2814 C C . PRO B 1 8 ? 10.461 15.391 3.545 1 80.69 8 PRO B C 1
ATOM 2816 O O . PRO B 1 8 ? 9.961 16.5 3.744 1 80.69 8 PRO B O 1
ATOM 2819 N N . HIS B 1 9 ? 10.281 14.32 4.203 1 82.38 9 HIS B N 1
ATOM 2820 C CA . HIS B 1 9 ? 9.297 14.367 5.277 1 82.38 9 HIS B CA 1
ATOM 2821 C C . HIS B 1 9 ? 9.969 14.258 6.645 1 82.38 9 HIS B C 1
ATOM 2823 O O . HIS B 1 9 ? 11.195 14.211 6.738 1 82.38 9 HIS B O 1
ATOM 2829 N N . GLY B 1 10 ? 9.391 14.359 7.676 1 79.69 10 GLY B N 1
ATOM 2830 C CA . GLY B 1 10 ? 9.812 14.031 9.031 1 79.69 10 GLY B CA 1
ATOM 2831 C C . GLY B 1 10 ? 9.539 12.578 9.398 1 79.69 10 GLY B C 1
ATOM 2832 O O . GLY B 1 10 ? 9.203 11.766 8.539 1 79.69 10 GLY B O 1
ATOM 2833 N N . GLY B 1 11 ? 9.898 12.25 10.562 1 82.56 11 GLY B N 1
ATOM 2834 C CA . GLY B 1 11 ? 9.508 10.961 11.109 1 82.56 11 GLY B CA 1
ATOM 2835 C C . GLY B 1 11 ? 10.523 9.867 10.828 1 82.56 11 GLY B C 1
ATOM 2836 O O . GLY B 1 11 ? 10.281 8.695 11.141 1 82.56 11 GLY B O 1
ATOM 2837 N N . ASP B 1 12 ? 11.602 10.258 10.195 1 85.25 12 ASP B N 1
ATOM 2838 C CA . ASP B 1 12 ? 12.625 9.25 9.945 1 85.25 12 ASP B CA 1
ATOM 2839 C C . ASP B 1 12 ? 13.516 9.055 11.172 1 85.25 12 ASP B C 1
ATOM 2841 O O . ASP B 1 12 ? 14.562 9.703 11.289 1 85.25 12 ASP B O 1
ATOM 2845 N N . ILE B 1 13 ? 13.242 8.109 11.984 1 87.62 13 ILE B N 1
ATOM 2846 C CA . ILE B 1 13 ? 13.953 7.871 13.234 1 87.62 13 ILE B CA 1
ATOM 2847 C C . ILE B 1 13 ? 14.906 6.684 13.07 1 87.62 13 ILE B C 1
ATOM 2849 O O . ILE B 1 13 ? 15.445 6.176 14.055 1 87.62 13 ILE B O 1
ATOM 2853 N N . TYR B 1 14 ? 15.148 6.23 11.914 1 89.06 14 TYR B N 1
ATOM 2854 C CA . TYR B 1 14 ? 15.789 4.938 11.703 1 89.06 14 TYR B CA 1
ATOM 2855 C C . TYR B 1 14 ? 17.25 5.105 11.305 1 89.06 14 TYR B C 1
ATOM 2857 O O . TYR B 1 14 ? 17.969 4.121 11.141 1 89.06 14 TYR B O 1
ATOM 2865 N N . ASP B 1 15 ? 17.656 6.355 11.125 1 85.81 15 ASP B N 1
ATOM 2866 C CA . ASP B 1 15 ? 19.078 6.594 10.891 1 85.81 15 ASP B CA 1
ATOM 2867 C C . ASP B 1 15 ? 19.891 6.352 12.156 1 85.81 15 ASP B C 1
ATOM 2869 O O . ASP B 1 15 ? 19.891 7.18 13.07 1 85.81 15 ASP B O 1
ATOM 2873 N N . GLN B 1 16 ? 20.578 5.316 12.234 1 83.5 16 GLN B N 1
ATOM 2874 C CA . GLN B 1 16 ? 21.281 4.895 13.438 1 83.5 16 GLN B CA 1
ATOM 2875 C C . GLN B 1 16 ? 22.422 5.848 13.766 1 83.5 16 GLN B C 1
ATOM 2877 O O . GLN B 1 16 ? 22.891 5.906 14.906 1 83.5 16 GLN B O 1
ATOM 2882 N N . SER B 1 17 ? 22.953 6.516 12.805 1 83.81 17 SER B N 1
ATOM 2883 C CA . SER B 1 17 ? 24.047 7.465 13.023 1 83.81 17 SER B CA 1
ATOM 2884 C C . SER B 1 17 ? 23.547 8.719 13.742 1 83.81 17 SER B C 1
ATOM 2886 O O . SER B 1 17 ? 24.344 9.492 14.273 1 83.81 17 SER B O 1
ATOM 2888 N N . GLN B 1 18 ? 22.234 8.883 13.781 1 86.06 18 GLN B N 1
ATOM 2889 C CA . GLN B 1 18 ? 21.609 10.023 14.445 1 86.06 18 GLN B CA 1
ATOM 2890 C C . GLN B 1 18 ? 20.375 9.586 15.242 1 86.06 18 GLN B C 1
ATOM 2892 O O . GLN B 1 18 ? 19.25 9.898 14.867 1 86.06 18 GLN B O 1
ATOM 2897 N N . PRO B 1 19 ? 20.641 9.023 16.328 1 89.94 19 PRO B N 1
ATOM 2898 C CA . PRO B 1 19 ? 19.5 8.516 17.109 1 89.94 19 PRO B CA 1
ATOM 2899 C C . PRO B 1 19 ? 18.562 9.625 17.562 1 89.94 19 PRO B C 1
ATOM 2901 O O . PRO B 1 19 ? 19.016 10.695 17.969 1 89.94 19 PRO B O 1
ATOM 2904 N N . ILE B 1 20 ? 17.328 9.391 17.438 1 93.06 20 ILE B N 1
ATOM 2905 C CA . ILE B 1 20 ? 16.297 10.336 17.844 1 93.06 20 ILE B CA 1
ATOM 2906 C C . ILE B 1 20 ? 15.594 9.844 19.109 1 93.06 20 ILE B C 1
ATOM 2908 O O . ILE B 1 20 ? 15.031 8.742 19.125 1 93.06 20 ILE B O 1
ATOM 2912 N N . ALA B 1 21 ? 15.688 10.648 20.125 1 93.38 21 ALA B N 1
ATOM 2913 C CA . ALA B 1 21 ? 15.031 10.32 21.391 1 93.38 21 ALA B CA 1
ATOM 2914 C C . ALA B 1 21 ? 13.633 10.93 21.469 1 93.38 21 ALA B C 1
ATOM 2916 O O . ALA B 1 21 ? 12.719 10.336 22.047 1 93.38 21 ALA B O 1
ATOM 2917 N N . LEU B 1 22 ? 13.469 12.133 20.938 1 95.75 22 LEU B N 1
ATOM 2918 C CA . LEU B 1 22 ? 12.203 12.859 20.906 1 95.75 22 LEU B CA 1
ATOM 2919 C C . LEU B 1 22 ? 11.875 13.336 19.5 1 95.75 22 LEU B C 1
ATOM 2921 O O . LEU B 1 22 ? 12.578 14.188 18.953 1 95.75 22 LEU B O 1
ATOM 2925 N N . ASP B 1 23 ? 10.828 12.781 18.938 1 96.06 23 ASP B N 1
ATOM 2926 C CA . ASP B 1 23 ? 10.453 13.141 17.578 1 96.06 23 ASP B CA 1
ATOM 2927 C C . ASP B 1 23 ? 9.297 14.133 17.562 1 96.06 23 ASP B C 1
ATOM 2929 O O . ASP B 1 23 ? 8.141 13.75 17.75 1 96.06 23 ASP B O 1
ATOM 2933 N N . PHE B 1 24 ? 9.625 15.406 17.312 1 97.69 24 PHE B N 1
ATOM 2934 C CA . PHE B 1 24 ? 8.617 16.453 17.156 1 97.69 24 PHE B CA 1
ATOM 2935 C C . PHE B 1 24 ? 8.32 16.719 15.688 1 97.69 24 PHE B C 1
ATOM 2937 O O . PHE B 1 24 ? 7.516 17.594 15.359 1 97.69 24 PHE B O 1
ATOM 2944 N N . SER B 1 25 ? 8.969 15.945 14.781 1 96.06 25 SER B N 1
ATOM 2945 C CA . SER B 1 25 ? 8.828 16.203 13.352 1 96.06 25 SER B CA 1
ATOM 2946 C C . SER B 1 25 ? 7.586 15.516 12.789 1 96.06 25 SER B C 1
ATOM 2948 O O . SER B 1 25 ? 7.105 15.875 11.711 1 96.06 25 SER B O 1
ATOM 2950 N N . ALA B 1 26 ? 7.078 14.484 13.43 1 94 26 ALA B N 1
ATOM 2951 C CA . ALA B 1 26 ? 5.867 13.781 13.008 1 94 26 ALA B CA 1
ATOM 2952 C C . ALA B 1 26 ? 4.676 14.18 13.875 1 94 26 ALA B C 1
ATOM 2954 O O . ALA B 1 26 ? 4.781 14.219 15.102 1 94 26 ALA B O 1
ATOM 2955 N N . ASN B 1 27 ? 3.586 14.414 13.258 1 94.19 27 ASN B N 1
ATOM 2956 C CA . ASN B 1 27 ? 2.416 14.938 13.953 1 94.19 27 ASN B CA 1
ATOM 2957 C C . ASN B 1 27 ? 1.469 13.82 14.375 1 94.19 27 ASN B C 1
ATOM 2959 O O . ASN B 1 27 ? 0.252 13.938 14.227 1 94.19 27 ASN B O 1
ATOM 2963 N N . THR B 1 28 ? 2.01 12.766 14.883 1 92.88 28 THR B N 1
ATOM 2964 C CA . THR B 1 28 ? 1.176 11.648 15.328 1 92.88 28 THR B CA 1
ATOM 2965 C C . THR B 1 28 ? 0.636 11.906 16.734 1 92.88 28 THR B C 1
ATOM 2967 O O . THR B 1 28 ? 1.09 12.82 17.422 1 92.88 28 THR B O 1
ATOM 2970 N N . ASN B 1 29 ? -0.318 11.172 17.125 1 95.69 29 ASN B N 1
ATOM 2971 C CA . ASN B 1 29 ? -0.956 11.281 18.438 1 95.69 29 ASN B CA 1
ATOM 2972 C C . ASN B 1 29 ? 0.06 11.164 19.578 1 95.69 29 ASN B C 1
ATOM 2974 O O . ASN B 1 29 ? 0.846 10.219 19.609 1 95.69 29 ASN B O 1
ATOM 2978 N N . PRO B 1 30 ? 0.02 12.07 20.516 1 95.31 30 PRO B N 1
ATOM 2979 C CA . PRO B 1 30 ? 1.011 12.055 21.594 1 95.31 30 PRO B CA 1
ATOM 2980 C C . PRO B 1 30 ? 0.877 10.836 22.516 1 95.31 30 PRO B C 1
ATOM 2982 O O . PRO B 1 30 ? 1.843 10.438 23.172 1 95.31 30 PRO B O 1
ATOM 2985 N N . PHE B 1 31 ? -0.238 10.258 22.562 1 96.31 31 PHE B N 1
ATOM 2986 C CA . PHE B 1 31 ? -0.468 9.109 23.438 1 96.31 31 PHE B CA 1
ATOM 2987 C C . PHE B 1 31 ? -0.12 7.809 22.719 1 96.31 31 PHE B C 1
ATOM 2989 O O . PHE B 1 31 ? -0.187 6.73 23.312 1 96.31 31 PHE B O 1
ATOM 2996 N N . GLY B 1 32 ? 0.276 7.934 21.484 1 95.75 32 GLY B N 1
ATOM 2997 C CA . GLY B 1 32 ? 0.544 6.727 20.719 1 95.75 32 GLY B CA 1
ATOM 2998 C C . GLY B 1 32 ? -0.717 6.02 20.266 1 95.75 32 GLY B C 1
ATOM 2999 O O . GLY B 1 32 ? -1.71 6.664 19.922 1 95.75 32 GLY B O 1
ATOM 3000 N N . THR B 1 33 ? -0.596 4.703 20.125 1 97.75 33 THR B N 1
ATOM 3001 C CA . THR B 1 33 ? -1.705 3.889 19.641 1 97.75 33 THR B CA 1
ATOM 3002 C C . THR B 1 33 ? -2.551 3.379 20.812 1 97.75 33 THR B C 1
ATOM 3004 O O . THR B 1 33 ? -2.016 2.883 21.797 1 97.75 33 THR B O 1
ATOM 3007 N N . PRO B 1 34 ? -3.869 3.471 20.703 1 97.81 34 PRO B N 1
ATOM 3008 C CA . PRO B 1 34 ? -4.711 2.941 21.781 1 97.81 34 PRO B CA 1
ATOM 3009 C C . PRO B 1 34 ? -4.457 1.462 22.047 1 97.81 34 PRO B C 1
ATOM 3011 O O . PRO B 1 34 ? -4.312 0.671 21.125 1 97.81 34 PRO B O 1
ATOM 3014 N N . PRO B 1 35 ? -4.445 1.078 23.328 1 97.38 35 PRO B N 1
ATOM 3015 C CA . PRO B 1 35 ? -4.18 -0.316 23.688 1 97.38 35 PRO B CA 1
ATOM 3016 C C . PRO B 1 35 ? -5.152 -1.292 23.031 1 97.38 35 PRO B C 1
ATOM 3018 O O . PRO B 1 35 ? -4.758 -2.385 22.625 1 97.38 35 PRO B O 1
ATOM 3021 N N . ARG B 1 36 ? -6.398 -0.901 22.922 1 97.81 36 ARG B N 1
ATOM 3022 C CA . ARG B 1 36 ? -7.398 -1.787 22.328 1 97.81 36 ARG B CA 1
ATOM 3023 C C . ARG B 1 36 ? -7.125 -2.008 20.844 1 97.81 36 ARG B C 1
ATOM 3025 O O . ARG B 1 36 ? -7.465 -3.059 20.297 1 97.81 36 ARG B O 1
ATOM 3032 N N . VAL B 1 37 ? -6.594 -1.028 20.172 1 98.31 37 VAL B N 1
ATOM 3033 C CA . VAL B 1 37 ? -6.207 -1.158 18.781 1 98.31 37 VAL B CA 1
ATOM 3034 C C . VAL B 1 37 ? -5.047 -2.145 18.641 1 98.31 37 VAL B C 1
ATOM 3036 O O . VAL B 1 37 ? -5.059 -3.014 17.766 1 98.31 37 VAL B O 1
ATOM 3039 N N . LEU B 1 38 ? -4.043 -2.01 19.562 1 98.38 38 LEU B N 1
ATOM 3040 C CA . LEU B 1 38 ? -2.928 -2.953 19.578 1 98.38 38 LEU B CA 1
ATOM 3041 C C . LEU B 1 38 ? -3.424 -4.375 19.828 1 98.38 38 LEU B C 1
ATOM 3043 O O . LEU B 1 38 ? -2.951 -5.316 19.188 1 98.38 38 LEU B O 1
ATOM 3047 N N . GLU B 1 39 ? -4.344 -4.512 20.703 1 98.5 39 GLU B N 1
ATOM 3048 C CA . GLU B 1 39 ? -4.902 -5.824 21.016 1 98.5 39 GLU B CA 1
ATOM 3049 C C . GLU B 1 39 ? -5.637 -6.41 19.812 1 98.5 39 GLU B C 1
ATOM 3051 O O . GLU B 1 39 ? -5.543 -7.605 19.547 1 98.5 39 GLU B O 1
ATOM 3056 N N . ALA B 1 40 ? -6.43 -5.598 19.125 1 98.5 40 ALA B N 1
ATOM 3057 C CA . ALA B 1 40 ? -7.125 -6.055 17.922 1 98.5 40 ALA B CA 1
ATOM 3058 C C . ALA B 1 40 ? -6.141 -6.57 16.875 1 98.5 40 ALA B C 1
ATOM 3060 O O . ALA B 1 40 ? -6.395 -7.582 16.234 1 98.5 40 ALA B O 1
ATOM 3061 N N . MET B 1 41 ? -5.035 -5.879 16.719 1 98.44 41 MET B N 1
ATOM 3062 C CA . MET B 1 41 ? -4.012 -6.328 15.773 1 98.44 41 MET B CA 1
ATOM 3063 C C . MET B 1 41 ? -3.381 -7.637 16.234 1 98.44 41 MET B C 1
ATOM 3065 O O . MET B 1 41 ? -3.117 -8.523 15.43 1 98.44 41 MET B O 1
ATOM 3069 N N . ARG B 1 42 ? -3.092 -7.707 17.531 1 98.31 42 ARG B N 1
ATOM 3070 C CA . ARG B 1 42 ? -2.529 -8.938 18.078 1 98.31 42 ARG B CA 1
ATOM 3071 C C . ARG B 1 42 ? -3.428 -10.133 17.781 1 98.31 42 ARG B C 1
ATOM 3073 O O . ARG B 1 42 ? -2.943 -11.195 17.375 1 98.31 42 ARG B O 1
ATOM 3080 N N . GLN B 1 43 ? -4.688 -9.961 17.938 1 98.06 43 GLN B N 1
ATOM 3081 C CA . GLN B 1 43 ? -5.648 -11.031 17.688 1 98.06 43 GLN B CA 1
ATOM 3082 C C . GLN B 1 43 ? -5.711 -11.375 16.203 1 98.06 43 GLN B C 1
ATOM 3084 O O . GLN B 1 43 ? -5.891 -12.539 15.836 1 98.06 43 GLN B O 1
ATOM 3089 N N . ALA B 1 44 ? -5.531 -10.422 15.383 1 98 44 ALA B N 1
ATOM 3090 C CA . ALA B 1 44 ? -5.633 -10.602 13.938 1 98 44 ALA B CA 1
ATOM 3091 C C . ALA B 1 44 ? -4.41 -11.32 13.383 1 98 44 ALA B C 1
ATOM 3093 O O . ALA B 1 44 ? -4.43 -11.812 12.25 1 98 44 ALA B O 1
ATOM 3094 N N . LEU B 1 45 ? -3.33 -11.414 14.172 1 97.75 45 LEU B N 1
ATOM 3095 C CA . LEU B 1 45 ? -2.111 -12.086 13.734 1 97.75 45 LEU B CA 1
ATOM 3096 C C . LEU B 1 45 ? -2.4 -13.516 13.312 1 97.75 45 LEU B C 1
ATOM 3098 O O . LEU B 1 45 ? -1.762 -14.039 12.398 1 97.75 45 LEU B O 1
ATOM 3102 N N . GLY B 1 46 ? -3.344 -14.141 13.914 1 95 46 GLY B N 1
ATOM 3103 C CA . GLY B 1 46 ? -3.689 -15.516 13.602 1 95 46 GLY B CA 1
ATOM 3104 C C . GLY B 1 46 ? -4.309 -15.68 12.227 1 95 46 GLY B C 1
ATOM 3105 O O . GLY B 1 46 ? -4.418 -16.797 11.711 1 95 46 GLY B O 1
ATOM 3106 N N . GLN B 1 47 ? -4.617 -14.578 11.547 1 95.12 47 GLN B N 1
ATOM 3107 C CA . GLN B 1 47 ? -5.332 -14.633 10.273 1 95.12 47 GLN B CA 1
ATOM 3108 C C . GLN B 1 47 ? -4.453 -14.125 9.133 1 95.12 47 GLN B C 1
ATOM 3110 O O . GLN B 1 47 ? -4.883 -14.102 7.977 1 95.12 47 GLN B O 1
ATOM 3115 N N . VAL B 1 48 ? -3.199 -13.828 9.391 1 96.62 48 VAL B N 1
ATOM 3116 C CA . VAL B 1 48 ? -2.381 -13.125 8.406 1 96.62 48 VAL B CA 1
ATOM 3117 C C . VAL B 1 48 ? -1.972 -14.094 7.297 1 96.62 48 VAL B C 1
ATOM 3119 O O . VAL B 1 48 ? -1.486 -13.664 6.242 1 96.62 48 VAL B O 1
ATOM 3122 N N . HIS B 1 49 ? -2.141 -15.375 7.477 1 95.31 49 HIS B N 1
ATOM 3123 C CA . HIS B 1 49 ? -1.833 -16.344 6.426 1 95.31 49 HIS B CA 1
ATOM 3124 C C . HIS B 1 49 ? -2.857 -16.281 5.301 1 95.31 49 HIS B C 1
ATOM 3126 O O . HIS B 1 49 ? -2.605 -16.766 4.195 1 95.31 49 HIS B O 1
ATOM 3132 N N . HIS B 1 50 ? -4.012 -15.727 5.52 1 94 50 HIS B N 1
ATOM 3133 C CA . HIS B 1 50 ? -5.016 -15.492 4.488 1 94 50 HIS B CA 1
ATOM 3134 C C . HIS B 1 50 ? -4.809 -14.133 3.816 1 94 50 HIS B C 1
ATOM 3136 O O . HIS B 1 50 ? -4.277 -13.211 4.434 1 94 50 HIS B O 1
ATOM 3142 N N . TYR B 1 51 ? -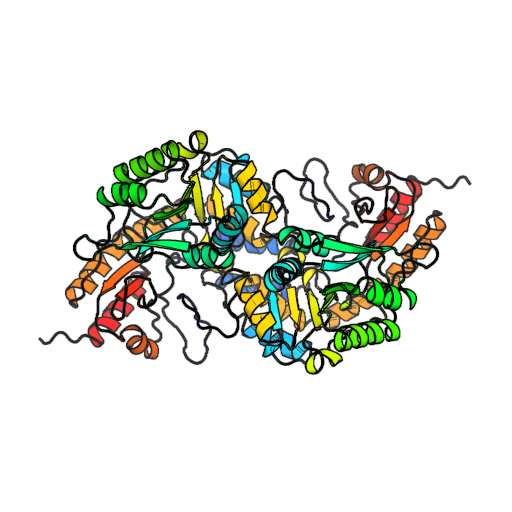5.215 -14.086 2.543 1 94.06 51 TYR B N 1
ATOM 3143 C CA . TYR B 1 51 ? -5.316 -12.773 1.919 1 94.06 51 TYR B CA 1
ATOM 3144 C C . TYR B 1 51 ? -6.312 -11.891 2.662 1 94.06 51 TYR B C 1
ATOM 3146 O O . TYR B 1 51 ? -7.316 -12.383 3.184 1 94.06 51 TYR B O 1
ATOM 3154 N N . PRO B 1 52 ? -5.996 -10.586 2.721 1 96.12 52 PRO B N 1
ATOM 3155 C CA . PRO B 1 52 ? -6.98 -9.688 3.338 1 96.12 52 PRO B CA 1
ATOM 3156 C C . PRO B 1 52 ? -8.281 -9.609 2.543 1 96.12 52 PRO B C 1
ATOM 3158 O O . PRO B 1 52 ? -8.328 -10.023 1.382 1 96.12 52 PRO B O 1
ATOM 3161 N N . ASP B 1 53 ? -9.375 -9.188 3.217 1 95.81 53 ASP B N 1
ATOM 3162 C CA . ASP B 1 53 ? -10.602 -8.883 2.49 1 95.81 53 ASP B CA 1
ATOM 3163 C C . ASP B 1 53 ? -10.359 -7.82 1.419 1 95.81 53 ASP B C 1
ATOM 3165 O O . ASP B 1 53 ? -10.07 -6.664 1.735 1 95.81 53 ASP B O 1
ATOM 3169 N N . PRO B 1 54 ? -10.438 -8.211 0.171 1 94.31 54 PRO B N 1
ATOM 3170 C CA . PRO B 1 54 ? -10.086 -7.262 -0.891 1 94.31 54 PRO B CA 1
ATOM 3171 C C . PRO B 1 54 ? -11.062 -6.09 -0.977 1 94.31 54 PRO B C 1
ATOM 3173 O O . PRO B 1 54 ? -10.781 -5.09 -1.636 1 94.31 54 PRO B O 1
ATOM 3176 N N . TYR B 1 55 ? -12.234 -6.191 -0.291 1 95.44 55 TYR B N 1
ATOM 3177 C CA . TYR B 1 55 ? -13.242 -5.133 -0.299 1 95.44 55 TYR B CA 1
ATOM 3178 C C . TYR B 1 55 ? -13.25 -4.387 1.028 1 95.44 55 TYR B C 1
ATOM 3180 O O . TYR B 1 55 ? -14.016 -3.43 1.202 1 95.44 55 TYR B O 1
ATOM 3188 N N . CYS B 1 56 ? -12.461 -4.859 2 1 97.12 56 CYS B N 1
ATOM 3189 C CA . CYS B 1 56 ? -12.445 -4.289 3.342 1 97.12 56 CYS B CA 1
ATOM 3190 C C . CYS B 1 56 ? -13.852 -4.195 3.912 1 97.12 56 CYS B C 1
ATOM 3192 O O . CYS B 1 56 ? -14.219 -3.18 4.508 1 97.12 56 CYS B O 1
ATOM 3194 N N . ARG B 1 57 ? -14.656 -5.227 3.738 1 96.94 57 ARG B N 1
ATOM 3195 C CA . ARG B 1 57 ? -16.094 -5.18 3.967 1 96.94 57 ARG B CA 1
ATOM 3196 C C . ARG B 1 57 ? -16.406 -4.746 5.395 1 96.94 57 ARG B C 1
ATOM 3198 O O . ARG B 1 57 ? -17.141 -3.779 5.609 1 96.94 57 ARG B O 1
ATOM 3205 N N . ALA B 1 58 ? -15.844 -5.41 6.406 1 97.69 58 ALA B N 1
ATOM 3206 C CA . ALA B 1 58 ? -16.109 -5.09 7.809 1 97.69 58 ALA B CA 1
ATOM 3207 C C . ALA B 1 58 ? -15.602 -3.691 8.156 1 97.69 58 ALA B C 1
ATOM 3209 O O . ALA B 1 58 ? -16.25 -2.957 8.898 1 97.69 58 ALA B O 1
ATOM 3210 N N . LEU B 1 59 ? -14.461 -3.291 7.676 1 98.31 59 LEU B N 1
ATOM 3211 C CA . LEU B 1 59 ? -13.891 -1.971 7.922 1 98.31 59 LEU B CA 1
ATOM 3212 C C . LEU B 1 59 ? -14.758 -0.881 7.297 1 98.31 59 LEU B C 1
ATOM 3214 O O . LEU B 1 59 ? -15.031 0.14 7.934 1 98.31 59 LEU B O 1
ATOM 3218 N N . VAL B 1 60 ? -15.164 -1.102 6.039 1 98.38 60 VAL B N 1
ATOM 3219 C CA . VAL B 1 60 ? -16.016 -0.145 5.336 1 98.38 60 VAL B CA 1
ATOM 3220 C C . VAL B 1 60 ? -17.312 0.067 6.113 1 98.38 60 VAL B C 1
ATOM 3222 O O . VAL B 1 60 ? -17.766 1.201 6.273 1 98.38 60 VAL B O 1
ATOM 3225 N N . GLU B 1 61 ? -17.859 -1.018 6.609 1 98.31 61 GLU B N 1
ATOM 3226 C CA . GLU B 1 61 ? -19.078 -0.911 7.414 1 98.31 61 GLU B CA 1
ATOM 3227 C C . GLU B 1 61 ? -18.828 -0.09 8.68 1 98.31 61 GLU B C 1
ATOM 3229 O O . GLU B 1 61 ? -19.641 0.759 9.039 1 98.31 61 GLU B O 1
ATOM 3234 N N . ALA B 1 62 ? -17.75 -0.345 9.367 1 98.5 62 ALA B N 1
ATOM 3235 C CA . ALA B 1 62 ? -17.406 0.386 10.578 1 98.5 62 ALA B CA 1
ATOM 3236 C C . ALA B 1 62 ? -17.219 1.87 10.289 1 98.5 62 ALA B C 1
ATOM 3238 O O . ALA B 1 62 ? -17.672 2.725 11.055 1 98.5 62 ALA B O 1
ATOM 3239 N N . ILE B 1 63 ? -16.531 2.205 9.188 1 98.5 63 ILE B N 1
ATOM 3240 C CA . ILE B 1 63 ? -16.297 3.594 8.805 1 98.5 63 ILE B CA 1
ATOM 3241 C C . ILE B 1 63 ? -17.641 4.266 8.477 1 98.5 63 ILE B C 1
ATOM 3243 O O . ILE B 1 63 ? -17.875 5.41 8.867 1 98.5 63 ILE B O 1
ATOM 3247 N N . ALA B 1 64 ? -18.469 3.559 7.73 1 98.62 64 ALA B N 1
ATOM 3248 C CA . ALA B 1 64 ? -19.781 4.086 7.367 1 98.62 64 ALA B CA 1
ATOM 3249 C C . ALA B 1 64 ? -20.562 4.492 8.609 1 98.62 64 ALA B C 1
ATOM 3251 O O . ALA B 1 64 ? -21.141 5.578 8.656 1 98.62 64 ALA B O 1
ATOM 3252 N N . GLU B 1 65 ? -20.594 3.625 9.555 1 98.25 65 GLU B N 1
ATOM 3253 C CA . GLU B 1 65 ? -21.297 3.898 10.812 1 98.25 65 GLU B CA 1
ATOM 3254 C C . GLU B 1 65 ? -20.672 5.082 11.547 1 98.25 65 GLU B C 1
ATOM 3256 O O . GLU B 1 65 ? -21.375 5.973 12.008 1 98.25 65 GLU B O 1
ATOM 3261 N N . PHE B 1 66 ? -19.422 5.133 11.672 1 97.19 66 PHE B N 1
ATOM 3262 C CA . PHE B 1 66 ? -18.688 6.176 12.383 1 97.19 66 PHE B CA 1
ATOM 3263 C C . PHE B 1 66 ? -18.922 7.535 11.734 1 97.19 66 PHE B C 1
ATOM 3265 O O . PHE B 1 66 ? -19.172 8.523 12.43 1 97.19 66 PHE B O 1
ATOM 3272 N N . GLU B 1 67 ? -18.812 7.578 10.375 1 97.62 67 GLU B N 1
ATOM 3273 C CA . GLU B 1 67 ? -18.891 8.828 9.625 1 97.62 67 GLU B CA 1
ATOM 3274 C C . GLU B 1 67 ? -20.344 9.211 9.367 1 97.62 67 GLU B C 1
ATOM 3276 O O . GLU B 1 67 ? -20.641 10.359 9.023 1 97.62 67 GLU B O 1
ATOM 3281 N N . GLY B 1 68 ? -21.25 8.289 9.539 1 97.94 68 GLY B N 1
ATOM 3282 C CA . GLY B 1 68 ? -22.625 8.555 9.195 1 97.94 68 GLY B CA 1
ATOM 3283 C C . GLY B 1 68 ? -22.844 8.773 7.707 1 97.94 68 GLY B C 1
ATOM 3284 O O . GLY B 1 68 ? -23.547 9.695 7.305 1 97.94 68 GLY B O 1
ATOM 3285 N N . VAL B 1 69 ? -22.203 8.016 6.836 1 98.25 69 VAL B N 1
ATOM 3286 C CA . VAL B 1 69 ? -22.328 8.094 5.383 1 98.25 69 VAL B CA 1
ATOM 3287 C C . VAL B 1 69 ? -22.609 6.707 4.816 1 98.25 69 VAL B C 1
ATOM 3289 O O . VAL B 1 69 ? -22.344 5.699 5.473 1 98.25 69 VAL B O 1
ATOM 3292 N N . PRO B 1 70 ? -23.188 6.617 3.6 1 98.31 70 PRO B N 1
ATOM 3293 C CA . PRO B 1 70 ? -23.359 5.309 2.971 1 98.31 70 PRO B CA 1
ATOM 3294 C C . PRO B 1 70 ? -22.047 4.566 2.764 1 98.31 70 PRO B C 1
ATOM 3296 O O . PRO B 1 70 ? -21.031 5.188 2.439 1 98.31 70 PRO B O 1
ATOM 3299 N N . ARG B 1 71 ? -22.062 3.254 2.953 1 97.75 71 ARG B N 1
ATOM 3300 C CA . ARG B 1 71 ? -20.875 2.43 2.777 1 97.75 71 ARG B CA 1
ATOM 3301 C C . ARG B 1 71 ? -20.328 2.559 1.36 1 97.75 71 ARG B C 1
ATOM 3303 O O . ARG B 1 71 ? -19.125 2.439 1.145 1 97.75 71 ARG B O 1
ATOM 3310 N N . GLU B 1 72 ? -21.188 2.902 0.367 1 97.69 72 GLU B N 1
ATOM 3311 C CA . GLU B 1 72 ? -20.797 3.016 -1.038 1 97.69 72 GLU B CA 1
ATOM 3312 C C . GLU B 1 72 ? -19.906 4.227 -1.271 1 97.69 72 GLU B C 1
ATOM 3314 O O . GLU B 1 72 ? -19.266 4.344 -2.324 1 97.69 72 GLU B O 1
ATOM 3319 N N . TYR B 1 73 ? -19.797 5.152 -0.233 1 98.5 73 TYR B N 1
ATOM 3320 C CA . TYR B 1 73 ? -19 6.367 -0.38 1 98.5 73 TYR B CA 1
ATOM 3321 C C . TYR B 1 73 ? -17.562 6.125 0.015 1 98.5 73 TYR B C 1
ATOM 3323 O O . TYR B 1 73 ? -16.719 7.016 -0.112 1 98.5 73 TYR B O 1
ATOM 3331 N N . ILE B 1 74 ? -17.234 4.883 0.387 1 98.56 74 ILE B N 1
ATOM 3332 C CA . ILE B 1 74 ? -16 4.711 1.149 1 98.56 74 ILE B CA 1
ATOM 3333 C C . ILE B 1 74 ? -15.016 3.865 0.35 1 98.56 74 ILE B C 1
ATOM 3335 O O . ILE B 1 74 ? -15.383 2.812 -0.183 1 98.56 74 ILE B O 1
ATOM 3339 N N . LEU B 1 75 ? -13.805 4.305 0.245 1 98.31 75 LEU B N 1
ATOM 3340 C CA . LEU B 1 75 ? -12.672 3.541 -0.274 1 98.31 75 LEU B CA 1
ATOM 3341 C C . LEU B 1 75 ? -11.484 3.617 0.675 1 98.31 75 LEU B C 1
ATOM 3343 O O . LEU B 1 75 ? -11.078 4.707 1.081 1 98.31 75 LEU B O 1
ATOM 3347 N N . CYS B 1 76 ? -10.969 2.494 1.082 1 97.88 76 CYS B N 1
ATOM 3348 C CA . CYS B 1 76 ? -9.828 2.436 1.992 1 97.88 76 CYS B CA 1
ATOM 3349 C C . CYS B 1 76 ? -8.516 2.432 1.222 1 97.88 76 CYS B C 1
ATOM 3351 O O . CYS B 1 76 ? -8.492 2.158 0.02 1 97.88 76 CYS B O 1
ATOM 3353 N N . GLY B 1 77 ? -7.441 2.816 1.884 1 96.75 77 GLY B N 1
ATOM 3354 C CA . GLY B 1 77 ? -6.121 2.832 1.278 1 96.75 77 GLY B CA 1
ATOM 3355 C C . GLY B 1 77 ? -5.016 2.479 2.254 1 96.75 77 GLY B C 1
ATOM 3356 O O . GLY B 1 77 ? -5.207 2.543 3.469 1 96.75 77 GLY B O 1
ATOM 3357 N N . ASN B 1 78 ? -3.848 2.037 1.716 1 96.56 78 ASN B N 1
ATOM 3358 C CA . ASN B 1 78 ? -2.633 1.78 2.482 1 96.56 78 ASN B CA 1
ATOM 3359 C C . ASN B 1 78 ? -2.002 3.074 2.988 1 96.56 78 ASN B C 1
ATOM 3361 O O . ASN B 1 78 ? -0.87 3.4 2.629 1 96.56 78 ASN B O 1
ATOM 3365 N N . GLY B 1 79 ? -2.699 3.74 3.887 1 95 79 GLY B N 1
ATOM 3366 C CA . GLY B 1 79 ? -2.404 5.109 4.285 1 95 79 GLY B CA 1
ATOM 3367 C C . GLY B 1 79 ? -3.125 6.145 3.441 1 95 79 GLY B C 1
ATOM 3368 O O . GLY B 1 79 ? -3.557 5.852 2.324 1 95 79 GLY B O 1
ATOM 3369 N N . ALA B 1 80 ? -3.217 7.328 4.004 1 94.81 80 ALA B N 1
ATOM 3370 C CA . ALA B 1 80 ? -3.871 8.414 3.277 1 94.81 80 ALA B CA 1
ATOM 3371 C C . ALA B 1 80 ? -3.086 8.781 2.023 1 94.81 80 ALA B C 1
ATOM 3373 O O . ALA B 1 80 ? -3.674 9.156 1.003 1 94.81 80 ALA B O 1
ATOM 3374 N N . ALA B 1 81 ? -1.783 8.719 2.102 1 93.5 81 ALA B N 1
ATOM 3375 C CA . ALA B 1 81 ? -0.94 9.062 0.958 1 93.5 81 ALA B CA 1
ATOM 3376 C C . ALA B 1 81 ? -1.289 8.203 -0.254 1 93.5 81 ALA B C 1
ATOM 3378 O O . ALA B 1 81 ? -1.259 8.68 -1.391 1 93.5 81 ALA B O 1
ATOM 3379 N N . ASP B 1 82 ? -1.59 6.93 -0.005 1 94.69 82 ASP B N 1
ATOM 3380 C CA . ASP B 1 82 ? -1.991 6.012 -1.066 1 94.69 82 ASP B CA 1
ATOM 3381 C C . ASP B 1 82 ? -3.168 6.574 -1.861 1 94.69 82 ASP B C 1
ATOM 3383 O O . ASP B 1 82 ? -3.189 6.492 -3.09 1 94.69 82 ASP B O 1
ATOM 3387 N N . LEU B 1 83 ? -4.098 7.164 -1.211 1 96.69 83 LEU B N 1
ATOM 3388 C CA . LEU B 1 83 ? -5.324 7.672 -1.819 1 96.69 83 LEU B CA 1
ATOM 3389 C C . LEU B 1 83 ? -5.062 8.977 -2.564 1 96.69 83 LEU B C 1
ATOM 3391 O O . LEU B 1 83 ? -5.754 9.297 -3.533 1 96.69 83 LEU B O 1
ATOM 3395 N N . ILE B 1 84 ? -4.07 9.758 -2.135 1 96.81 84 ILE B N 1
ATOM 3396 C CA . ILE B 1 84 ? -3.67 10.953 -2.865 1 96.81 84 ILE B CA 1
ATOM 3397 C C . ILE B 1 84 ? -3.148 10.562 -4.246 1 96.81 84 ILE B C 1
ATOM 3399 O O . ILE B 1 84 ? -3.592 11.109 -5.258 1 96.81 84 ILE B O 1
ATOM 3403 N N . TYR B 1 85 ? -2.277 9.633 -4.281 1 93.81 85 TYR B N 1
ATOM 3404 C CA . TYR B 1 85 ? -1.689 9.203 -5.543 1 93.81 85 TYR B CA 1
ATOM 3405 C C . TYR B 1 85 ? -2.73 8.523 -6.426 1 93.81 85 TYR B C 1
ATOM 3407 O O . TYR B 1 85 ? -2.77 8.75 -7.637 1 93.81 85 TYR B O 1
ATOM 3415 N N . SER B 1 86 ? -3.531 7.664 -5.82 1 94.62 86 SER B N 1
ATOM 3416 C CA . SER B 1 86 ? -4.613 7.023 -6.555 1 94.62 86 SER B CA 1
ATOM 3417 C C . SER B 1 86 ? -5.547 8.055 -7.184 1 94.62 86 SER B C 1
ATOM 3419 O O . SER B 1 86 ? -5.984 7.891 -8.32 1 94.62 86 SER B O 1
ATOM 3421 N N . TYR B 1 87 ? -5.855 9.094 -6.426 1 97.19 87 TYR B N 1
ATOM 3422 C CA . TYR B 1 87 ? -6.723 10.156 -6.922 1 97.19 87 TYR B CA 1
ATOM 3423 C C . TYR B 1 87 ? -6.121 10.82 -8.148 1 97.19 87 TYR B C 1
ATOM 3425 O O . TYR B 1 87 ? -6.809 11.016 -9.156 1 97.19 87 TYR B O 1
ATOM 3433 N N . CYS B 1 88 ? -4.887 11.18 -8.07 1 95.94 88 CYS B N 1
ATOM 3434 C CA . CYS B 1 88 ? -4.215 11.828 -9.195 1 95.94 88 CYS B CA 1
ATOM 3435 C C . CYS B 1 88 ? -4.211 10.922 -10.422 1 95.94 88 CYS B C 1
ATOM 3437 O O . CYS B 1 88 ? -4.469 11.383 -11.539 1 95.94 88 CYS B O 1
ATOM 3439 N N . GLU B 1 89 ? -3.988 9.68 -10.242 1 92.31 89 GLU B N 1
ATOM 3440 C CA . GLU B 1 89 ? -3.953 8.727 -11.344 1 92.31 89 GLU B CA 1
ATOM 3441 C C . GLU B 1 89 ? -5.34 8.523 -11.945 1 92.31 89 GLU B C 1
ATOM 3443 O O . GLU B 1 89 ? -5.473 8.312 -13.156 1 92.31 89 GLU B O 1
ATOM 3448 N N . ALA B 1 90 ? -6.312 8.492 -11.109 1 94.69 90 ALA B N 1
ATOM 3449 C CA . ALA B 1 90 ? -7.68 8.25 -11.555 1 94.69 90 ALA B CA 1
ATOM 3450 C C . ALA B 1 90 ? -8.234 9.445 -12.312 1 94.69 90 ALA B C 1
ATOM 3452 O O . ALA B 1 90 ? -8.906 9.289 -13.336 1 94.69 90 ALA B O 1
ATOM 3453 N N . VAL B 1 91 ? -7.996 10.633 -11.781 1 96.56 91 VAL B N 1
ATOM 3454 C CA . VAL B 1 91 ? -8.57 11.859 -12.336 1 96.56 91 VAL B CA 1
ATOM 3455 C C . VAL B 1 91 ? -7.664 12.398 -13.438 1 96.56 91 VAL B C 1
ATOM 3457 O O . VAL B 1 91 ? -8.148 12.906 -14.453 1 96.56 91 VAL B O 1
ATOM 3460 N N . ARG B 1 92 ? -6.379 12.328 -13.289 1 94.81 92 ARG B N 1
ATOM 3461 C CA . ARG B 1 92 ? -5.344 12.82 -14.195 1 94.81 92 ARG B CA 1
ATOM 3462 C C . ARG B 1 92 ? -5.621 14.258 -14.609 1 94.81 92 ARG B C 1
ATOM 3464 O O . ARG B 1 92 ? -5.645 14.57 -15.805 1 94.81 92 ARG B O 1
ATOM 3471 N N . PRO B 1 93 ? -5.766 15.078 -13.625 1 96.69 93 PRO B N 1
ATOM 3472 C CA . PRO B 1 93 ? -6.016 16.469 -14.008 1 96.69 93 PRO B CA 1
ATOM 3473 C C . PRO B 1 93 ? -4.836 17.109 -14.727 1 96.69 93 PRO B C 1
ATOM 3475 O O . PRO B 1 93 ? -3.684 16.906 -14.344 1 96.69 93 PRO B O 1
ATOM 3478 N N . GLN B 1 94 ? -5.129 17.828 -15.773 1 96.19 94 GLN B N 1
ATOM 3479 C CA . GLN B 1 94 ? -4.078 18.547 -16.484 1 96.19 94 GLN B CA 1
ATOM 3480 C C . GLN B 1 94 ? -3.576 19.734 -15.672 1 96.19 94 GLN B C 1
ATOM 3482 O O . GLN B 1 94 ? -2.414 20.125 -15.789 1 96.19 94 GLN B O 1
ATOM 3487 N N . SER B 1 95 ? -4.477 20.281 -14.883 1 97.31 95 SER B N 1
ATOM 3488 C CA . SER B 1 95 ? -4.145 21.422 -14.039 1 97.31 95 SER B CA 1
ATOM 3489 C C . SER B 1 95 ? -4.82 21.312 -12.68 1 97.31 95 SER B C 1
ATOM 3491 O O . SER B 1 95 ? -5.98 20.906 -12.578 1 97.31 95 SER B O 1
ATOM 3493 N N . ALA B 1 96 ? -4.074 21.656 -11.656 1 98.25 96 ALA B N 1
ATOM 3494 C CA . ALA B 1 96 ? -4.621 21.672 -10.297 1 98.25 96 ALA B CA 1
ATOM 3495 C C . ALA B 1 96 ? -4.109 22.875 -9.508 1 98.25 96 ALA B C 1
ATOM 3497 O O . ALA B 1 96 ? -3.064 23.438 -9.844 1 98.25 96 ALA B O 1
ATOM 3498 N N . ALA B 1 97 ? -4.914 23.281 -8.578 1 98.38 97 ALA B N 1
ATOM 3499 C CA . ALA B 1 97 ? -4.562 24.375 -7.676 1 98.38 97 ALA B CA 1
ATOM 3500 C C . ALA B 1 97 ? -4.305 23.875 -6.262 1 98.38 97 ALA B C 1
ATOM 3502 O O . ALA B 1 97 ? -4.93 22.906 -5.824 1 98.38 97 ALA B O 1
ATOM 3503 N N . GLU B 1 98 ? -3.393 24.438 -5.574 1 98.31 98 GLU B N 1
ATOM 3504 C CA . GLU B 1 98 ? -3.15 24.188 -4.16 1 98.31 98 GLU B CA 1
ATOM 3505 C C . GLU B 1 98 ? -2.672 25.438 -3.439 1 98.31 98 GLU B C 1
ATOM 3507 O O . GLU B 1 98 ? -2.324 26.438 -4.082 1 98.31 98 GLU B O 1
ATOM 3512 N N . LEU B 1 99 ? -2.729 25.438 -2.188 1 98.25 99 LEU B N 1
ATOM 3513 C CA . LEU B 1 99 ? -2.16 26.516 -1.378 1 98.25 99 LEU B CA 1
ATOM 3514 C C . LEU B 1 99 ? -0.651 26.359 -1.236 1 98.25 99 LEU B C 1
ATOM 3516 O O . LEU B 1 99 ? -0.123 25.25 -1.424 1 98.25 99 LEU B O 1
ATOM 3520 N N . ALA B 1 100 ? 0.024 27.453 -0.975 1 98.38 100 ALA B N 1
ATOM 3521 C CA . ALA B 1 100 ? 1.452 27.438 -0.671 1 98.38 100 ALA B CA 1
ATOM 3522 C C . ALA B 1 100 ? 1.762 28.297 0.545 1 98.38 100 ALA B C 1
ATOM 3524 O O . ALA B 1 100 ? 1.587 29.531 0.505 1 98.38 100 ALA B O 1
ATOM 3525 N N . PRO B 1 101 ? 2.277 27.766 1.641 1 98 101 PRO B N 1
ATOM 3526 C CA . PRO B 1 101 ? 2.695 26.375 1.77 1 98 101 PRO B CA 1
ATOM 3527 C C . PRO B 1 101 ? 1.523 25.422 2.021 1 98 101 PRO B C 1
ATOM 3529 O O . PRO B 1 101 ? 0.476 25.844 2.514 1 98 101 PRO B O 1
ATOM 3532 N N . THR B 1 102 ? 1.67 24.203 1.587 1 98.12 102 THR B N 1
ATOM 3533 C CA . THR B 1 102 ? 0.788 23.094 1.942 1 98.12 102 THR B CA 1
ATOM 3534 C C . THR B 1 102 ? 1.492 21.766 1.742 1 98.12 102 THR B C 1
ATOM 3536 O O . THR B 1 102 ? 2.654 21.719 1.334 1 98.12 102 THR B O 1
ATOM 3539 N N . PHE B 1 103 ? 0.871 20.75 2.127 1 94.56 103 PHE B N 1
ATOM 3540 C CA . PHE B 1 103 ? 1.417 19.406 2.059 1 94.56 103 PHE B CA 1
ATOM 3541 C C . PHE B 1 103 ? 1.881 19.078 0.645 1 94.56 103 PHE B C 1
ATOM 3543 O O . PHE B 1 103 ? 1.165 19.344 -0.325 1 94.56 103 PHE B O 1
ATOM 3550 N N . SER B 1 104 ? 3.016 18.406 0.487 1 91.31 104 SER B N 1
ATOM 3551 C CA . SER B 1 104 ? 3.74 18.297 -0.775 1 91.31 104 SER B CA 1
ATOM 3552 C C . SER B 1 104 ? 3.201 17.156 -1.623 1 91.31 104 SER B C 1
ATOM 3554 O O . SER B 1 104 ? 3.377 17.141 -2.844 1 91.31 104 SER B O 1
ATOM 3556 N N . GLU B 1 105 ? 2.543 16.156 -1.046 1 90.19 105 GLU B N 1
ATOM 3557 C CA . GLU B 1 105 ? 2.193 14.93 -1.761 1 90.19 105 GLU B CA 1
ATOM 3558 C C . GLU B 1 105 ? 1.169 15.211 -2.857 1 90.19 105 GLU B C 1
ATOM 3560 O O . GLU B 1 105 ? 1.104 14.484 -3.852 1 90.19 105 GLU B O 1
ATOM 3565 N N . TYR B 1 106 ? 0.366 16.266 -2.715 1 95.56 106 TYR B N 1
ATOM 3566 C CA . TYR B 1 106 ? -0.615 16.578 -3.746 1 95.56 106 TYR B CA 1
ATOM 3567 C C . TYR B 1 106 ? 0.069 16.906 -5.07 1 95.56 106 TYR B C 1
ATOM 3569 O O . TYR B 1 106 ? -0.236 16.297 -6.098 1 95.56 106 TYR B O 1
ATOM 3577 N N . SER B 1 107 ? 1.054 17.844 -5.008 1 94.12 107 SER B N 1
ATOM 3578 C CA . SER B 1 107 ? 1.762 18.25 -6.219 1 94.12 107 SER B CA 1
ATOM 3579 C C . SER B 1 107 ? 2.65 17.125 -6.738 1 94.12 107 SER B C 1
ATOM 3581 O O . SER B 1 107 ? 2.84 16.984 -7.949 1 94.12 107 SER B O 1
ATOM 3583 N N . LEU B 1 108 ? 3.186 16.359 -5.832 1 90.69 108 LEU B N 1
ATOM 3584 C CA . LEU B 1 108 ? 4.004 15.227 -6.266 1 90.69 108 LEU B CA 1
ATOM 3585 C C . LEU B 1 108 ? 3.16 14.203 -7.016 1 90.69 108 LEU B C 1
ATOM 3587 O O . LEU B 1 108 ? 3.586 13.68 -8.047 1 90.69 108 LEU B O 1
ATOM 3591 N N . GLY B 1 109 ? 1.973 13.867 -6.469 1 92.12 109 GLY B N 1
ATOM 3592 C CA . GLY B 1 109 ? 1.059 12.984 -7.184 1 92.12 109 GLY B CA 1
ATOM 3593 C C . GLY B 1 109 ? 0.642 13.531 -8.539 1 92.12 109 GLY B C 1
ATOM 3594 O O . GLY B 1 109 ? 0.572 12.789 -9.516 1 92.12 109 GLY B O 1
ATOM 3595 N N . LEU B 1 110 ? 0.378 14.828 -8.586 1 94.38 110 LEU B N 1
ATOM 3596 C CA . LEU B 1 110 ? -0.019 15.492 -9.82 1 94.38 110 LEU B CA 1
ATOM 3597 C C . LEU B 1 110 ? 1.088 15.406 -10.867 1 94.38 110 LEU B C 1
ATOM 3599 O O . LEU B 1 110 ? 0.822 15.117 -12.031 1 94.38 110 LEU B O 1
ATOM 3603 N N . LYS B 1 111 ? 2.268 15.672 -10.453 1 91.69 111 LYS B N 1
ATOM 3604 C CA . LYS B 1 111 ? 3.414 15.656 -11.352 1 91.69 111 LYS B CA 1
ATOM 3605 C C . LYS B 1 111 ? 3.59 14.281 -11.992 1 91.69 111 LYS B C 1
ATOM 3607 O O . LYS B 1 111 ? 3.965 14.172 -13.164 1 91.69 111 LYS B O 1
ATOM 3612 N N . ARG B 1 112 ? 3.299 13.281 -11.297 1 87.81 112 ARG B N 1
ATOM 3613 C CA . ARG B 1 112 ? 3.457 11.906 -11.766 1 87.81 112 ARG B CA 1
ATOM 3614 C C . ARG B 1 112 ? 2.559 11.641 -12.969 1 87.81 112 ARG B C 1
ATOM 3616 O O . ARG B 1 112 ? 2.879 10.797 -13.812 1 87.81 112 ARG B O 1
ATOM 3623 N N . VAL B 1 113 ? 1.464 12.312 -13.016 1 90.31 113 VAL B N 1
ATOM 3624 C CA . VAL B 1 113 ? 0.516 12.039 -14.094 1 90.31 113 VAL B CA 1
ATOM 3625 C C . VAL B 1 113 ? 0.606 13.141 -15.148 1 90.31 113 VAL B C 1
ATOM 3627 O O . VAL B 1 113 ? -0.263 13.25 -16.016 1 90.31 113 VAL B O 1
ATOM 3630 N N . GLY B 1 114 ? 1.638 14.039 -15.031 1 92 114 GLY B N 1
ATOM 3631 C CA . GLY B 1 114 ? 1.918 15.055 -16.031 1 92 114 GLY B CA 1
ATOM 3632 C C . GLY B 1 114 ? 1.104 16.312 -15.852 1 92 114 GLY B C 1
ATOM 3633 O O . GLY B 1 114 ? 1.038 17.156 -16.75 1 92 114 GLY B O 1
ATOM 3634 N N . GLY B 1 115 ? 0.46 16.438 -14.719 1 95.69 115 GLY B N 1
ATOM 3635 C CA . GLY B 1 115 ? -0.334 17.625 -14.453 1 95.69 115 GLY B CA 1
ATOM 3636 C C . GLY B 1 115 ? 0.499 18.812 -13.992 1 95.69 115 GLY B C 1
ATOM 3637 O O . GLY B 1 115 ? 1.595 18.641 -13.461 1 95.69 115 GLY B O 1
ATOM 3638 N N . ALA B 1 116 ? -0.067 19.984 -14.195 1 96.62 116 ALA B N 1
ATOM 3639 C CA . ALA B 1 116 ? 0.576 21.219 -13.758 1 96.62 116 ALA B CA 1
ATOM 3640 C C . ALA B 1 116 ? -0.085 21.75 -12.492 1 96.62 116 ALA B C 1
ATOM 3642 O O . ALA B 1 116 ? -1.31 21.703 -12.352 1 96.62 116 ALA B O 1
ATOM 3643 N N . VAL B 1 117 ? 0.731 22.297 -11.617 1 96.75 117 VAL B N 1
ATOM 3644 C CA . VAL B 1 117 ? 0.212 22.828 -10.352 1 96.75 117 VAL B CA 1
ATOM 3645 C C . VAL B 1 117 ? 0.266 24.344 -10.359 1 96.75 117 VAL B C 1
ATOM 3647 O O . VAL B 1 117 ? 1.265 24.938 -10.781 1 96.75 117 VAL B O 1
ATOM 3650 N N . GLN B 1 118 ? -0.81 24.953 -10.062 1 97.44 118 GLN B N 1
ATOM 3651 C CA . GLN B 1 118 ? -0.878 26.391 -9.766 1 97.44 118 GLN B CA 1
ATOM 3652 C C . GLN B 1 118 ? -1.026 26.641 -8.266 1 97.44 118 GLN B C 1
ATOM 3654 O O . GLN B 1 118 ? -1.863 26.016 -7.613 1 97.44 118 GLN B O 1
ATOM 3659 N N . ARG B 1 119 ? -0.2 27.578 -7.734 1 98.25 119 ARG B N 1
ATOM 3660 C CA . ARG B 1 119 ? -0.165 27.75 -6.285 1 98.25 119 ARG B CA 1
ATOM 3661 C C . ARG B 1 119 ? -0.669 29.141 -5.891 1 98.25 119 ARG B C 1
ATOM 3663 O O . ARG B 1 119 ? -0.333 30.141 -6.531 1 98.25 119 ARG B O 1
ATOM 3670 N N . TYR B 1 120 ? -1.553 29.172 -4.992 1 98.31 120 TYR B N 1
ATOM 3671 C CA . TYR B 1 120 ? -1.953 30.406 -4.336 1 98.31 120 TYR B CA 1
ATOM 3672 C C . TYR B 1 120 ? -1.094 30.672 -3.104 1 98.31 120 TYR B C 1
ATOM 3674 O O . TYR B 1 120 ? -1.146 29.922 -2.127 1 98.31 120 TYR B O 1
ATOM 3682 N N . THR B 1 121 ? -0.365 31.719 -3.074 1 97.81 121 THR B N 1
ATOM 3683 C CA . THR B 1 121 ? 0.61 32 -2.025 1 97.81 121 THR B CA 1
ATOM 3684 C C . THR B 1 121 ? -0.078 32.562 -0.783 1 97.81 121 THR B C 1
ATOM 3686 O O . THR B 1 121 ? -0.784 33.562 -0.86 1 97.81 121 THR B O 1
ATOM 3689 N N . LEU B 1 122 ? 0.098 31.875 0.303 1 97.81 122 LEU B N 1
ATOM 3690 C CA . LEU B 1 122 ? -0.331 32.375 1.603 1 97.81 122 LEU B CA 1
ATOM 3691 C C . LEU B 1 122 ? 0.76 33.25 2.24 1 97.81 122 LEU B C 1
ATOM 3693 O O . LEU B 1 122 ? 1.949 32.969 2.055 1 97.81 122 LEU B O 1
ATOM 3697 N N . LYS B 1 123 ? 0.319 34.188 3.035 1 96.12 123 LYS B N 1
ATOM 3698 C CA . LYS B 1 123 ? 1.278 35.125 3.578 1 96.12 123 LYS B CA 1
ATOM 3699 C C . LYS B 1 123 ? 1.262 35.125 5.102 1 96.12 123 LYS B C 1
ATOM 3701 O O . LYS B 1 123 ? 0.202 35 5.715 1 96.12 123 LYS B O 1
ATOM 3706 N N . LYS B 1 124 ? 2.465 35.312 5.668 1 96.62 124 LYS B N 1
ATOM 3707 C CA . LYS B 1 124 ? 2.623 35.406 7.113 1 96.62 124 LYS B CA 1
ATOM 3708 C C . LYS B 1 124 ? 1.759 36.531 7.695 1 96.62 124 LYS B C 1
ATOM 3710 O O . LYS B 1 124 ? 1.137 36.344 8.742 1 96.62 124 LYS B O 1
ATOM 3715 N N . GLU B 1 125 ? 1.684 37.656 7.035 1 96.19 125 GLU B N 1
ATOM 3716 C CA . GLU B 1 125 ? 0.946 38.844 7.492 1 96.19 125 GLU B CA 1
ATOM 3717 C C . GLU B 1 125 ? -0.547 38.531 7.602 1 96.19 125 GLU B C 1
ATOM 3719 O O . GLU B 1 125 ? -1.273 39.25 8.305 1 96.19 125 GLU B O 1
ATOM 3724 N N . GLU B 1 126 ? -0.955 37.531 6.934 1 96.31 126 GLU B N 1
ATOM 3725 C CA . GLU B 1 126 ? -2.355 37.125 6.965 1 96.31 126 GLU B CA 1
ATOM 3726 C C . GLU B 1 126 ? -2.523 35.781 7.703 1 96.31 126 GLU B C 1
ATOM 3728 O O . GLU B 1 126 ? -3.502 35.062 7.484 1 96.31 126 GLU B O 1
ATOM 3733 N N . ALA B 1 127 ? -1.521 35.406 8.531 1 96.44 127 ALA B N 1
ATOM 3734 C CA . ALA B 1 127 ? -1.487 34.219 9.352 1 96.44 127 ALA B CA 1
ATOM 3735 C C . ALA B 1 127 ? -1.611 32.938 8.484 1 96.44 127 ALA B C 1
ATOM 3737 O O . ALA B 1 127 ? -2.17 31.938 8.914 1 96.44 127 ALA B O 1
ATOM 3738 N N . PHE B 1 128 ? -1.271 33.125 7.18 1 97.19 128 PHE B N 1
ATOM 3739 C CA . PHE B 1 128 ? -1.27 32.031 6.215 1 97.19 128 PHE B CA 1
ATOM 3740 C C . PHE B 1 128 ? -2.68 31.5 6.004 1 97.19 128 PHE B C 1
ATOM 3742 O O . PHE B 1 128 ? -2.879 30.281 5.891 1 97.19 128 PHE B O 1
ATOM 3749 N N . LEU B 1 129 ? -3.627 32.375 6.027 1 96.56 129 LEU B N 1
ATOM 3750 C CA . LEU B 1 129 ? -5.02 32 5.762 1 96.56 129 LEU B CA 1
ATOM 3751 C C . LEU B 1 129 ? -5.465 32.531 4.406 1 96.56 129 LEU B C 1
ATOM 3753 O O . LEU B 1 129 ? -5.141 33.688 4.043 1 96.56 129 LEU B O 1
ATOM 3757 N N . PRO B 1 130 ? -6.105 31.656 3.672 1 95.5 130 PRO B N 1
ATOM 3758 C CA . PRO B 1 130 ? -6.754 32.219 2.486 1 95.5 130 PRO B CA 1
ATOM 3759 C C . PRO B 1 130 ? -7.984 33.062 2.83 1 95.5 130 PRO B C 1
ATOM 3761 O O . PRO B 1 130 ? -8.539 32.938 3.926 1 95.5 130 PRO B O 1
ATOM 3764 N N . ASP B 1 131 ? -8.32 33.938 1.969 1 93.38 131 ASP B N 1
ATOM 3765 C CA . ASP B 1 131 ? -9.523 34.75 2.115 1 93.38 131 ASP B CA 1
ATOM 3766 C C . ASP B 1 131 ? -10.297 34.844 0.798 1 93.38 131 ASP B C 1
ATOM 3768 O O . ASP B 1 131 ? -10.133 34 -0.079 1 93.38 131 ASP B O 1
ATOM 3772 N N . GLY B 1 132 ? -11.211 35.688 0.748 1 91.94 132 GLY B N 1
ATOM 3773 C CA . GLY B 1 132 ? -12.086 35.812 -0.408 1 91.94 132 GLY B CA 1
ATOM 3774 C C . GLY B 1 132 ? -11.336 35.969 -1.715 1 91.94 132 GLY B C 1
ATOM 3775 O O . GLY B 1 132 ? -11.852 35.625 -2.779 1 91.94 132 GLY B O 1
ATOM 3776 N N . ARG B 1 133 ? -10.102 36.5 -1.754 1 96.06 133 ARG B N 1
ATOM 3777 C CA . ARG B 1 133 ? -9.289 36.656 -2.955 1 96.06 133 ARG B CA 1
ATOM 3778 C C . ARG B 1 133 ? -8.969 35.312 -3.584 1 96.06 133 ARG B C 1
ATOM 3780 O O . ARG B 1 133 ? -8.734 35.219 -4.793 1 96.06 133 ARG B O 1
ATOM 3787 N N . PHE B 1 134 ? -8.961 34.312 -2.76 1 97.38 134 PHE B N 1
ATOM 3788 C CA . PHE B 1 134 ? -8.688 32.969 -3.254 1 97.38 134 PHE B CA 1
ATOM 3789 C C . PHE B 1 134 ? -9.727 32.562 -4.289 1 97.38 134 PHE B C 1
ATOM 3791 O O . PHE B 1 134 ? -9.383 31.953 -5.312 1 97.38 134 PHE B O 1
ATOM 3798 N N . LEU B 1 135 ? -11.031 32.875 -4.051 1 97.31 135 LEU B N 1
ATOM 3799 C CA . LEU B 1 135 ? -12.094 32.531 -4.98 1 97.31 135 LEU B CA 1
ATOM 3800 C C . LEU B 1 135 ? -11.914 33.25 -6.312 1 97.31 135 LEU B C 1
ATOM 3802 O O . LEU B 1 135 ? -12.125 32.656 -7.375 1 97.31 135 LEU B O 1
ATOM 3806 N N . ARG B 1 136 ? -11.586 34.438 -6.23 1 96.94 136 ARG B N 1
ATOM 3807 C CA . ARG B 1 136 ? -11.32 35.219 -7.445 1 96.94 136 ARG B CA 1
ATOM 3808 C C . ARG B 1 136 ? -10.141 34.625 -8.211 1 96.94 136 ARG B C 1
ATOM 3810 O O . ARG B 1 136 ? -10.164 34.562 -9.445 1 96.94 136 ARG B O 1
ATOM 3817 N N . TRP B 1 137 ? -9.18 34.312 -7.449 1 98.06 137 TRP B N 1
ATOM 3818 C CA . TRP B 1 137 ? -8 33.688 -8.055 1 98.06 137 TRP B CA 1
ATOM 3819 C C . TRP B 1 137 ? -8.359 32.375 -8.734 1 98.06 137 TRP B C 1
ATOM 3821 O O . TRP B 1 137 ? -7.863 32.062 -9.828 1 98.06 137 TRP B O 1
ATOM 3831 N N . LEU B 1 138 ? -9.242 31.547 -8.172 1 97.75 138 LEU B N 1
ATOM 3832 C CA . LEU B 1 138 ? -9.719 30.297 -8.773 1 97.75 138 LEU B CA 1
ATOM 3833 C C . LEU B 1 138 ? -10.5 30.578 -10.055 1 97.75 138 LEU B C 1
ATOM 3835 O O . LEU B 1 138 ? -10.422 29.797 -11.016 1 97.75 138 LEU B O 1
ATOM 3839 N N . GLU B 1 139 ? -11.234 31.609 -10 1 96.75 139 GLU B N 1
ATOM 3840 C CA . GLU B 1 139 ? -12 32 -11.18 1 96.75 139 GLU B CA 1
ATOM 3841 C C . GLU B 1 139 ? -11.078 32.312 -12.352 1 96.75 139 GLU B C 1
ATOM 3843 O O . GLU B 1 139 ? -11.398 32.031 -13.508 1 96.75 139 GLU B O 1
ATOM 3848 N N . GLU B 1 140 ? -10.016 32.906 -12.062 1 97.12 140 GLU B N 1
ATOM 3849 C CA . GLU B 1 140 ? -9.055 33.312 -13.086 1 97.12 140 GLU B CA 1
ATOM 3850 C C . GLU B 1 140 ? -8.242 32.125 -13.578 1 97.12 140 GLU B C 1
ATOM 3852 O O . GLU B 1 140 ? -7.98 32 -14.773 1 97.12 140 GLU B O 1
ATOM 3857 N N . THR B 1 141 ? -7.832 31.281 -12.719 1 96.75 141 THR B N 1
ATOM 3858 C CA . THR B 1 141 ? -6.922 30.188 -13.023 1 96.75 141 THR B CA 1
ATOM 3859 C C . THR B 1 141 ? -7.691 28.984 -13.586 1 96.75 141 THR B C 1
ATOM 3861 O O . THR B 1 141 ? -7.18 28.266 -14.445 1 96.75 141 THR B O 1
ATOM 3864 N N . ARG B 1 142 ? -8.859 28.672 -13.156 1 95.81 142 ARG B N 1
ATOM 3865 C CA . ARG B 1 142 ? -9.797 27.641 -13.578 1 95.81 142 ARG B CA 1
ATOM 3866 C C . ARG B 1 142 ? -9.117 26.281 -13.625 1 95.81 142 ARG B C 1
ATOM 3868 O O . ARG B 1 142 ? -9.156 25.594 -14.648 1 95.81 142 ARG B O 1
ATOM 3875 N N . PRO B 1 143 ? -8.594 25.812 -12.5 1 98.25 143 PRO B N 1
ATOM 3876 C CA . PRO B 1 143 ? -8.008 24.469 -12.461 1 98.25 143 PRO B CA 1
ATOM 3877 C C . PRO B 1 143 ? -9.055 23.359 -12.594 1 98.25 143 PRO B C 1
ATOM 3879 O O . PRO B 1 143 ? -10.25 23.609 -12.398 1 98.25 143 PRO B O 1
ATOM 3882 N N . GLN B 1 144 ? -8.633 22.188 -13.023 1 98.44 144 GLN B N 1
ATOM 3883 C CA . GLN B 1 144 ? -9.531 21.031 -13.07 1 98.44 144 GLN B CA 1
ATOM 3884 C C . GLN B 1 144 ? -9.797 20.484 -11.672 1 98.44 144 GLN B C 1
ATOM 3886 O O . GLN B 1 144 ? -10.859 19.922 -11.406 1 98.44 144 GLN B O 1
ATOM 3891 N N . THR B 1 145 ? -8.812 20.578 -10.789 1 98.62 145 THR B N 1
ATOM 3892 C CA . THR B 1 145 ? -8.914 20.109 -9.414 1 98.62 145 THR B CA 1
ATOM 3893 C C . THR B 1 145 ? -8.297 21.109 -8.445 1 98.62 145 THR B C 1
ATOM 3895 O O . THR B 1 145 ? -7.309 21.766 -8.773 1 98.62 145 THR B O 1
ATOM 3898 N N . VAL B 1 146 ? -8.914 21.328 -7.305 1 98.75 146 VAL B N 1
ATOM 3899 C CA . VAL B 1 146 ? -8.344 22.094 -6.199 1 98.75 146 VAL B CA 1
ATOM 3900 C C . VAL B 1 146 ? -8.031 21.156 -5.031 1 98.75 146 VAL B C 1
ATOM 3902 O O . VAL B 1 146 ? -8.906 20.422 -4.559 1 98.75 146 VAL B O 1
ATOM 3905 N N . PHE B 1 147 ? -6.746 21.078 -4.613 1 98.75 147 PHE B N 1
ATOM 3906 C CA . PHE B 1 147 ? -6.328 20.391 -3.4 1 98.75 147 PHE B CA 1
ATOM 3907 C C . PHE B 1 147 ? -6.285 21.344 -2.215 1 98.75 147 PHE B C 1
ATOM 3909 O O . PHE B 1 147 ? -5.59 22.359 -2.258 1 98.75 147 PHE B O 1
ATOM 3916 N N . LEU B 1 148 ? -7.027 21.047 -1.208 1 98.62 148 LEU B N 1
ATOM 3917 C CA . LEU B 1 148 ? -6.988 21.812 0.034 1 98.62 148 LEU B CA 1
ATOM 3918 C C . LEU B 1 148 ? -6.738 20.906 1.229 1 98.62 148 LEU B C 1
ATOM 3920 O O . LEU B 1 148 ? -7.215 19.766 1.257 1 98.62 148 LEU B O 1
ATOM 3924 N N . CYS B 1 149 ? -5.988 21.328 2.047 1 97.88 149 CYS B N 1
ATOM 3925 C CA . CYS B 1 149 ? -5.711 20.688 3.33 1 97.88 149 CYS B CA 1
ATOM 3926 C C . CYS B 1 149 ? -6.285 21.516 4.48 1 97.88 149 CYS B C 1
ATOM 3928 O O . CYS B 1 149 ? -5.934 22.688 4.648 1 97.88 149 CYS B O 1
ATOM 3930 N N . ASN B 1 150 ? -7.129 20.891 5.301 1 97.56 150 ASN B N 1
ATOM 3931 C CA . ASN B 1 150 ? -7.828 21.609 6.355 1 97.56 150 ASN B CA 1
ATOM 3932 C C . ASN B 1 150 ? -7.973 20.766 7.617 1 97.56 150 ASN B C 1
ATOM 3934 O O . ASN B 1 150 ? -8.82 19.875 7.676 1 97.56 150 ASN B O 1
ATOM 3938 N N . PRO B 1 151 ? -7.23 21.094 8.781 1 97.12 151 PRO B N 1
ATOM 3939 C CA . PRO B 1 151 ? -6.273 22.203 8.852 1 97.12 151 PRO B CA 1
ATOM 3940 C C . PRO B 1 151 ? -5.074 22.016 7.926 1 97.12 151 PRO B C 1
ATOM 3942 O O . PRO B 1 151 ? -4.715 20.875 7.609 1 97.12 151 PRO B O 1
ATOM 3945 N N . ASN B 1 152 ? -4.52 23.141 7.508 1 97.81 152 ASN B N 1
ATOM 3946 C CA . ASN B 1 152 ? -3.434 23.125 6.531 1 97.81 152 ASN B CA 1
ATOM 3947 C C . ASN B 1 152 ? -2.123 22.656 7.156 1 97.81 152 ASN B C 1
ATOM 3949 O O . ASN B 1 152 ? -1.798 23.031 8.281 1 97.81 152 ASN B O 1
ATOM 3953 N N . ASN B 1 153 ? -1.427 21.766 6.566 1 96.81 153 ASN B N 1
ATOM 3954 C CA . ASN B 1 153 ? -0.048 21.391 6.879 1 96.81 153 ASN B CA 1
ATOM 3955 C C . ASN B 1 153 ? 0.944 22.156 6.008 1 96.81 153 ASN B C 1
ATOM 3957 O O . ASN B 1 153 ? 0.943 22.016 4.785 1 96.81 153 ASN B O 1
ATOM 3961 N N . PRO B 1 154 ? 1.71 23.047 6.543 1 97.5 154 PRO B N 1
ATOM 3962 C CA . PRO B 1 154 ? 2.244 22.953 7.902 1 97.5 154 PRO B CA 1
ATOM 3963 C C . PRO B 1 154 ? 1.667 24.031 8.828 1 97.5 154 PRO B C 1
ATOM 3965 O O . PRO B 1 154 ? 2.027 24.094 10.008 1 97.5 154 PRO B O 1
ATOM 3968 N N . THR B 1 155 ? 0.77 24.828 8.375 1 97.88 155 THR B N 1
ATOM 3969 C CA . THR B 1 155 ? 0.458 26.047 9.094 1 97.88 155 THR B CA 1
ATOM 3970 C C . THR B 1 155 ? -0.47 25.781 10.273 1 97.88 155 THR B C 1
ATOM 3972 O O . THR B 1 155 ? -0.556 26.578 11.211 1 97.88 155 THR B O 1
ATOM 3975 N N . GLY B 1 156 ? -1.201 24.719 10.164 1 97.19 156 GLY B N 1
ATOM 3976 C CA . GLY B 1 156 ? -2.133 24.344 11.219 1 97.19 156 GLY B CA 1
ATOM 3977 C C . GLY B 1 156 ? -3.402 25.172 11.211 1 97.19 156 GLY B C 1
ATOM 3978 O O . GLY B 1 156 ? -4.258 25.016 12.086 1 97.19 156 GLY B O 1
ATOM 3979 N N . GLN B 1 157 ? -3.576 26.016 10.25 1 96.62 157 GLN B N 1
ATOM 3980 C CA . GLN B 1 157 ? -4.727 26.922 10.164 1 96.62 157 GLN B CA 1
ATOM 3981 C C . GLN B 1 157 ? -5.938 26.188 9.57 1 96.62 157 GLN B C 1
ATOM 3983 O O . GLN B 1 157 ? -5.797 25.391 8.648 1 96.62 157 GLN B O 1
ATOM 3988 N N . LEU B 1 158 ? -7.102 26.531 10.156 1 96.81 158 LEU B N 1
ATOM 3989 C CA . LEU B 1 158 ? -8.375 26.094 9.594 1 96.81 158 LEU B CA 1
ATOM 3990 C C . LEU B 1 158 ? -8.906 27.109 8.594 1 96.81 158 LEU B C 1
ATOM 3992 O O . LEU B 1 158 ? -8.93 28.312 8.883 1 96.81 158 LEU B O 1
ATOM 3996 N N . ILE B 1 159 ? -9.273 26.625 7.449 1 96.44 159 ILE B N 1
ATOM 3997 C CA . ILE B 1 159 ? -10.008 27.484 6.539 1 96.44 159 ILE B CA 1
ATOM 3998 C C . ILE B 1 159 ? -11.367 27.844 7.148 1 96.44 159 ILE B C 1
ATOM 4000 O O . ILE B 1 159 ? -12.094 26.969 7.617 1 96.44 159 ILE B O 1
ATOM 4004 N N . PRO B 1 160 ? -11.656 29.141 7.199 1 94.38 160 PRO B N 1
ATOM 4005 C CA . PRO B 1 160 ? -12.969 29.5 7.738 1 94.38 160 PRO B CA 1
ATOM 4006 C C . PRO B 1 160 ? -14.109 28.719 7.086 1 94.38 160 PRO B C 1
ATOM 4008 O O . PRO B 1 160 ? -14.125 28.547 5.863 1 94.38 160 PRO B O 1
ATOM 4011 N N . SER B 1 161 ? -15.039 28.281 7.934 1 95.44 161 SER B N 1
ATOM 4012 C CA . SER B 1 161 ? -16.094 27.391 7.477 1 95.44 161 SER B CA 1
ATOM 4013 C C . SER B 1 161 ? -16.922 28.047 6.359 1 95.44 161 SER B C 1
ATOM 4015 O O . SER B 1 161 ? -17.297 27.375 5.395 1 95.44 161 SER B O 1
ATOM 4017 N N . VAL B 1 162 ? -17.203 29.281 6.48 1 96.19 162 VAL B N 1
ATOM 4018 C CA . VAL B 1 162 ? -17.984 30 5.477 1 96.19 162 VAL B CA 1
ATOM 4019 C C . VAL B 1 162 ? -17.234 30 4.145 1 96.19 162 VAL B C 1
ATOM 4021 O O . VAL B 1 162 ? -17.828 29.734 3.096 1 96.19 162 VAL B O 1
ATOM 4024 N N . LEU B 1 163 ? -16 30.297 4.223 1 97 163 LEU B N 1
ATOM 4025 C CA . LEU B 1 163 ? -15.188 30.312 3.008 1 97 163 LEU B CA 1
ATOM 4026 C C . LEU B 1 163 ? -15.109 28.922 2.395 1 97 163 LEU B C 1
ATOM 4028 O O . LEU B 1 163 ? -15.164 28.781 1.171 1 97 163 LEU B O 1
ATOM 4032 N N . LEU B 1 164 ? -14.93 27.938 3.195 1 97.62 164 LEU B N 1
ATOM 4033 C CA . LEU B 1 164 ? -14.852 26.562 2.719 1 97.62 164 LEU B CA 1
ATOM 4034 C C . LEU B 1 164 ? -16.125 26.172 1.971 1 97.62 164 LEU B C 1
ATOM 4036 O O . LEU B 1 164 ? -16.047 25.531 0.921 1 97.62 164 LEU B O 1
ATOM 4040 N N . GLU B 1 165 ? -17.25 26.562 2.523 1 98.12 165 GLU B N 1
ATOM 4041 C CA . GLU B 1 165 ? -18.531 26.328 1.866 1 98.12 165 GLU B CA 1
ATOM 4042 C C . GLU B 1 165 ? -18.609 27.062 0.532 1 98.12 165 GLU B C 1
ATOM 4044 O O . GLU B 1 165 ? -19.094 26.516 -0.461 1 98.12 165 GLU B O 1
ATOM 4049 N N . GLU B 1 166 ? -18.172 28.25 0.521 1 98.19 166 GLU B N 1
ATOM 4050 C CA . GLU B 1 166 ? -18.172 29.047 -0.703 1 98.19 166 GLU B CA 1
ATOM 4051 C C . GLU B 1 166 ? -17.281 28.406 -1.771 1 98.19 166 GLU B C 1
ATOM 4053 O O . GLU B 1 166 ? -17.625 28.422 -2.955 1 98.19 166 GLU B O 1
ATOM 4058 N N . ILE B 1 167 ? -16.156 27.922 -1.362 1 98.38 167 ILE B N 1
ATOM 4059 C CA . ILE B 1 167 ? -15.25 27.266 -2.287 1 98.38 167 ILE B CA 1
ATOM 4060 C C . ILE B 1 167 ? -15.922 26.031 -2.895 1 98.38 167 ILE B C 1
ATOM 4062 O O . ILE B 1 167 ? -15.859 25.828 -4.109 1 98.38 167 ILE B O 1
ATOM 4066 N N . LEU B 1 168 ? -16.562 25.219 -2.045 1 98.69 168 LEU B N 1
ATOM 4067 C CA . LEU B 1 168 ? -17.266 24.031 -2.537 1 98.69 168 LEU B CA 1
ATOM 4068 C C . LEU B 1 168 ? -18.344 24.422 -3.537 1 98.69 168 LEU B C 1
ATOM 4070 O O . LEU B 1 168 ? -18.469 23.797 -4.594 1 98.69 168 LEU B O 1
ATOM 4074 N N . ASP B 1 169 ? -19.141 25.406 -3.182 1 98.38 169 ASP B N 1
ATOM 4075 C CA . ASP B 1 169 ? -20.203 25.875 -4.074 1 98.38 169 ASP B CA 1
ATOM 4076 C C . ASP B 1 169 ? -19.625 26.359 -5.406 1 98.38 169 ASP B C 1
ATOM 4078 O O . ASP B 1 169 ? -20.203 26.094 -6.465 1 98.38 169 ASP B O 1
ATOM 4082 N N . PHE B 1 170 ? -18.578 27.078 -5.34 1 98 170 PHE B N 1
ATOM 4083 C CA . PHE B 1 170 ? -17.891 27.562 -6.539 1 98 170 PHE B CA 1
ATOM 4084 C C . PHE B 1 170 ? -17.453 26.391 -7.41 1 98 170 PHE B C 1
ATOM 4086 O O . PHE B 1 170 ? -17.672 26.391 -8.625 1 98 170 PHE B O 1
ATOM 4093 N N . CYS B 1 171 ? -16.766 25.391 -6.777 1 98.25 171 CYS B N 1
ATOM 4094 C CA . CYS B 1 171 ? -16.328 24.203 -7.492 1 98.25 171 CYS B CA 1
ATOM 4095 C C . CYS B 1 171 ? -17.5 23.5 -8.164 1 98.25 171 CYS B C 1
ATOM 4097 O O . CYS B 1 171 ? -17.422 23.109 -9.328 1 98.25 171 CYS B O 1
ATOM 4099 N N . HIS B 1 172 ? -18.578 23.406 -7.449 1 98.06 172 HIS B N 1
ATOM 4100 C CA . HIS B 1 172 ? -19.781 22.766 -7.961 1 98.06 172 HIS B CA 1
ATOM 4101 C C . HIS B 1 172 ? -20.312 23.484 -9.195 1 98.06 172 HIS B C 1
ATOM 4103 O O . HIS B 1 172 ? -20.609 22.859 -10.211 1 98.06 172 HIS B O 1
ATOM 4109 N N . ARG B 1 173 ? -20.375 24.75 -9.148 1 97.38 173 ARG B N 1
ATOM 4110 C CA . ARG B 1 173 ? -20.953 25.547 -10.219 1 97.38 173 ARG B CA 1
ATOM 4111 C C . ARG B 1 173 ? -20.031 25.562 -11.445 1 97.38 173 ARG B C 1
ATOM 4113 O O . ARG B 1 173 ? -20.5 25.703 -12.57 1 97.38 173 ARG B O 1
ATOM 4120 N N . THR B 1 174 ? -18.781 25.391 -11.266 1 97.62 174 THR B N 1
ATOM 4121 C CA . THR B 1 174 ? -17.828 25.578 -12.352 1 97.62 174 THR B CA 1
ATOM 4122 C C . THR B 1 174 ? -17.328 24.234 -12.875 1 97.62 174 THR B C 1
ATOM 4124 O O . THR B 1 174 ? -16.594 24.172 -13.859 1 97.62 174 THR B O 1
ATOM 4127 N N . GLY B 1 175 ? -17.625 23.172 -12.188 1 96.69 175 GLY B N 1
ATOM 4128 C CA . GLY B 1 175 ? -17.219 21.844 -12.625 1 96.69 175 GLY B CA 1
ATOM 4129 C C . GLY B 1 175 ? -15.82 21.469 -12.172 1 96.69 175 GLY B C 1
ATOM 4130 O O . GLY B 1 175 ? -15.227 20.531 -12.688 1 96.69 175 GLY B O 1
ATOM 4131 N N . ILE B 1 176 ? -15.234 22.281 -11.266 1 98.19 176 ILE B N 1
ATOM 4132 C CA . ILE B 1 176 ? -13.922 22 -10.688 1 98.19 176 ILE B CA 1
ATOM 4133 C C . ILE B 1 176 ? -14.062 20.938 -9.586 1 98.19 176 ILE B C 1
ATOM 4135 O O . ILE B 1 176 ? -15 20.984 -8.789 1 98.19 176 ILE B O 1
ATOM 4139 N N . ARG B 1 177 ? -13.164 19.922 -9.508 1 98.69 177 ARG B N 1
ATOM 4140 C CA . ARG B 1 177 ? -13.164 18.953 -8.43 1 98.69 177 ARG B CA 1
ATOM 4141 C C . ARG B 1 177 ? -12.477 19.5 -7.188 1 98.69 177 ARG B C 1
ATOM 4143 O O . ARG B 1 177 ? -11.492 20.234 -7.293 1 98.69 177 ARG B O 1
ATOM 4150 N N . LEU B 1 178 ? -12.992 19.172 -6.066 1 98.88 178 LEU B N 1
ATOM 4151 C CA . LEU B 1 178 ? -12.391 19.594 -4.801 1 98.88 178 LEU B CA 1
ATOM 4152 C C . LEU B 1 178 ? -11.891 18.375 -4.023 1 98.88 178 LEU B C 1
ATOM 4154 O O . LEU B 1 178 ? -12.688 17.516 -3.619 1 98.88 178 LEU B O 1
ATOM 4158 N N . PHE B 1 179 ? -10.625 18.203 -3.908 1 98.88 179 PHE B N 1
ATOM 4159 C CA . PHE B 1 179 ? -9.969 17.266 -3.004 1 98.88 179 PHE B CA 1
ATOM 4160 C C . PHE B 1 179 ? -9.656 17.922 -1.67 1 98.88 179 PHE B C 1
ATOM 4162 O O . PHE B 1 179 ? -8.766 18.781 -1.59 1 98.88 179 PHE B O 1
ATOM 4169 N N . LEU B 1 180 ? -10.344 17.547 -0.651 1 98.88 180 LEU B N 1
ATOM 4170 C CA . LEU B 1 180 ? -10.18 18.172 0.664 1 98.88 180 LEU B CA 1
ATOM 4171 C C . LEU B 1 180 ? -9.586 17.172 1.654 1 98.88 180 LEU B C 1
ATOM 4173 O O . LEU B 1 180 ? -10.211 16.172 1.99 1 98.88 180 LEU B O 1
ATOM 4177 N N . ASP B 1 181 ? -8.352 17.422 2.09 1 98.56 181 ASP B N 1
ATOM 4178 C CA . ASP B 1 181 ? -7.621 16.625 3.076 1 98.56 181 ASP B CA 1
ATOM 4179 C C . ASP B 1 181 ? -8.008 17.031 4.496 1 98.56 181 ASP B C 1
ATOM 4181 O O . ASP B 1 181 ? -7.645 18.125 4.961 1 98.56 181 ASP B O 1
ATOM 4185 N N . GLU B 1 182 ? -8.711 16.156 5.172 1 98.12 182 GLU B N 1
ATOM 4186 C CA . GLU B 1 182 ? -9.18 16.406 6.531 1 98.12 182 GLU B CA 1
ATOM 4187 C C . GLU B 1 182 ? -8.469 15.516 7.543 1 98.12 182 GLU B C 1
ATOM 4189 O O . GLU B 1 182 ? -9.016 15.227 8.609 1 98.12 182 GLU B O 1
ATOM 4194 N N . CYS B 1 183 ? -7.277 15.078 7.242 1 96.5 183 CYS B N 1
ATOM 4195 C CA . CYS B 1 183 ? -6.566 14.078 8.023 1 96.5 183 CYS B CA 1
ATOM 4196 C C . CYS B 1 183 ? -6.293 14.578 9.438 1 96.5 183 CYS B C 1
ATOM 4198 O O . CYS B 1 183 ? -6.23 13.789 10.383 1 96.5 183 CYS B O 1
ATOM 4200 N N . PHE B 1 184 ? -6.133 15.875 9.656 1 95.81 184 PHE B N 1
ATOM 4201 C CA . PHE B 1 184 ? -5.801 16.422 10.969 1 95.81 184 PHE B CA 1
ATOM 4202 C C . PHE B 1 184 ? -7.039 16.984 11.648 1 95.81 184 PHE B C 1
ATOM 4204 O O . PHE B 1 184 ? -6.961 17.484 12.773 1 95.81 184 PHE B O 1
ATOM 4211 N N . LEU B 1 185 ? -8.164 16.906 11.008 1 95.81 185 LEU B N 1
ATOM 4212 C CA . LEU B 1 185 ? -9.344 17.641 11.461 1 95.81 185 LEU B CA 1
ATOM 4213 C C . LEU B 1 185 ? -9.805 17.141 12.82 1 95.81 185 LEU B C 1
ATOM 4215 O O . LEU B 1 185 ? -10.188 17.922 13.688 1 95.81 185 LEU B O 1
ATOM 4219 N N . ASP B 1 186 ? -9.688 15.859 13.031 1 92.88 186 ASP B N 1
ATOM 4220 C CA . ASP B 1 186 ? -10.195 15.25 14.258 1 92.88 186 ASP B CA 1
ATOM 4221 C C . ASP B 1 186 ? -9.383 15.695 15.469 1 92.88 186 ASP B C 1
ATOM 4223 O O . ASP B 1 186 ? -9.852 15.586 16.609 1 92.88 186 ASP B O 1
ATOM 4227 N N . LEU B 1 187 ? -8.227 16.141 15.25 1 93.75 187 LEU B N 1
ATOM 4228 C CA . LEU B 1 187 ? -7.375 16.578 16.344 1 93.75 187 LEU B CA 1
ATOM 4229 C C . LEU B 1 187 ? -7.309 18.109 16.406 1 93.75 187 LEU B C 1
ATOM 4231 O O . LEU B 1 187 ? -6.52 18.672 17.172 1 93.75 187 LEU B O 1
ATOM 4235 N N . SER B 1 188 ? -8.086 18.703 15.578 1 93.38 188 SER B N 1
ATOM 4236 C CA . SER B 1 188 ? -8.094 20.172 15.539 1 93.38 188 SER B CA 1
ATOM 4237 C C . SER B 1 188 ? -9.266 20.734 16.328 1 93.38 188 SER B C 1
ATOM 4239 O O . SER B 1 188 ? -10.242 20.031 16.594 1 93.38 188 SER B O 1
ATOM 4241 N N . GLU B 1 189 ? -9.148 21.906 16.734 1 91 189 GLU B N 1
ATOM 4242 C CA . GLU B 1 189 ? -10.211 22.609 17.453 1 91 189 GLU B CA 1
ATOM 4243 C C . GLU B 1 189 ? -11 23.516 16.516 1 91 189 GLU B C 1
ATOM 4245 O O . GLU B 1 189 ? -10.414 24.297 15.766 1 91 189 GLU B O 1
ATOM 4250 N N . GLY B 1 190 ? -12.25 23.312 16.531 1 89.38 190 GLY B N 1
ATOM 4251 C CA . GLY B 1 190 ? -13.117 24.266 15.844 1 89.38 190 GLY B CA 1
ATOM 4252 C C . GLY B 1 190 ? -13.375 23.891 14.391 1 89.38 190 GLY B C 1
ATOM 4253 O O . GLY B 1 190 ? -14.141 24.562 13.703 1 89.38 190 GLY B O 1
ATOM 4254 N N . GLY B 1 191 ? -12.703 22.906 13.906 1 90.75 191 GLY B N 1
ATOM 4255 C CA . GLY B 1 191 ? -12.875 22.531 12.516 1 90.75 191 GLY B CA 1
ATOM 4256 C C . GLY B 1 191 ? -14.156 21.766 12.266 1 90.75 191 GLY B C 1
ATOM 4257 O O . GLY B 1 191 ? -14.641 21.047 13.148 1 90.75 191 GLY B O 1
ATOM 4258 N N . ARG B 1 192 ? -14.719 22.016 11.031 1 93.56 192 ARG B N 1
ATOM 4259 C CA . ARG B 1 192 ? -15.906 21.281 10.609 1 93.56 192 ARG B CA 1
ATOM 4260 C C . ARG B 1 192 ? -15.664 20.562 9.281 1 93.56 192 ARG B C 1
ATOM 4262 O O . ARG B 1 192 ? -15.141 21.156 8.336 1 93.56 192 ARG B O 1
ATOM 4269 N N . SER B 1 193 ? -16.047 19.297 9.273 1 96.75 193 SER B N 1
ATOM 4270 C CA . SER B 1 193 ? -15.922 18.516 8.055 1 96.75 193 SER B CA 1
ATOM 4271 C C . SER B 1 193 ? -16.984 18.906 7.027 1 96.75 193 SER B C 1
ATOM 4273 O O . SER B 1 193 ? -18.047 19.406 7.387 1 96.75 193 SER B O 1
ATOM 4275 N N . LEU B 1 194 ? -16.703 18.703 5.746 1 98.25 194 LEU B N 1
ATOM 4276 C CA . LEU B 1 194 ? -17.688 18.922 4.688 1 98.25 194 LEU B CA 1
ATOM 4277 C C . LEU B 1 194 ? -18.438 17.625 4.375 1 98.25 194 LEU B C 1
ATOM 4279 O O . LEU B 1 194 ? -19.125 17.531 3.355 1 98.25 194 LEU B O 1
ATOM 4283 N N . LYS B 1 195 ? -18.375 16.625 5.199 1 97.62 195 LYS B N 1
ATOM 4284 C CA . LYS B 1 195 ? -18.984 15.328 4.914 1 97.62 195 LYS B CA 1
ATOM 4285 C C . LYS B 1 195 ? -20.5 15.461 4.723 1 97.62 195 LYS B C 1
ATOM 4287 O O . LYS B 1 195 ? -21.094 14.703 3.967 1 97.62 195 LYS B O 1
ATOM 4292 N N . HIS B 1 196 ? -21.094 16.469 5.387 1 97.5 196 HIS B N 1
ATOM 4293 C CA . HIS B 1 196 ? -22.531 16.672 5.285 1 97.5 196 HIS B CA 1
ATOM 4294 C C . HIS B 1 196 ? -22.922 17.125 3.885 1 97.5 196 HIS B C 1
ATOM 4296 O O . HIS B 1 196 ? -24.109 17.109 3.529 1 97.5 196 HIS B O 1
ATOM 4302 N N . ARG B 1 197 ? -21.922 17.516 3.072 1 98.44 197 ARG B N 1
ATOM 4303 C CA . ARG B 1 197 ? -22.188 18.031 1.73 1 98.44 197 ARG B CA 1
ATOM 4304 C C . ARG B 1 197 ? -21.938 16.953 0.678 1 98.44 197 ARG B C 1
ATOM 4306 O O . ARG B 1 197 ? -22.203 17.156 -0.506 1 98.44 197 ARG B O 1
ATOM 4313 N N . LEU B 1 198 ? -21.5 15.766 1.02 1 98.69 198 LEU B N 1
ATOM 4314 C CA . LEU B 1 198 ? -21.062 14.734 0.089 1 98.69 198 LEU B CA 1
ATOM 4315 C C . LEU B 1 198 ? -22.203 14.328 -0.837 1 98.69 198 LEU B C 1
ATOM 4317 O O . LEU B 1 198 ? -22.016 14.203 -2.049 1 98.69 198 LEU B O 1
ATOM 4321 N N . ALA B 1 199 ? -23.359 14.156 -0.299 1 98.12 199 ALA B N 1
ATOM 4322 C CA . ALA B 1 199 ? -24.484 13.602 -1.044 1 98.12 199 ALA B CA 1
ATOM 4323 C C . ALA B 1 199 ? -24.812 14.453 -2.268 1 98.12 199 ALA B C 1
ATOM 4325 O O . ALA B 1 199 ? -25.156 13.922 -3.328 1 98.12 199 ALA B O 1
ATOM 4326 N N . ASP B 1 200 ? -24.625 15.758 -2.152 1 97.88 200 ASP B N 1
ATOM 4327 C CA . ASP B 1 200 ? -25.047 16.672 -3.209 1 97.88 200 ASP B CA 1
ATOM 4328 C C . ASP B 1 200 ? -23.844 17.156 -4.023 1 97.88 200 ASP B C 1
ATOM 4330 O O . ASP B 1 200 ? -24 17.984 -4.926 1 97.88 200 ASP B O 1
ATOM 4334 N N . HIS B 1 201 ? -22.688 16.672 -3.693 1 98.62 201 HIS B N 1
ATOM 4335 C CA . HIS B 1 201 ? -21.484 17.172 -4.355 1 98.62 201 HIS B CA 1
ATOM 4336 C C . HIS B 1 201 ? -20.562 16.031 -4.758 1 98.62 201 HIS B C 1
ATOM 4338 O O . HIS B 1 201 ? -19.531 15.812 -4.117 1 98.62 201 HIS B O 1
ATOM 4344 N N . PRO B 1 202 ? -20.859 15.398 -5.883 1 98.25 202 PRO B N 1
ATOM 4345 C CA . PRO B 1 202 ? -20.016 14.281 -6.336 1 98.25 202 PRO B CA 1
ATOM 4346 C C . PRO B 1 202 ? -18.594 14.719 -6.684 1 98.25 202 PRO B C 1
ATOM 4348 O O . PRO B 1 202 ? -17.703 13.883 -6.789 1 98.25 202 PRO B O 1
ATOM 4351 N N . GLU B 1 203 ? -18.328 16.047 -6.859 1 98.19 203 GLU B N 1
ATOM 4352 C CA . GLU B 1 203 ? -17 16.578 -7.18 1 98.19 203 GLU B CA 1
ATOM 4353 C C . GLU B 1 203 ? -16.125 16.656 -5.934 1 98.19 203 GLU B C 1
ATOM 4355 O O . GLU B 1 203 ? -14.922 16.875 -6.031 1 98.19 203 GLU B O 1
ATOM 4360 N N . LEU B 1 204 ? -16.719 16.469 -4.75 1 98.88 204 LEU B N 1
ATOM 4361 C CA . LEU B 1 204 ? -16 16.562 -3.482 1 98.88 204 LEU B CA 1
ATOM 4362 C C . LEU B 1 204 ? -15.398 15.211 -3.1 1 98.88 204 LEU B C 1
ATOM 4364 O O . LEU B 1 204 ? -16.094 14.195 -3.088 1 98.88 204 LEU B O 1
ATOM 4368 N N . PHE B 1 205 ? -14.148 15.125 -2.904 1 98.88 205 PHE B N 1
ATOM 4369 C CA . PHE B 1 205 ? -13.43 14 -2.324 1 98.88 205 PHE B CA 1
ATOM 4370 C C . PHE B 1 205 ? -12.805 14.375 -0.988 1 98.88 205 PHE B C 1
ATOM 4372 O O . PHE B 1 205 ? -12 15.312 -0.916 1 98.88 205 PHE B O 1
ATOM 4379 N N . LEU B 1 206 ? -13.234 13.711 0.088 1 98.88 206 LEU B N 1
ATOM 4380 C CA . LEU B 1 206 ? -12.68 13.945 1.414 1 98.88 206 LEU B CA 1
ATOM 4381 C C . LEU B 1 206 ? -11.641 12.883 1.766 1 98.88 206 LEU B C 1
ATOM 4383 O O . LEU B 1 206 ? -11.906 11.688 1.627 1 98.88 206 LEU B O 1
ATOM 4387 N N . LEU B 1 207 ? -10.484 13.273 2.148 1 98.69 207 LEU B N 1
ATOM 4388 C CA . LEU B 1 207 ? -9.43 12.367 2.598 1 98.69 207 LEU B CA 1
ATOM 4389 C C . LEU B 1 207 ? -9.359 12.336 4.121 1 98.69 207 LEU B C 1
ATOM 4391 O O . LEU B 1 207 ? -9.344 13.383 4.77 1 98.69 207 LEU B O 1
ATOM 4395 N N . LYS B 1 208 ? -9.336 11.148 4.664 1 97.31 208 LYS B N 1
ATOM 4396 C CA . LYS B 1 208 ? -9.234 10.906 6.102 1 97.31 208 LYS B CA 1
ATOM 4397 C C . LYS B 1 208 ? -8.094 9.945 6.418 1 97.31 208 LYS B C 1
ATOM 4399 O O . LYS B 1 208 ? -7.652 9.188 5.551 1 97.31 208 LYS B O 1
ATOM 4404 N N . ALA B 1 209 ? -7.605 10.008 7.629 1 92.44 209 ALA B N 1
ATOM 4405 C CA . ALA B 1 209 ? -6.52 9.117 8.031 1 92.44 209 ALA B CA 1
ATOM 4406 C C . ALA B 1 209 ? -6.723 8.617 9.453 1 92.44 209 ALA B C 1
ATOM 4408 O O . ALA B 1 209 ? -7.297 9.312 10.297 1 92.44 209 ALA B O 1
ATOM 4409 N N . PHE B 1 210 ? -6.266 7.391 9.703 1 91 210 PHE B N 1
ATOM 4410 C CA . PHE B 1 210 ? -6.184 6.836 11.047 1 91 210 PHE B CA 1
ATOM 4411 C C . PHE B 1 210 ? -4.836 7.16 11.688 1 91 210 PHE B C 1
ATOM 4413 O O . PHE B 1 210 ? -4.695 7.125 12.914 1 91 210 PHE B O 1
ATOM 4420 N N . THR B 1 211 ? -3.883 7.48 10.844 1 83.56 211 THR B N 1
ATOM 4421 C CA . THR B 1 211 ? -2.461 7.59 11.148 1 83.56 211 THR B CA 1
ATOM 4422 C C . THR B 1 211 ? -2.223 8.625 12.25 1 83.56 211 THR B C 1
ATOM 4424 O O . THR B 1 211 ? -1.481 8.367 13.195 1 83.56 211 THR B O 1
ATOM 4427 N N . LYS B 1 212 ? -2.891 9.695 12.133 1 85.69 212 LYS B N 1
ATOM 4428 C CA . LYS B 1 212 ? -2.621 10.805 13.039 1 85.69 212 LYS B CA 1
ATOM 4429 C C . LYS B 1 212 ? -3.488 10.719 14.289 1 85.69 212 LYS B C 1
ATOM 4431 O O . LYS B 1 212 ? -2.975 10.758 15.414 1 85.69 212 LYS B O 1
ATOM 4436 N N . SER B 1 213 ? -4.699 10.445 14.102 1 91.5 213 SER B N 1
ATOM 4437 C CA . SER B 1 213 ? -5.68 10.477 15.18 1 91.5 213 SER B CA 1
ATOM 4438 C C . SER B 1 213 ? -5.426 9.367 16.188 1 91.5 213 SER B C 1
ATOM 4440 O O . SER B 1 213 ? -5.629 9.555 17.391 1 91.5 213 SER B O 1
ATOM 4442 N N . TYR B 1 214 ? -4.938 8.234 15.68 1 94.94 214 TYR B N 1
ATOM 4443 C CA . TYR B 1 214 ? -4.832 7.078 16.562 1 94.94 214 TYR B CA 1
ATOM 4444 C C . TYR B 1 214 ? -3.398 6.57 16.625 1 94.94 214 TYR B C 1
ATOM 4446 O O . TYR B 1 214 ? -3.15 5.453 17.094 1 94.94 214 TYR B O 1
ATOM 4454 N N . GLY B 1 215 ? -2.461 7.375 16.172 1 94.5 215 GLY B N 1
ATOM 4455 C CA . GLY B 1 215 ? -1.069 6.957 16.234 1 94.5 215 GLY B CA 1
ATOM 4456 C C . GLY B 1 215 ? -0.815 5.625 15.555 1 94.5 215 GLY B C 1
ATOM 4457 O O . GLY B 1 215 ? -0.23 4.719 16.156 1 94.5 215 GLY B O 1
ATOM 4458 N N . MET B 1 216 ? -1.251 5.5 14.367 1 95.38 216 MET B N 1
ATOM 4459 C CA . MET B 1 216 ? -1.159 4.254 13.609 1 95.38 216 MET B CA 1
ATOM 4460 C C . MET B 1 216 ? -0.356 4.453 12.328 1 95.38 216 MET B C 1
ATOM 4462 O O . MET B 1 216 ? -0.676 3.867 11.289 1 95.38 216 MET B O 1
ATOM 4466 N N . ALA B 1 217 ? 0.608 5.348 12.359 1 94.56 217 ALA B N 1
ATOM 4467 C CA . ALA B 1 217 ? 1.359 5.66 11.148 1 94.56 217 ALA B CA 1
ATOM 4468 C C . ALA B 1 217 ? 2.031 4.414 10.578 1 94.56 217 ALA B C 1
ATOM 4470 O O . ALA B 1 217 ? 2.113 4.246 9.359 1 94.56 217 ALA B O 1
ATOM 4471 N N . GLY B 1 218 ? 2.486 3.535 11.391 1 96.81 218 GLY B N 1
ATOM 4472 C CA . GLY B 1 218 ? 3.191 2.34 10.953 1 96.81 218 GLY B CA 1
ATOM 4473 C C . GLY B 1 218 ? 2.264 1.26 10.43 1 96.81 218 GLY B C 1
ATOM 4474 O O . GLY B 1 218 ? 2.717 0.292 9.812 1 96.81 218 GLY B O 1
ATOM 4475 N N . VAL B 1 219 ? 0.992 1.323 10.656 1 97 219 VAL B N 1
ATOM 4476 C CA . VAL B 1 219 ? -0.004 0.334 10.258 1 97 219 VAL B CA 1
ATOM 4477 C C . VAL B 1 219 ? -0.427 0.582 8.805 1 97 219 VAL B C 1
ATOM 4479 O O . VAL B 1 219 ? -0.775 -0.357 8.086 1 97 219 VAL B O 1
ATOM 4482 N N . ARG B 1 220 ? -0.334 1.883 8.367 1 96.25 220 ARG B N 1
ATOM 4483 C CA . ARG B 1 220 ? -0.667 2.363 7.027 1 96.25 220 ARG B CA 1
ATOM 4484 C C . ARG B 1 220 ? -2.15 2.168 6.73 1 96.25 220 ARG B C 1
ATOM 4486 O O . ARG B 1 220 ? -2.527 1.224 6.031 1 96.25 220 ARG B O 1
ATOM 4493 N N . LEU B 1 221 ? -2.961 3.051 7.121 1 97.75 221 LEU B N 1
ATOM 4494 C CA . LEU B 1 221 ? -4.395 2.959 6.871 1 97.75 221 LEU B CA 1
ATOM 4495 C C . LEU B 1 221 ? -5.012 4.348 6.723 1 97.75 221 LEU B C 1
ATOM 4497 O O . LEU B 1 221 ? -4.777 5.227 7.551 1 97.75 221 LEU B O 1
ATOM 4501 N N . GLY B 1 222 ? -5.672 4.586 5.68 1 97.31 222 GLY B N 1
ATOM 4502 C CA . GLY B 1 222 ? -6.488 5.762 5.414 1 97.31 222 GLY B CA 1
ATOM 4503 C C . GLY B 1 222 ? -7.746 5.445 4.625 1 97.31 222 GLY B C 1
ATOM 4504 O O . GLY B 1 222 ? -7.992 4.289 4.277 1 97.31 222 GLY B O 1
ATOM 4505 N N . TYR B 1 223 ? -8.609 6.418 4.465 1 98.12 223 TYR B N 1
ATOM 4506 C CA . TYR B 1 223 ? -9.797 6.199 3.639 1 98.12 223 TYR B CA 1
ATOM 4507 C C . TYR B 1 223 ? -10.273 7.508 3.018 1 98.12 223 TYR B C 1
ATOM 4509 O O . TYR B 1 223 ? -9.938 8.594 3.5 1 98.12 223 TYR B O 1
ATOM 4517 N N . GLY B 1 224 ? -10.906 7.375 1.893 1 98.5 224 GLY B N 1
ATOM 4518 C CA . GLY B 1 224 ? -11.555 8.477 1.203 1 98.5 224 GLY B CA 1
ATOM 4519 C C . GLY B 1 224 ? -13.07 8.383 1.214 1 98.5 224 GLY B C 1
ATOM 4520 O O . GLY B 1 224 ? -13.625 7.289 1.305 1 98.5 224 GLY B O 1
ATOM 4521 N N . LEU B 1 225 ? -13.75 9.516 1.216 1 98.81 225 LEU B N 1
ATOM 4522 C CA . LEU B 1 225 ? -15.203 9.625 1.11 1 98.81 225 LEU B CA 1
ATOM 4523 C C . LEU B 1 225 ? -15.594 10.398 -0.145 1 98.81 225 LEU B C 1
ATOM 4525 O O . LEU B 1 225 ? -15.102 11.5 -0.38 1 98.81 225 LEU B O 1
ATOM 4529 N N . CYS B 1 226 ? -16.422 9.875 -0.909 1 98.81 226 CYS B N 1
ATOM 4530 C CA . CYS B 1 226 ? -16.906 10.484 -2.146 1 98.81 226 CYS B CA 1
ATOM 4531 C C . CYS B 1 226 ? -18.219 9.867 -2.586 1 98.81 226 CYS B C 1
ATOM 4533 O O . CYS B 1 226 ? -18.422 8.656 -2.471 1 98.81 226 CYS B O 1
ATOM 4535 N N . SER B 1 227 ? -19.141 10.664 -3.104 1 98.62 227 SER B N 1
ATOM 4536 C CA . SER B 1 227 ? -20.453 10.156 -3.506 1 98.62 227 SER B CA 1
ATOM 4537 C C . SER B 1 227 ? -20.453 9.742 -4.973 1 98.62 227 SER B C 1
ATOM 4539 O O . SER B 1 227 ? -21.453 9.219 -5.473 1 98.62 227 SER B O 1
ATOM 4541 N N . ASP B 1 228 ? -19.375 9.969 -5.73 1 98.38 228 ASP B N 1
ATOM 4542 C CA . ASP B 1 228 ? -19.266 9.586 -7.133 1 98.38 228 ASP B CA 1
ATOM 4543 C C . ASP B 1 228 ? -18.734 8.156 -7.266 1 98.38 228 ASP B C 1
ATOM 4545 O O . ASP B 1 228 ? -17.531 7.922 -7.211 1 98.38 228 ASP B O 1
ATOM 4549 N N . PRO B 1 229 ? -19.609 7.207 -7.555 1 97.31 229 PRO B N 1
ATOM 4550 C CA . PRO B 1 229 ? -19.172 5.812 -7.629 1 97.31 229 PRO B CA 1
ATOM 4551 C C . PRO B 1 229 ? -18.219 5.559 -8.789 1 97.31 229 PRO B C 1
ATOM 4553 O O . PRO B 1 229 ? -17.359 4.684 -8.703 1 97.31 229 PRO B O 1
ATOM 4556 N N . ALA B 1 230 ? -18.359 6.297 -9.836 1 97.5 230 ALA B N 1
ATOM 4557 C CA . ALA B 1 230 ? -17.453 6.137 -10.977 1 97.5 230 ALA B CA 1
ATOM 4558 C C . ALA B 1 230 ? -16.016 6.531 -10.602 1 97.5 230 ALA B C 1
ATOM 4560 O O . ALA B 1 230 ? -15.062 5.871 -11 1 97.5 230 ALA B O 1
ATOM 4561 N N . LEU B 1 231 ? -15.906 7.641 -9.859 1 97.88 231 LEU B N 1
ATOM 4562 C CA . LEU B 1 231 ? -14.578 8.047 -9.398 1 97.88 231 LEU B CA 1
ATOM 4563 C C . LEU B 1 231 ? -13.984 7 -8.469 1 97.88 231 LEU B C 1
ATOM 4565 O O . LEU B 1 231 ? -12.805 6.656 -8.586 1 97.88 231 LEU B O 1
ATOM 4569 N N . LEU B 1 232 ? -14.789 6.5 -7.523 1 98 232 LEU B N 1
ATOM 4570 C CA . LEU B 1 232 ? -14.305 5.492 -6.586 1 98 232 LEU B CA 1
ATOM 4571 C C . LEU B 1 232 ? -13.867 4.23 -7.32 1 98 232 LEU B C 1
ATOM 4573 O O . LEU B 1 232 ? -12.859 3.617 -6.965 1 98 232 LEU B O 1
ATOM 4577 N N . ALA B 1 233 ? -14.602 3.844 -8.32 1 96.19 233 ALA B N 1
ATOM 4578 C CA . ALA B 1 233 ? -14.234 2.689 -9.133 1 96.19 233 ALA B CA 1
ATOM 4579 C C . ALA B 1 233 ? -12.891 2.92 -9.828 1 96.19 233 ALA B C 1
ATOM 4581 O O . ALA B 1 233 ? -12.047 2.027 -9.867 1 96.19 233 ALA B O 1
ATOM 4582 N N . ARG B 1 234 ? -12.703 4.09 -10.359 1 95 234 ARG B N 1
ATOM 4583 C CA . ARG B 1 234 ? -11.445 4.41 -11.023 1 95 234 ARG B CA 1
ATOM 4584 C C . ARG B 1 234 ? -10.281 4.418 -10.031 1 95 234 ARG B C 1
ATOM 4586 O O . ARG B 1 234 ? -9.188 3.957 -10.352 1 95 234 ARG B O 1
ATOM 4593 N N . LEU B 1 235 ? -10.562 4.984 -8.852 1 96.25 235 LEU B N 1
ATOM 4594 C CA . LEU B 1 235 ? -9.539 4.953 -7.82 1 96.25 235 LEU B CA 1
ATOM 4595 C C . LEU B 1 235 ? -9.141 3.518 -7.492 1 96.25 235 LEU B C 1
ATOM 4597 O O . LEU B 1 235 ? -7.949 3.201 -7.414 1 96.25 235 LEU B O 1
ATOM 4601 N N . ALA B 1 236 ? -10.102 2.711 -7.328 1 93.88 236 ALA B N 1
ATOM 4602 C CA . ALA B 1 236 ? -9.852 1.312 -6.984 1 93.88 236 ALA B CA 1
ATOM 4603 C C . ALA B 1 236 ? -9.023 0.621 -8.062 1 93.88 236 ALA B C 1
ATOM 4605 O O . ALA B 1 236 ? -8.195 -0.24 -7.766 1 93.88 236 ALA B O 1
ATOM 4606 N N . GLU B 1 237 ? -9.188 1.009 -9.258 1 89.06 237 GLU B N 1
ATOM 4607 C CA . GLU B 1 237 ? -8.484 0.409 -10.391 1 89.06 237 GLU B CA 1
ATOM 4608 C C . GLU B 1 237 ? -7.016 0.818 -10.414 1 89.06 237 GLU B C 1
ATOM 4610 O O . GLU B 1 237 ? -6.203 0.198 -11.102 1 89.06 237 GLU B O 1
ATOM 4615 N N . THR B 1 238 ? -6.703 1.848 -9.68 1 88.44 238 THR B N 1
ATOM 4616 C CA . THR B 1 238 ? -5.336 2.348 -9.711 1 88.44 238 THR B CA 1
ATOM 4617 C C . THR B 1 238 ? -4.469 1.627 -8.688 1 88.44 238 THR B C 1
ATOM 4619 O O . THR B 1 238 ? -3.254 1.84 -8.633 1 88.44 238 THR B O 1
ATOM 4622 N N . THR B 1 239 ? -5.047 0.826 -7.898 1 86.19 239 THR B N 1
ATOM 4623 C CA . THR B 1 239 ? -4.289 0.125 -6.867 1 86.19 239 THR B CA 1
ATOM 4624 C C . THR B 1 239 ? -4.453 -1.386 -7.008 1 86.19 239 THR B C 1
ATOM 4626 O O . THR B 1 239 ? -5.289 -1.855 -7.781 1 86.19 239 THR B O 1
ATOM 4629 N N . GLN B 1 240 ? -3.578 -2.098 -6.293 1 87.94 240 GLN B N 1
ATOM 4630 C CA . GLN B 1 240 ? -3.609 -3.557 -6.297 1 87.94 240 GLN B CA 1
ATOM 4631 C C . GLN B 1 240 ? -4.805 -4.082 -5.508 1 87.94 240 GLN B C 1
ATOM 4633 O O . GLN B 1 240 ? -5.34 -3.385 -4.645 1 87.94 240 GLN B O 1
ATOM 4638 N N . PRO B 1 241 ? -5.105 -5.398 -5.926 1 88.56 241 PRO B N 1
ATOM 4639 C CA . PRO B 1 241 ? -6.027 -6.051 -4.996 1 88.56 241 PRO B CA 1
ATOM 4640 C C . PRO B 1 241 ? -5.41 -6.285 -3.619 1 88.56 241 PRO B C 1
ATOM 4642 O O . PRO B 1 241 ? -4.188 -6.387 -3.496 1 88.56 241 PRO B O 1
ATOM 4645 N N . TRP B 1 242 ? -6.051 -6.211 -2.547 1 92.19 242 TRP B N 1
ATOM 4646 C CA . TRP B 1 242 ? -5.613 -6.449 -1.177 1 92.19 242 TRP B CA 1
ATOM 4647 C C . TRP B 1 242 ? -4.684 -5.336 -0.699 1 92.19 242 TRP B C 1
ATOM 4649 O O . TRP B 1 242 ? -3.65 -5.605 -0.082 1 92.19 242 TRP B O 1
ATOM 4659 N N . ASN B 1 243 ? -4.93 -4.207 -1.12 1 93.06 243 ASN B N 1
ATOM 4660 C CA . ASN B 1 243 ? -4.117 -3.02 -0.869 1 93.06 243 ASN B CA 1
ATOM 4661 C C . ASN B 1 243 ? -4.004 -2.727 0.624 1 93.06 243 ASN B C 1
ATOM 4663 O O . ASN B 1 243 ? -3.021 -2.129 1.069 1 93.06 243 ASN B O 1
ATOM 4667 N N . VAL B 1 244 ? -4.973 -3.152 1.435 1 97.19 244 VAL B N 1
ATOM 4668 C CA . VAL B 1 244 ? -5.023 -2.898 2.871 1 97.19 244 VAL B CA 1
ATOM 4669 C C . VAL B 1 244 ? -4.828 -4.207 3.633 1 97.19 244 VAL B C 1
ATOM 4671 O O . VAL B 1 244 ? -5.594 -5.156 3.457 1 97.19 244 VAL B O 1
ATOM 4674 N N . SER B 1 245 ? -3.818 -4.277 4.465 1 97.69 245 SER B N 1
ATOM 4675 C CA . SER B 1 245 ? -3.436 -5.516 5.137 1 97.69 245 SER B CA 1
ATOM 4676 C C . SER B 1 245 ? -4.508 -5.965 6.121 1 97.69 245 SER B C 1
ATOM 4678 O O . SER B 1 245 ? -5.355 -5.172 6.531 1 97.69 245 SER B O 1
ATOM 4680 N N . THR B 1 246 ? -4.438 -7.25 6.504 1 98.06 246 THR B N 1
ATOM 4681 C CA . THR B 1 246 ? -5.332 -7.828 7.504 1 98.06 246 THR B CA 1
ATOM 4682 C C . THR B 1 246 ? -5.223 -7.07 8.828 1 98.06 246 THR B C 1
ATOM 4684 O O . THR B 1 246 ? -6.238 -6.766 9.453 1 98.06 246 THR B O 1
ATOM 4687 N N . LEU B 1 247 ? -4.031 -6.73 9.227 1 98.5 247 LEU B N 1
ATOM 4688 C CA . LEU B 1 247 ? -3.789 -6.051 10.5 1 98.5 247 LEU B CA 1
ATOM 4689 C C . LEU B 1 247 ? -4.312 -4.621 10.453 1 98.5 247 LEU B C 1
ATOM 4691 O O . LEU B 1 247 ? -4.867 -4.129 11.445 1 98.5 247 LEU B O 1
ATOM 4695 N N . ALA B 1 248 ? -4.117 -3.939 9.336 1 98.38 248 ALA B N 1
ATOM 4696 C CA . ALA B 1 248 ? -4.621 -2.576 9.195 1 98.38 248 ALA B CA 1
ATOM 4697 C C . ALA B 1 248 ? -6.145 -2.543 9.297 1 98.38 248 ALA B C 1
ATOM 4699 O O . ALA B 1 248 ? -6.711 -1.643 9.922 1 98.38 248 ALA B O 1
ATOM 4700 N N . GLN B 1 249 ? -6.805 -3.494 8.641 1 98.5 249 GLN B N 1
ATOM 4701 C CA . GLN B 1 249 ? -8.266 -3.547 8.695 1 98.5 249 GLN B CA 1
ATOM 4702 C C . GLN B 1 249 ? -8.75 -3.766 10.125 1 98.5 249 GLN B C 1
ATOM 4704 O O . GLN B 1 249 ? -9.656 -3.072 10.594 1 98.5 249 GLN B O 1
ATOM 4709 N N . ALA B 1 250 ? -8.133 -4.703 10.844 1 98.62 250 ALA B N 1
ATOM 4710 C CA . ALA B 1 250 ? -8.484 -4.957 12.242 1 98.62 250 ALA B CA 1
ATOM 4711 C C . ALA B 1 250 ? -8.234 -3.723 13.102 1 98.62 250 ALA B C 1
ATOM 4713 O O . ALA B 1 250 ? -9.062 -3.377 13.953 1 98.62 250 ALA B O 1
ATOM 4714 N N . ALA B 1 251 ? -7.133 -3.078 12.883 1 98.69 251 ALA B N 1
ATOM 4715 C CA . ALA B 1 251 ? -6.785 -1.866 13.625 1 98.69 251 ALA B CA 1
ATOM 4716 C C . ALA B 1 251 ? -7.828 -0.774 13.406 1 98.69 251 ALA B C 1
ATOM 4718 O O . ALA B 1 251 ? -8.25 -0.118 14.367 1 98.69 251 ALA B O 1
ATOM 4719 N N . GLY B 1 252 ? -8.195 -0.568 12.148 1 98.56 252 GLY B N 1
ATOM 4720 C CA . GLY B 1 252 ? -9.172 0.46 11.828 1 98.56 252 GLY B CA 1
ATOM 4721 C C . GLY B 1 252 ? -10.508 0.251 12.523 1 98.56 252 GLY B C 1
ATOM 4722 O O . GLY B 1 252 ? -11.07 1.191 13.086 1 98.56 252 GLY B O 1
ATOM 4723 N N . ILE B 1 253 ? -11 -0.989 12.508 1 98.62 253 ILE B N 1
ATOM 4724 C CA . ILE B 1 253 ? -12.273 -1.323 13.133 1 98.62 253 ILE B CA 1
ATOM 4725 C C . ILE B 1 253 ? -12.219 -1.014 14.625 1 98.62 253 ILE B C 1
ATOM 4727 O O . ILE B 1 253 ? -13.141 -0.402 15.172 1 98.62 253 ILE B O 1
ATOM 4731 N N . ALA B 1 254 ? -11.125 -1.371 15.273 1 98.56 254 ALA B N 1
ATOM 4732 C CA . ALA B 1 254 ? -10.961 -1.133 16.703 1 98.56 254 ALA B CA 1
ATOM 4733 C C . ALA B 1 254 ? -10.805 0.357 17 1 98.56 254 ALA B C 1
ATOM 4735 O O . ALA B 1 254 ? -11.367 0.862 17.984 1 98.56 254 ALA B O 1
ATOM 4736 N N . ALA B 1 255 ? -10.086 1.044 16.203 1 98.25 255 ALA B N 1
ATOM 4737 C CA . ALA B 1 255 ? -9.797 2.463 16.406 1 98.25 255 ALA B CA 1
ATOM 4738 C C . ALA B 1 255 ? -11.086 3.283 16.406 1 98.25 255 ALA B C 1
ATOM 4740 O O . ALA B 1 255 ? -11.234 4.219 17.203 1 98.25 255 ALA B O 1
ATOM 4741 N N . LEU B 1 256 ? -12 2.941 15.547 1 97.81 256 LEU B N 1
ATOM 4742 C CA . LEU B 1 256 ? -13.234 3.701 15.359 1 97.81 256 LEU B CA 1
ATOM 4743 C C . LEU B 1 256 ? -14.125 3.611 16.594 1 97.81 256 LEU B C 1
ATOM 4745 O O . LEU B 1 256 ? -15.062 4.395 16.75 1 97.81 256 LEU B O 1
ATOM 4749 N N . LYS B 1 257 ? -13.82 2.73 17.5 1 97.31 257 LYS B N 1
ATOM 4750 C CA . LYS B 1 257 ? -14.57 2.584 18.734 1 97.31 257 LYS B CA 1
ATOM 4751 C C . LYS B 1 257 ? -13.922 3.379 19.875 1 97.31 257 LYS B C 1
ATOM 4753 O O . LYS B 1 257 ? -14.469 3.449 20.969 1 97.31 257 LYS B O 1
ATOM 4758 N N . GLU B 1 258 ? -12.82 4.027 19.641 1 96.56 258 GLU B N 1
ATOM 4759 C CA . GLU B 1 258 ? -12.008 4.672 20.672 1 96.56 258 GLU B CA 1
ATOM 4760 C C . GLU B 1 258 ? -12.359 6.148 20.812 1 96.56 258 GLU B C 1
ATOM 4762 O O . GLU B 1 258 ? -11.477 7.008 20.75 1 96.56 258 GLU B O 1
ATOM 4767 N N . GLN B 1 259 ? -13.609 6.465 21.109 1 94 259 GLN B N 1
ATOM 4768 C CA . GLN B 1 259 ? -14.062 7.848 21.203 1 94 259 GLN B CA 1
ATOM 4769 C C . GLN B 1 259 ? -13.461 8.531 22.438 1 94 259 GLN B C 1
ATOM 4771 O O . GLN B 1 259 ? -13.07 9.695 22.375 1 94 259 GLN B O 1
ATOM 4776 N N . ALA B 1 260 ? -13.414 7.84 23.516 1 95.88 260 ALA B N 1
ATOM 4777 C CA . ALA B 1 260 ? -12.844 8.391 24.75 1 95.88 260 ALA B CA 1
ATOM 4778 C C . ALA B 1 260 ? -11.375 8.734 24.562 1 95.88 260 ALA B C 1
ATOM 4780 O O . ALA B 1 260 ? -10.891 9.742 25.094 1 95.88 260 ALA B O 1
ATOM 4781 N N . PHE B 1 261 ? -10.695 7.918 23.875 1 95.81 261 PHE B N 1
ATOM 4782 C CA . PHE B 1 261 ? -9.281 8.141 23.594 1 95.81 261 PHE B CA 1
ATOM 4783 C C . PHE B 1 261 ? -9.086 9.438 22.812 1 95.81 261 PHE B C 1
ATOM 4785 O O . PHE B 1 261 ? -8.195 10.234 23.125 1 95.81 261 PHE B O 1
ATOM 4792 N N . LEU B 1 262 ? -9.875 9.672 21.797 1 94 262 LEU B N 1
ATOM 4793 C CA . LEU B 1 262 ? -9.789 10.875 20.984 1 94 262 LEU B CA 1
ATOM 4794 C C . LEU B 1 262 ? -10.086 12.117 21.828 1 94 262 LEU B C 1
ATOM 4796 O O . LEU B 1 262 ? -9.438 13.148 21.672 1 94 262 LEU B O 1
ATOM 4800 N N . SER B 1 263 ? -11.102 11.969 22.641 1 95.62 263 SER B N 1
ATOM 4801 C CA . SER B 1 263 ? -11.453 13.086 23.516 1 95.62 263 SER B CA 1
ATOM 4802 C C . SER B 1 263 ? -10.297 13.445 24.438 1 95.62 263 SER B C 1
ATOM 4804 O O . SER B 1 263 ? -10.008 14.625 24.656 1 95.62 263 SER B O 1
ATOM 4806 N N . LYS B 1 264 ? -9.703 12.422 24.984 1 96.81 264 LYS B N 1
ATOM 4807 C CA . LYS B 1 264 ? -8.531 12.625 25.844 1 96.81 264 LYS B CA 1
ATOM 4808 C C . LYS B 1 264 ? -7.406 13.32 25.078 1 96.81 264 LYS B C 1
ATOM 4810 O O . LYS B 1 264 ? -6.754 14.219 25.609 1 96.81 264 LYS B O 1
ATOM 4815 N N . THR B 1 265 ? -7.18 12.867 23.906 1 96.56 265 THR B N 1
ATOM 4816 C CA . THR B 1 265 ? -6.141 13.453 23.062 1 96.56 265 THR B CA 1
ATOM 4817 C C . THR B 1 265 ? -6.426 14.922 22.797 1 96.56 265 THR B C 1
ATOM 4819 O O . THR B 1 265 ? -5.535 15.766 22.922 1 96.56 265 THR B O 1
ATOM 4822 N N . ARG B 1 266 ? -7.668 15.242 22.453 1 96.06 266 ARG B N 1
ATOM 4823 C CA . ARG B 1 266 ? -8.062 16.625 22.172 1 96.06 266 ARG B CA 1
ATOM 4824 C C . ARG B 1 266 ? -7.871 17.5 23.391 1 96.06 266 ARG B C 1
ATOM 4826 O O . ARG B 1 266 ? -7.461 18.656 23.281 1 96.06 266 ARG B O 1
ATOM 4833 N N . ALA B 1 267 ? -8.188 16.969 24.484 1 97.25 267 ALA B N 1
ATOM 4834 C CA . ALA B 1 267 ? -8.023 17.719 25.719 1 97.25 267 ALA B CA 1
ATOM 4835 C C . ALA B 1 267 ? -6.555 18.047 25.969 1 97.25 267 ALA B C 1
ATOM 4837 O O . ALA B 1 267 ? -6.223 19.172 26.375 1 97.25 267 ALA B O 1
ATOM 4838 N N . LEU B 1 268 ? -5.703 17.047 25.75 1 97.69 268 LEU B N 1
ATOM 4839 C CA . LEU B 1 268 ? -4.27 17.281 25.906 1 97.69 268 LEU B CA 1
ATOM 4840 C C . LEU B 1 268 ? -3.787 18.359 24.938 1 97.69 268 LEU B C 1
ATOM 4842 O O . LEU B 1 268 ? -3.061 19.281 25.344 1 97.69 268 LEU B O 1
ATOM 4846 N N . ILE B 1 269 ? -4.176 18.25 23.703 1 96.88 269 ILE B N 1
ATOM 4847 C CA . ILE B 1 269 ? -3.75 19.203 22.688 1 96.88 269 ILE B CA 1
ATOM 4848 C C . ILE B 1 269 ? -4.25 20.594 23.047 1 96.88 269 ILE B C 1
ATOM 4850 O O . ILE B 1 269 ? -3.516 21.578 22.906 1 96.88 269 ILE B O 1
ATOM 4854 N N . ALA B 1 270 ? -5.484 20.703 23.5 1 96.38 270 ALA B N 1
ATOM 4855 C CA . ALA B 1 270 ? -6.102 21.984 23.859 1 96.38 270 ALA B CA 1
ATOM 4856 C C . ALA B 1 270 ? -5.34 22.656 25 1 96.38 270 ALA B C 1
ATOM 4858 O O . ALA B 1 270 ? -5.324 23.891 25.109 1 96.38 270 ALA B O 1
ATOM 4859 N N . ALA B 1 271 ? -4.738 21.891 25.797 1 97.5 271 ALA B N 1
ATOM 4860 C CA . ALA B 1 271 ? -3.975 22.422 26.922 1 97.5 271 ALA B CA 1
ATOM 4861 C C . ALA B 1 271 ? -2.535 22.719 26.516 1 97.5 271 ALA B C 1
ATOM 4863 O O . ALA B 1 271 ? -2.014 23.797 26.812 1 97.5 271 ALA B O 1
ATOM 4864 N N . GLU B 1 272 ? -1.901 21.781 25.844 1 98.06 272 GLU B N 1
ATOM 4865 C CA . GLU B 1 272 ? -0.465 21.828 25.578 1 98.06 272 GLU B CA 1
ATOM 4866 C C . GLU B 1 272 ? -0.138 22.781 24.438 1 98.06 272 GLU B C 1
ATOM 4868 O O . GLU B 1 272 ? 0.905 23.438 24.453 1 98.06 272 GLU B O 1
ATOM 4873 N N . ARG B 1 273 ? -0.951 22.859 23.453 1 97.88 273 ARG B N 1
ATOM 4874 C CA . ARG B 1 273 ? -0.662 23.688 22.281 1 97.88 273 ARG B CA 1
ATOM 4875 C C . ARG B 1 273 ? -0.522 25.156 22.656 1 97.88 273 ARG B C 1
ATOM 4877 O O . ARG B 1 273 ? 0.475 25.797 22.328 1 97.88 273 ARG B O 1
ATOM 4884 N N . PRO B 1 274 ? -1.54 25.75 23.391 1 97.44 274 PRO B N 1
ATOM 4885 C CA . PRO B 1 274 ? -1.373 27.141 23.812 1 97.44 274 PRO B CA 1
ATOM 4886 C C . PRO B 1 274 ? -0.172 27.344 24.734 1 97.44 274 PRO B C 1
ATOM 4888 O O . PRO B 1 274 ? 0.488 28.391 24.672 1 97.44 274 PRO B O 1
ATOM 4891 N N . TRP B 1 275 ? 0.072 26.391 25.594 1 98.31 275 TRP B N 1
ATOM 4892 C CA . TRP B 1 275 ? 1.244 26.484 26.453 1 98.31 275 TRP B CA 1
ATOM 4893 C C . TRP B 1 275 ? 2.525 26.562 25.625 1 98.31 275 TRP B C 1
ATOM 4895 O O . TRP B 1 275 ? 3.373 27.422 25.859 1 98.31 275 TRP B O 1
ATOM 4905 N N . MET B 1 276 ? 2.695 25.656 24.688 1 98.5 276 MET B N 1
ATOM 4906 C CA . MET B 1 276 ? 3.869 25.641 23.812 1 98.5 276 MET B CA 1
ATOM 4907 C C . MET B 1 276 ? 3.99 26.938 23.031 1 98.5 276 MET B C 1
ATOM 4909 O O . MET B 1 276 ? 5.09 27.469 22.859 1 98.5 276 MET B O 1
ATOM 4913 N N . LYS B 1 277 ? 2.848 27.391 22.5 1 98.38 277 LYS B N 1
ATOM 4914 C CA . LYS B 1 277 ? 2.85 28.656 21.781 1 98.38 277 LYS B CA 1
ATOM 4915 C C . LYS B 1 277 ? 3.42 29.781 22.641 1 98.38 277 LYS B C 1
ATOM 4917 O O . LYS B 1 277 ? 4.266 30.547 22.172 1 98.38 277 LYS B O 1
ATOM 4922 N N . THR B 1 278 ? 2.926 29.859 23.812 1 98.12 278 THR B N 1
ATOM 4923 C CA . THR B 1 278 ? 3.379 30.891 24.75 1 98.12 278 THR B CA 1
ATOM 4924 C C . THR B 1 278 ? 4.879 30.781 24.984 1 98.12 278 THR B C 1
ATOM 4926 O O . THR B 1 278 ? 5.594 31.781 25 1 98.12 278 THR B O 1
ATOM 4929 N N . GLN B 1 279 ? 5.359 29.562 25.203 1 98.12 279 GLN B N 1
ATOM 4930 C CA . GLN B 1 279 ? 6.781 29.328 25.453 1 98.12 279 GLN B CA 1
ATOM 4931 C C . GLN B 1 279 ? 7.617 29.719 24.234 1 98.12 279 GLN B C 1
ATOM 4933 O O . GLN B 1 279 ? 8.672 30.344 24.375 1 98.12 279 GLN B O 1
ATOM 4938 N N . LEU B 1 280 ? 7.207 29.344 23.062 1 98.06 280 LEU B N 1
ATOM 4939 C CA . LEU B 1 280 ? 7.922 29.672 21.844 1 98.06 280 LEU B CA 1
ATOM 4940 C C . LEU B 1 280 ? 7.984 31.188 21.641 1 98.06 280 LEU B C 1
ATOM 4942 O O . LEU B 1 280 ? 9.031 31.734 21.281 1 98.06 280 LEU B O 1
ATOM 4946 N N . GLU B 1 281 ? 6.855 31.828 21.859 1 97.75 281 GLU B N 1
ATOM 4947 C CA . GLU B 1 281 ? 6.801 33.281 21.719 1 97.75 281 GLU B CA 1
ATOM 4948 C C . GLU B 1 281 ? 7.711 33.969 22.75 1 97.75 281 GLU B C 1
ATOM 4950 O O . GLU B 1 281 ? 8.352 34.969 22.438 1 97.75 281 GLU B O 1
ATOM 4955 N N . ALA B 1 282 ? 7.738 33.438 23.906 1 97.12 282 ALA B N 1
ATOM 4956 C CA . ALA B 1 282 ? 8.609 33.969 24.953 1 97.12 282 ALA B CA 1
ATOM 4957 C C . ALA B 1 282 ? 10.078 33.875 24.547 1 97.12 282 ALA B C 1
ATOM 4959 O O . ALA B 1 282 ? 10.906 34.656 24.984 1 97.12 282 ALA B O 1
ATOM 4960 N N . LEU B 1 283 ? 10.414 32.906 23.75 1 96.38 283 LEU B N 1
ATOM 4961 C CA . LEU B 1 283 ? 11.773 32.719 23.266 1 96.38 283 LEU B CA 1
ATOM 4962 C C . LEU B 1 283 ? 12.047 33.625 22.062 1 96.38 283 LEU B C 1
ATOM 4964 O O . LEU B 1 283 ? 13.141 33.562 21.484 1 96.38 283 LEU B O 1
ATOM 4968 N N . GLY B 1 284 ? 11.023 34.375 21.625 1 95.69 284 GLY B N 1
ATOM 4969 C CA . GLY B 1 284 ? 11.211 35.344 20.562 1 95.69 284 GLY B CA 1
ATOM 4970 C C . GLY B 1 284 ? 10.773 34.844 19.203 1 95.69 284 GLY B C 1
ATOM 4971 O O . GLY B 1 284 ? 10.969 35.5 18.188 1 95.69 284 GLY B O 1
ATOM 4972 N N . PHE B 1 285 ? 10.211 33.688 19.125 1 97.25 285 PHE B N 1
ATOM 4973 C CA . PHE B 1 285 ? 9.773 33.125 17.844 1 97.25 285 PHE B CA 1
ATOM 4974 C C . PHE B 1 285 ? 8.398 33.656 17.469 1 97.25 285 PHE B C 1
ATOM 4976 O O . PHE B 1 285 ? 7.562 33.906 18.328 1 97.25 285 PHE B O 1
ATOM 4983 N N . TRP B 1 286 ? 8.195 33.875 16.234 1 97.5 286 TRP B N 1
ATOM 4984 C CA . TRP B 1 286 ? 6.836 34.062 15.742 1 97.5 286 TRP B CA 1
ATOM 4985 C C . TRP B 1 286 ? 6.133 32.719 15.586 1 97.5 286 TRP B C 1
ATOM 4987 O O . TRP B 1 286 ? 6.695 31.766 15.031 1 97.5 286 TRP B O 1
ATOM 4997 N N . VAL B 1 287 ? 4.965 32.594 16.094 1 98.31 287 VAL B N 1
ATOM 4998 C CA . VAL B 1 287 ? 4.215 31.344 16.062 1 98.31 287 VAL B CA 1
ATOM 4999 C C . VAL B 1 287 ? 2.871 31.562 15.367 1 98.31 287 VAL B C 1
ATOM 5001 O O . VAL B 1 287 ? 2.127 32.469 15.727 1 98.31 287 VAL B O 1
ATOM 5004 N N . CYS B 1 288 ? 2.566 30.781 14.328 1 97.81 288 CYS B N 1
ATOM 5005 C CA . CYS B 1 288 ? 1.279 30.844 13.641 1 97.81 288 CYS B CA 1
ATOM 5006 C C . CYS B 1 288 ? 0.145 30.453 14.578 1 97.81 288 CYS B C 1
ATOM 5008 O O . CYS B 1 288 ? 0.261 29.484 15.328 1 97.81 288 CYS B O 1
ATOM 5010 N N . PRO B 1 289 ? -0.913 31.219 14.648 1 93.31 289 PRO B N 1
ATOM 5011 C CA . PRO B 1 289 ? -2.043 30.844 15.5 1 93.31 289 PRO B CA 1
ATOM 5012 C C . PRO B 1 289 ? -2.77 29.594 14.992 1 93.31 289 PRO B C 1
ATOM 5014 O O . PRO B 1 289 ? -3.797 29.703 14.32 1 93.31 289 PRO B O 1
ATOM 5017 N N . ALA B 1 290 ? -2.27 28.516 15.312 1 87.19 290 ALA B N 1
ATOM 5018 C CA . ALA B 1 290 ? -2.637 27.219 14.742 1 87.19 290 ALA B CA 1
ATOM 5019 C C . ALA B 1 290 ? -3.764 26.562 15.539 1 87.19 290 ALA B C 1
ATOM 5021 O O . ALA B 1 290 ? -4.023 26.953 16.688 1 87.19 290 ALA B O 1
ATOM 5022 N N . SER B 1 291 ? -4.484 25.609 14.922 1 91.94 291 SER B N 1
ATOM 5023 C CA . SER B 1 291 ? -5.582 24.875 15.547 1 91.94 291 SER B CA 1
ATOM 5024 C C . SER B 1 291 ? -5.324 23.375 15.523 1 91.94 291 SER B C 1
ATOM 5026 O O . SER B 1 291 ? -6.09 22.594 16.109 1 91.94 291 SER B O 1
ATOM 5028 N N . ALA B 1 292 ? -4.305 22.953 14.914 1 95.31 292 ALA B N 1
ATOM 5029 C CA . ALA B 1 292 ? -4 21.531 14.719 1 95.31 292 ALA B CA 1
ATOM 5030 C C . ALA B 1 292 ? -3.143 21 15.852 1 95.31 292 ALA B C 1
ATOM 5032 O O . ALA B 1 292 ? -2.852 21.719 16.812 1 95.31 292 ALA B O 1
ATOM 5033 N N . ASN B 1 293 ? -2.834 19.75 15.859 1 96.5 293 ASN B N 1
ATOM 5034 C CA . ASN B 1 293 ? -2 19.109 16.875 1 96.5 293 ASN B CA 1
ATOM 5035 C C . ASN B 1 293 ? -0.518 19.375 16.625 1 96.5 293 ASN B C 1
ATOM 5037 O O . ASN B 1 293 ? 0.328 18.531 16.906 1 96.5 293 ASN B O 1
ATOM 5041 N N . TYR B 1 294 ? -0.193 20.453 16.031 1 97.62 294 TYR B N 1
ATOM 5042 C CA . TYR B 1 294 ? 1.167 20.922 15.789 1 97.62 294 TYR B CA 1
ATOM 5043 C C . TYR B 1 294 ? 1.209 22.453 15.688 1 97.62 294 TYR B C 1
ATOM 5045 O O . TYR B 1 294 ? 0.168 23.094 15.562 1 97.62 294 TYR B O 1
ATOM 5053 N N . LEU B 1 295 ? 2.371 23 15.82 1 98.31 295 LEU B N 1
ATOM 5054 C CA . LEU B 1 295 ? 2.602 24.438 15.719 1 98.31 295 LEU B CA 1
ATOM 5055 C C . LEU B 1 295 ? 3.609 24.75 14.617 1 98.31 295 LEU B C 1
ATOM 5057 O O . LEU B 1 295 ? 4.59 24.016 14.445 1 98.31 295 LEU B O 1
ATOM 5061 N N . PHE B 1 296 ? 3.309 25.719 13.867 1 98.5 296 PHE B N 1
ATOM 5062 C CA . PHE B 1 296 ? 4.164 26.266 12.82 1 98.5 296 PHE B CA 1
ATOM 5063 C C . PHE B 1 296 ? 4.801 27.578 13.273 1 98.5 296 PHE B C 1
ATOM 5065 O O . PHE B 1 296 ? 4.105 28.484 13.734 1 98.5 296 PHE B O 1
ATOM 5072 N N . PHE B 1 297 ? 6.156 27.688 13.188 1 98.31 297 PHE B N 1
ATOM 5073 C CA . PHE B 1 297 ? 6.789 28.875 13.742 1 98.31 297 PHE B CA 1
ATOM 5074 C C . PHE B 1 297 ? 8.055 29.219 12.969 1 98.31 297 PHE B C 1
ATOM 5076 O O . PHE B 1 297 ? 8.531 28.422 12.156 1 98.31 297 PHE B O 1
ATOM 5083 N N . GLN B 1 298 ? 8.492 30.406 13.156 1 97.75 298 GLN B N 1
ATOM 5084 C CA . GLN B 1 298 ? 9.68 30.922 12.477 1 97.75 298 GLN B CA 1
ATOM 5085 C C . GLN B 1 298 ? 10.812 31.188 13.469 1 97.75 298 GLN B C 1
ATOM 5087 O O . GLN B 1 298 ? 10.586 31.781 14.531 1 97.75 298 GLN B O 1
ATOM 5092 N N . GLY B 1 299 ? 11.945 30.719 13.156 1 95.25 299 GLY B N 1
ATOM 5093 C CA . GLY B 1 299 ? 13.164 30.938 13.922 1 95.25 299 GLY B CA 1
ATOM 5094 C C . GLY B 1 299 ? 14.398 31.078 13.047 1 95.25 299 GLY B C 1
ATOM 5095 O O . GLY B 1 299 ? 14.289 31.234 11.828 1 95.25 299 GLY B O 1
ATOM 5096 N N . ALA B 1 300 ? 15.562 31.219 13.695 1 94.12 300 ALA B N 1
ATOM 5097 C CA . ALA B 1 300 ? 16.812 31.266 12.953 1 94.12 300 ALA B CA 1
ATOM 5098 C C . ALA B 1 300 ? 17.031 30 12.141 1 94.12 300 ALA B C 1
ATOM 5100 O O . ALA B 1 300 ? 16.656 28.906 12.578 1 94.12 300 ALA B O 1
ATOM 5101 N N . PRO B 1 301 ? 17.578 30.172 10.938 1 95.31 301 PRO B N 1
ATOM 5102 C CA . PRO B 1 301 ? 17.906 28.953 10.203 1 95.31 301 PRO B CA 1
ATOM 5103 C C . PRO B 1 301 ? 18.828 28.016 10.984 1 95.31 301 PRO B C 1
ATOM 5105 O O . PRO B 1 301 ? 19.641 28.484 11.781 1 95.31 301 PRO B O 1
ATOM 5108 N N . GLY B 1 302 ? 18.656 26.672 10.797 1 94.75 302 GLY B N 1
ATOM 5109 C CA . GLY B 1 302 ? 19.594 25.719 11.344 1 94.75 302 GLY B CA 1
ATOM 5110 C C . GLY B 1 302 ? 19.141 25.125 12.664 1 94.75 302 GLY B C 1
ATOM 5111 O O . GLY B 1 302 ? 19.859 24.328 13.273 1 94.75 302 GLY B O 1
ATOM 5112 N N . LEU B 1 303 ? 17.984 25.453 13.156 1 95.25 303 LEU B N 1
ATOM 5113 C CA . LEU B 1 303 ? 17.516 24.953 14.445 1 95.25 303 LEU B CA 1
ATOM 5114 C C . LEU B 1 303 ? 17.469 23.438 14.445 1 95.25 303 LEU B C 1
ATOM 5116 O O . LEU B 1 303 ? 17.797 22.797 15.453 1 95.25 303 LEU B O 1
ATOM 5120 N N . CYS B 1 304 ? 17 22.812 13.398 1 94.88 304 CYS B N 1
ATOM 5121 C CA . CYS B 1 304 ? 16.906 21.359 13.328 1 94.88 304 CYS B CA 1
ATOM 5122 C C . CYS B 1 304 ? 18.281 20.703 13.531 1 94.88 304 CYS B C 1
ATOM 5124 O O . CYS B 1 304 ? 18.406 19.75 14.297 1 94.88 304 CYS B O 1
ATOM 5126 N N . GLU B 1 305 ? 19.266 21.219 12.852 1 94.38 305 GLU B N 1
ATOM 5127 C CA . GLU B 1 305 ? 20.625 20.703 12.977 1 94.38 305 GLU B CA 1
ATOM 5128 C C . GLU B 1 305 ? 21.156 20.875 14.398 1 94.38 305 GLU B C 1
ATOM 5130 O O . GLU B 1 305 ? 21.859 20.016 14.922 1 94.38 305 GLU B O 1
ATOM 5135 N N . ALA B 1 306 ? 20.859 21.984 14.984 1 95.44 306 ALA B N 1
ATOM 5136 C CA . ALA B 1 306 ? 21.344 22.312 16.328 1 95.44 306 ALA B CA 1
ATOM 5137 C C . ALA B 1 306 ? 20.703 21.391 17.375 1 95.44 306 ALA B C 1
ATOM 5139 O O . ALA B 1 306 ? 21.297 21.156 18.438 1 95.44 306 ALA B O 1
ATOM 5140 N N . LEU B 1 307 ? 19.547 20.859 17.078 1 96.5 307 LEU B N 1
ATOM 5141 C CA . LEU B 1 307 ? 18.828 20.031 18.031 1 96.5 307 LEU B CA 1
ATOM 5142 C C . LEU B 1 307 ? 19.25 18.562 17.906 1 96.5 307 LEU B C 1
ATOM 5144 O O . LEU B 1 307 ? 19.016 17.766 18.812 1 96.5 307 LEU B O 1
ATOM 5148 N N . LYS B 1 308 ? 19.844 18.203 16.781 1 93.19 308 LYS B N 1
ATOM 5149 C CA . LYS B 1 308 ? 20.172 16.828 16.438 1 93.19 308 LYS B CA 1
ATOM 5150 C C . LYS B 1 308 ? 21.047 16.188 17.516 1 93.19 308 LYS B C 1
ATOM 5152 O O . LYS B 1 308 ? 20.828 15.039 17.906 1 93.19 308 LYS B O 1
ATOM 5157 N N . PRO B 1 309 ? 22.094 16.891 17.953 1 93 309 PRO B N 1
ATOM 5158 C CA . PRO B 1 309 ? 22.969 16.281 18.969 1 93 309 PRO B CA 1
ATOM 5159 C C . PRO B 1 309 ? 22.219 15.914 20.25 1 93 309 PRO B C 1
ATOM 5161 O O . PRO B 1 309 ? 22.672 15.039 21 1 93 309 PRO B O 1
ATOM 5164 N N . GLN B 1 310 ? 21.141 16.531 20.469 1 94.38 310 GLN B N 1
ATOM 5165 C CA . GLN B 1 310 ? 20.359 16.25 21.656 1 94.38 310 GLN B CA 1
ATOM 5166 C C . GLN B 1 310 ? 19.312 15.172 21.406 1 94.38 310 GLN B C 1
ATOM 5168 O O . GLN B 1 310 ? 18.5 14.852 22.281 1 94.38 310 GLN B O 1
ATOM 5173 N N . GLY B 1 311 ? 19.25 14.703 20.188 1 96.19 311 GLY B N 1
ATOM 5174 C CA . GLY B 1 311 ? 18.312 13.656 19.812 1 96.19 311 GLY B CA 1
ATOM 5175 C C . GLY B 1 311 ? 16.891 14.164 19.625 1 96.19 311 GLY B C 1
ATOM 5176 O O . GLY B 1 311 ? 15.922 13.43 19.859 1 96.19 311 GLY B O 1
ATOM 5177 N N . ILE B 1 312 ? 16.719 15.414 19.391 1 97.25 312 ILE B N 1
ATOM 5178 C CA . ILE B 1 312 ? 15.398 16 19.188 1 97.25 312 ILE B CA 1
ATOM 5179 C C . ILE B 1 312 ? 15.195 16.281 17.703 1 97.25 312 ILE B C 1
ATOM 5181 O O . ILE B 1 312 ? 16 16.969 17.078 1 97.25 312 ILE B O 1
ATOM 5185 N N . ALA B 1 313 ? 14.148 15.711 17.141 1 96.75 313 ALA B N 1
ATOM 5186 C CA . ALA B 1 313 ? 13.812 15.938 15.742 1 96.75 313 ALA B CA 1
ATOM 5187 C C . ALA B 1 313 ? 12.711 16.984 15.602 1 96.75 313 ALA B C 1
ATOM 5189 O O . ALA B 1 313 ? 11.625 16.828 16.156 1 96.75 313 ALA B O 1
ATOM 5190 N N . LEU B 1 314 ? 13.023 18.016 14.953 1 96.69 314 LEU B N 1
ATOM 5191 C CA . LEU B 1 314 ? 12.102 19.062 14.562 1 96.69 314 LEU B CA 1
ATOM 5192 C C . LEU B 1 314 ? 11.852 19.047 13.062 1 96.69 314 LEU B C 1
ATOM 5194 O O . LEU B 1 314 ? 12.711 18.609 12.289 1 96.69 314 LEU B O 1
ATOM 5198 N N . ARG B 1 315 ? 10.703 19.469 12.633 1 97.44 315 ARG B N 1
ATOM 5199 C CA . ARG B 1 315 ? 10.422 19.469 11.203 1 97.44 315 ARG B CA 1
ATOM 5200 C C . ARG B 1 315 ? 10.93 20.766 10.555 1 97.44 315 ARG B C 1
ATOM 5202 O O . ARG B 1 315 ? 10.461 21.859 10.883 1 97.44 315 ARG B O 1
ATOM 5209 N N . ASP B 1 316 ? 11.875 20.594 9.672 1 97.06 316 ASP B N 1
ATOM 5210 C CA . ASP B 1 316 ? 12.305 21.703 8.82 1 97.06 316 ASP B CA 1
ATOM 5211 C C . ASP B 1 316 ? 11.328 21.922 7.668 1 97.06 316 ASP B C 1
ATOM 5213 O O . ASP B 1 316 ? 11.102 21.016 6.855 1 97.06 316 ASP B O 1
ATOM 5217 N N . CYS B 1 317 ? 10.758 23.062 7.594 1 97.69 317 CYS B N 1
ATOM 5218 C CA . CYS B 1 317 ? 9.703 23.328 6.621 1 97.69 317 CYS B CA 1
ATOM 5219 C C . CYS B 1 317 ? 10.25 24.094 5.418 1 97.69 317 CYS B C 1
ATOM 5221 O O . CYS B 1 317 ? 9.477 24.656 4.637 1 97.69 317 CYS B O 1
ATOM 5223 N N . ALA B 1 318 ? 11.57 24.109 5.262 1 96.12 318 ALA B N 1
ATOM 5224 C CA . ALA B 1 318 ? 12.203 24.875 4.184 1 96.12 318 ALA B CA 1
ATOM 5225 C C . ALA B 1 318 ? 11.789 24.328 2.816 1 96.12 318 ALA B C 1
ATOM 5227 O O . ALA B 1 318 ? 11.773 25.078 1.832 1 96.12 318 ALA B O 1
ATOM 5228 N N . ASN B 1 319 ? 11.406 23.094 2.756 1 94 319 ASN B N 1
ATOM 5229 C CA . ASN B 1 319 ? 11.141 22.469 1.468 1 94 319 ASN B CA 1
ATOM 5230 C C . ASN B 1 319 ? 9.695 22.672 1.029 1 94 319 ASN B C 1
ATOM 5232 O O . ASN B 1 319 ? 9.312 22.312 -0.086 1 94 319 ASN B O 1
ATOM 5236 N N . TYR B 1 320 ? 8.875 23.281 1.876 1 96.56 320 TYR B N 1
ATOM 5237 C CA . TYR B 1 320 ? 7.52 23.609 1.454 1 96.56 320 TYR B CA 1
ATOM 5238 C C . TYR B 1 320 ? 7.531 24.781 0.462 1 96.56 320 TYR B C 1
ATOM 5240 O O . TYR B 1 320 ? 8.234 25.766 0.666 1 96.56 320 TYR B O 1
ATOM 5248 N N . PRO B 1 321 ? 6.73 24.641 -0.568 1 94.69 321 PRO B N 1
ATOM 5249 C CA . PRO B 1 321 ? 6.652 25.781 -1.482 1 94.69 321 PRO B CA 1
ATOM 5250 C C . PRO B 1 321 ? 6.246 27.078 -0.78 1 94.69 321 PRO B C 1
ATOM 5252 O O . PRO B 1 321 ? 5.312 27.078 0.027 1 94.69 321 PRO B O 1
ATOM 5255 N N . GLY B 1 322 ? 6.93 28.094 -1.124 1 94.12 322 GLY B N 1
ATOM 5256 C CA . GLY B 1 322 ? 6.598 29.391 -0.567 1 94.12 322 GLY B CA 1
ATOM 5257 C C . GLY B 1 322 ? 7.324 29.703 0.73 1 94.12 322 GLY B C 1
ATOM 5258 O O . GLY B 1 322 ? 7.23 30.812 1.259 1 94.12 322 GLY B O 1
ATOM 5259 N N . LEU B 1 323 ? 7.988 28.578 1.068 1 96.31 323 LEU B N 1
ATOM 5260 C CA . LEU B 1 323 ? 8.75 28.781 2.297 1 96.31 323 LEU B CA 1
ATOM 5261 C C . LEU B 1 323 ? 10.25 28.703 2.031 1 96.31 323 LEU B C 1
ATOM 5263 O O . LEU B 1 323 ? 10.664 28.391 0.912 1 96.31 323 LEU B O 1
ATOM 5267 N N . GLY B 1 324 ? 11.125 28.922 2.844 1 94.06 324 GLY B N 1
ATOM 5268 C CA . GLY B 1 324 ? 12.578 28.891 2.891 1 94.06 324 GLY B CA 1
ATOM 5269 C C . GLY B 1 324 ? 13.125 28.547 4.266 1 94.06 324 GLY B C 1
ATOM 5270 O O . GLY B 1 324 ? 12.375 28.156 5.16 1 94.06 324 GLY B O 1
ATOM 5271 N N . PRO B 1 325 ? 14.359 28.703 4.297 1 96.38 325 PRO B N 1
ATOM 5272 C CA . PRO B 1 325 ? 14.984 28.406 5.594 1 96.38 325 PRO B CA 1
ATOM 5273 C C . PRO B 1 325 ? 14.406 29.25 6.727 1 96.38 325 PRO B C 1
ATOM 5275 O O . PRO B 1 325 ? 14.07 30.422 6.523 1 96.38 325 PRO B O 1
ATOM 5278 N N . GLY B 1 326 ? 14.305 28.625 7.859 1 97.06 326 GLY B N 1
ATOM 5279 C CA . GLY B 1 326 ? 13.891 29.375 9.039 1 97.06 326 GLY B CA 1
ATOM 5280 C C . GLY B 1 326 ? 12.461 29.078 9.461 1 97.06 326 GLY B C 1
ATOM 5281 O O . GLY B 1 326 ? 11.992 29.594 10.477 1 97.06 326 GLY B O 1
ATOM 5282 N N . TRP B 1 327 ? 11.781 28.281 8.695 1 97.88 327 TRP B N 1
ATOM 5283 C CA . TRP B 1 327 ? 10.43 27.859 9.047 1 97.88 327 TRP B CA 1
ATOM 5284 C C . TRP B 1 327 ? 10.438 26.438 9.602 1 97.88 327 TRP B C 1
ATOM 5286 O O . TRP B 1 327 ? 11.102 25.547 9.055 1 97.88 327 TRP B O 1
ATOM 5296 N N . TYR B 1 328 ? 9.719 26.234 10.742 1 98.12 328 TYR B N 1
ATOM 5297 C CA . TYR B 1 328 ? 9.719 24.969 11.445 1 98.12 328 TYR B CA 1
ATOM 5298 C C . TYR B 1 328 ? 8.305 24.578 11.891 1 98.12 328 TYR B C 1
ATOM 5300 O O . TYR B 1 328 ? 7.43 25.438 11.992 1 98.12 328 TYR B O 1
ATOM 5308 N N . ARG B 1 329 ? 8.07 23.375 12.031 1 98.12 329 ARG B N 1
ATOM 5309 C CA . ARG B 1 329 ? 6.848 22.828 12.609 1 98.12 329 ARG B CA 1
ATOM 5310 C C . ARG B 1 329 ? 7.164 21.844 13.734 1 98.12 329 ARG B C 1
ATOM 5312 O O . ARG B 1 329 ? 8.094 21.047 13.625 1 98.12 329 ARG B O 1
ATOM 5319 N N . THR B 1 330 ? 6.457 21.938 14.758 1 98.12 330 THR B N 1
ATOM 5320 C CA . THR B 1 330 ? 6.625 21.016 15.883 1 98.12 330 THR B CA 1
ATOM 5321 C C . THR B 1 330 ? 5.297 20.375 16.25 1 98.12 330 THR B C 1
ATOM 5323 O O . THR B 1 330 ? 4.262 21.047 16.297 1 98.12 330 THR B O 1
ATOM 5326 N N . ALA B 1 331 ? 5.352 19.094 16.516 1 97.44 331 ALA B N 1
ATOM 5327 C CA . ALA B 1 331 ? 4.191 18.391 17.047 1 97.44 331 ALA B CA 1
ATOM 5328 C C . ALA B 1 331 ? 3.924 18.797 18.5 1 97.44 331 ALA B C 1
ATOM 5330 O O . ALA B 1 331 ? 4.828 19.266 19.188 1 97.44 331 ALA B O 1
ATOM 5331 N N . VAL B 1 332 ? 2.707 18.719 18.906 1 97.75 332 VAL B N 1
ATOM 5332 C CA . VAL B 1 332 ? 2.346 18.797 20.312 1 97.75 332 VAL B CA 1
ATOM 5333 C C . VAL B 1 332 ? 2.502 17.422 20.953 1 97.75 332 VAL B C 1
ATOM 5335 O O . VAL B 1 332 ? 1.957 16.422 20.453 1 97.75 332 VAL B O 1
ATOM 5338 N N . ARG B 1 333 ? 3.336 17.328 21.969 1 97.88 333 ARG B N 1
ATOM 5339 C CA . ARG B 1 333 ? 3.607 16.078 22.672 1 97.88 333 ARG B CA 1
ATOM 5340 C C . ARG B 1 333 ? 3.184 16.172 24.141 1 97.88 333 ARG B C 1
ATOM 5342 O O . ARG B 1 333 ? 2.406 17.047 24.516 1 97.88 333 ARG B O 1
ATOM 5349 N N . LEU B 1 334 ? 3.465 15.133 24.891 1 98 334 LEU B N 1
ATOM 5350 C CA . LEU B 1 334 ? 3.197 15.164 26.328 1 98 334 LEU B CA 1
ATOM 5351 C C . LEU B 1 334 ? 3.936 16.328 26.984 1 98 334 LEU B C 1
ATOM 5353 O O . LEU B 1 334 ? 4.984 16.766 26.5 1 98 334 LEU B O 1
ATOM 5357 N N . HIS B 1 335 ? 3.389 16.766 28.094 1 98.44 335 HIS B N 1
ATOM 5358 C CA . HIS B 1 335 ? 3.893 17.969 28.734 1 98.44 335 HIS B CA 1
ATOM 5359 C C . HIS B 1 335 ? 5.391 17.875 29 1 98.44 335 HIS B C 1
ATOM 5361 O O . HIS B 1 335 ? 6.141 18.812 28.734 1 98.44 335 HIS B O 1
ATOM 5367 N N . SER B 1 336 ? 5.859 16.75 29.531 1 98.31 336 SER B N 1
ATOM 5368 C CA . SER B 1 336 ? 7.273 16.562 29.859 1 98.31 336 SER B CA 1
ATOM 5369 C C . SER B 1 336 ? 8.141 16.641 28.609 1 98.31 336 SER B C 1
ATOM 5371 O O . SER B 1 336 ? 9.242 17.188 28.641 1 98.31 336 SER B O 1
ATOM 5373 N N . GLN B 1 337 ? 7.688 16.062 27.516 1 98.31 337 GLN B N 1
ATOM 5374 C CA . GLN B 1 337 ? 8.398 16.109 26.25 1 98.31 337 GLN B CA 1
ATOM 5375 C C . GLN B 1 337 ? 8.422 17.531 25.688 1 98.31 337 GLN B C 1
ATOM 5377 O O . GLN B 1 337 ? 9.453 18 25.203 1 98.31 337 GLN B O 1
ATOM 5382 N N . ASN B 1 338 ? 7.27 18.203 25.812 1 98.69 338 ASN B N 1
ATOM 5383 C CA . ASN B 1 338 ? 7.191 19.594 25.391 1 98.69 338 ASN B CA 1
ATOM 5384 C C . ASN B 1 338 ? 8.18 20.484 26.156 1 98.69 338 ASN B C 1
ATOM 5386 O O . ASN B 1 338 ? 8.836 21.328 25.562 1 98.69 338 ASN B O 1
ATOM 5390 N N . GLN B 1 339 ? 8.25 20.219 27.391 1 98.5 339 GLN B N 1
ATOM 5391 C CA . GLN B 1 339 ? 9.18 20.984 28.234 1 98.5 339 GLN B CA 1
ATOM 5392 C C . GLN B 1 339 ? 10.617 20.766 27.781 1 98.5 339 GLN B C 1
ATOM 5394 O O . GLN B 1 339 ? 11.422 21.703 27.781 1 98.5 339 GLN B O 1
ATOM 5399 N N . GLN B 1 340 ? 10.945 19.547 27.422 1 98 340 GLN B N 1
ATOM 5400 C CA . GLN B 1 340 ? 12.289 19.234 26.953 1 98 340 GLN B CA 1
ATOM 5401 C C . GLN B 1 340 ? 12.617 19.984 25.672 1 98 340 GLN B C 1
ATOM 5403 O O . GLN B 1 340 ? 13.719 20.5 25.5 1 98 340 GLN B O 1
ATOM 5408 N N . LEU B 1 341 ? 11.68 20.047 24.797 1 98.19 341 LEU B N 1
ATOM 5409 C CA . LEU B 1 341 ? 11.898 20.781 23.562 1 98.19 341 LEU B CA 1
ATOM 5410 C C . LEU B 1 341 ? 12.102 22.266 23.859 1 98.19 341 LEU B C 1
ATOM 5412 O O . LEU B 1 341 ? 13 22.906 23.297 1 98.19 341 LEU B O 1
ATOM 5416 N N . MET B 1 342 ? 11.273 22.844 24.75 1 97.94 342 MET B N 1
ATOM 5417 C CA . MET B 1 342 ? 11.383 24.266 25.078 1 97.94 342 MET B CA 1
ATOM 5418 C C . MET B 1 342 ? 12.734 24.578 25.703 1 97.94 342 MET B C 1
ATOM 5420 O O . MET B 1 342 ? 13.352 25.594 25.391 1 97.94 342 MET B O 1
ATOM 5424 N N . ALA B 1 343 ? 13.133 23.703 26.547 1 97.38 343 ALA B N 1
ATOM 5425 C CA . ALA B 1 343 ? 14.43 23.891 27.188 1 97.38 343 ALA B CA 1
ATOM 5426 C C . ALA B 1 343 ? 15.562 23.844 26.172 1 97.38 343 ALA B C 1
ATOM 5428 O O . ALA B 1 343 ? 16.5 24.656 26.234 1 97.38 343 ALA B O 1
ATOM 5429 N N . ALA B 1 344 ? 15.492 22.891 25.297 1 97.31 344 ALA B N 1
ATOM 5430 C CA . ALA B 1 344 ? 16.516 22.766 24.266 1 97.31 344 ALA B CA 1
ATOM 5431 C C . ALA B 1 344 ? 16.547 24.016 23.375 1 97.31 344 ALA B C 1
ATOM 5433 O O . ALA B 1 344 ? 17.625 24.5 23.016 1 97.31 344 ALA B O 1
ATOM 5434 N N . LEU B 1 345 ? 15.414 24.547 23.016 1 97.25 345 LEU B N 1
ATOM 5435 C CA . LEU B 1 345 ? 15.32 25.734 22.172 1 97.25 345 LEU B CA 1
ATOM 5436 C C . LEU B 1 345 ? 15.812 26.969 22.922 1 97.25 345 LEU B C 1
ATOM 5438 O O . LEU B 1 345 ? 16.469 27.844 22.328 1 97.25 345 LEU B O 1
ATOM 5442 N N . ALA B 1 346 ? 15.453 27.062 24.141 1 95.94 346 ALA B N 1
ATOM 5443 C CA . ALA B 1 346 ? 15.914 28.172 24.969 1 95.94 346 ALA B CA 1
ATOM 5444 C C . ALA B 1 346 ? 17.438 28.234 25.016 1 95.94 346 ALA B C 1
ATOM 5446 O O . ALA B 1 346 ? 18.031 29.312 24.984 1 95.94 346 ALA B O 1
ATOM 5447 N N . ALA B 1 347 ? 18.016 27.078 25.094 1 94.62 347 ALA B N 1
ATOM 5448 C CA . ALA B 1 347 ? 19.469 26.984 25.156 1 94.62 347 ALA B CA 1
ATOM 5449 C C . ALA B 1 347 ? 20.094 27.453 23.844 1 94.62 347 ALA B C 1
ATOM 5451 O O . ALA B 1 347 ? 21.234 27.953 23.844 1 94.62 347 ALA B O 1
ATOM 5452 N N . LEU B 1 348 ? 19.484 27.25 22.766 1 91.69 348 LEU B N 1
ATOM 5453 C CA . LEU B 1 348 ? 20 27.625 21.453 1 91.69 348 LEU B CA 1
ATOM 5454 C C . LEU B 1 348 ? 19.734 29.094 21.172 1 91.69 348 LEU B C 1
ATOM 5456 O O . LEU B 1 348 ? 20.359 29.672 20.266 1 91.69 348 LEU B O 1
ATOM 5460 N N . ASN B 1 349 ? 18.781 29.656 21.781 1 81.12 349 ASN B N 1
ATOM 5461 C CA . ASN B 1 349 ? 18.406 31.062 21.594 1 81.12 349 ASN B CA 1
ATOM 5462 C C . ASN B 1 349 ? 18.547 31.859 22.891 1 81.12 349 ASN B C 1
ATOM 5464 O O . ASN B 1 349 ? 17.547 32.375 23.422 1 81.12 349 ASN B O 1
ATOM 5468 N N . PRO B 1 350 ? 19.828 31.938 23.328 1 64.56 350 PRO B N 1
ATOM 5469 C CA . PRO B 1 350 ? 19.938 32.625 24.609 1 64.56 350 PRO B CA 1
ATOM 5470 C C . PRO B 1 350 ? 19.5 34.094 24.531 1 64.56 350 PRO B C 1
ATOM 5472 O O . PRO B 1 350 ? 19.75 34.781 23.531 1 64.56 350 PRO B O 1
ATOM 5475 N N . GLN B 1 351 ? 18.297 34.375 25.062 1 59 351 GLN B N 1
ATOM 5476 C CA . GLN B 1 351 ? 17.859 35.781 25.156 1 59 351 GLN B CA 1
ATOM 5477 C C . GLN B 1 351 ? 18.891 36.625 25.906 1 59 351 GLN B C 1
ATOM 5479 O O . GLN B 1 351 ? 19.547 36.125 26.828 1 59 351 GLN B O 1
ATOM 5484 N N . GLU B 1 352 ? 19.562 37.438 25.172 1 44.56 352 GLU B N 1
ATOM 5485 C CA . GLU B 1 352 ? 20.359 38.438 25.891 1 44.56 352 GLU B CA 1
ATOM 5486 C C . GLU B 1 352 ? 19.594 39 27.078 1 44.56 352 GLU B C 1
ATOM 5488 O O . GLU B 1 352 ? 18.484 39.5 26.922 1 44.56 352 GLU B O 1
ATOM 5493 N N . GLY B 1 353 ? 19.641 38.375 28.203 1 37.53 353 GLY B N 1
ATOM 5494 C CA . GLY B 1 353 ? 19.391 39.219 29.328 1 37.53 353 GLY B CA 1
ATOM 5495 C C . GLY B 1 353 ? 20.234 40.5 29.328 1 37.53 353 GLY B C 1
ATOM 5496 O O . GLY B 1 353 ? 21.312 40.531 28.734 1 37.53 353 GLY B O 1
#

InterPro domains:
  IPR004839 Aminotransferase, class I/classII, large domain [PF00155] (22-342)
  IPR015421 Pyridoxal phosphate-dependent transferase, major domain [G3DSA:3.40.640.10] (33-258)
  IPR015422 Pyridoxal phosphate-dependent transferase, small domain [G3DSA:3.90.1150.10] (22-345)
  IPR015424 Pyridoxal phosphate-dependent transferase [SSF53383] (21-347)

Solvent-accessible surface area (backbone atoms only — not comparable to full-atom values): 35784 Å² total; per-residue (Å²): 34,51,50,100,60,82,76,90,63,55,50,78,63,72,49,77,92,58,56,57,79,41,72,26,29,38,64,37,31,63,84,33,47,52,66,64,24,54,49,36,28,58,65,40,58,82,52,21,38,39,53,26,57,42,64,39,60,71,36,40,49,46,48,18,62,72,71,70,47,64,53,81,26,55,47,76,26,43,14,42,60,40,48,49,39,23,44,25,64,51,66,45,44,65,30,29,31,32,55,18,56,32,65,62,62,61,56,53,27,29,46,74,56,70,20,43,77,45,73,49,78,49,40,75,95,54,64,51,49,83,57,75,66,52,58,55,50,44,66,72,67,59,41,48,29,36,49,44,48,39,35,23,43,63,48,12,32,64,69,54,67,68,56,52,52,50,50,52,52,50,25,63,75,70,70,24,30,37,39,39,35,36,45,47,30,86,50,28,65,87,64,78,79,66,69,88,49,27,86,83,28,54,48,39,35,39,36,33,40,45,23,32,68,39,4,28,36,5,51,25,34,15,34,38,42,32,55,32,58,69,58,51,38,40,29,22,67,65,46,37,76,36,50,41,30,37,43,32,44,38,24,52,46,41,48,73,69,42,58,68,58,47,52,53,50,40,53,50,42,66,56,44,44,59,51,51,49,52,53,43,42,73,64,70,31,53,64,44,86,39,36,32,49,32,42,17,32,40,53,68,66,62,55,48,68,69,30,41,87,75,13,36,37,49,22,73,38,35,82,31,54,87,48,41,81,25,33,35,31,36,32,47,52,49,68,72,57,45,49,50,52,52,52,56,50,44,68,74,43,68,68,82,123,34,52,51,101,59,82,77,90,66,55,48,77,64,73,47,77,94,57,56,57,79,41,73,26,29,38,64,37,32,63,83,32,47,53,68,65,24,55,48,37,27,56,63,40,57,82,51,22,38,39,52,25,58,42,64,40,60,72,37,39,50,47,48,17,63,72,71,70,47,65,52,83,26,55,46,76,25,44,14,43,61,40,47,48,40,23,44,26,66,51,67,45,45,64,30,29,32,33,55,19,58,33,65,63,63,61,58,54,27,29,46,74,57,70,20,44,76,45,72,48,78,48,41,74,94,56,65,50,49,86,55,76,64,52,58,56,49,45,66,72,66,58,41,49,29,38,47,44,49,38,35,22,42,63,49,12,31,63,69,52,66,68,57,50,52,50,50,51,53,50,25,63,76,69,70,24,29,38,41,38,36,35,43,48,29,86,50,29,66,90,64,78,80,67,69,90,49,28,88,85,28,54,50,38,35,40,35,33,40,45,24,33,68,40,4,28,35,4,52,25,34,16,35,37,40,32,56,32,60,68,59,51,37,40,30,22,68,65,45,37,73,35,50,41,30,37,43,30,42,38,25,50,47,41,48,74,69,43,59,69,58,47,52,52,49,40,52,50,43,67,54,44,45,60,51,50,49,53,53,43,42,72,63,69,30,52,64,44,87,40,37,33,50,34,41,17,34,39,52,68,66,61,54,46,67,69,31,40,87,75,14,35,37,50,22,74,38,34,82,30,52,87,48,41,81,25,34,34,34,35,31,46,51,49,70,71,58,45,49,50,52,51,52,54,49,44,67,75,42,68,68,82,123

Sequence (706 aa):
MLYQTRNPHGGDIYDQSQPIALDFSANTNPFGTPPRVLEAMRQALGQVHHYPDPYCRALVEAIAEFEGVPREYILCGNGAADLIYSYCEAVRPQSAAELAPTFSEYSLGLKRVGGAVQRYTLKKEEAFLPDGRFLRWLEETRPQTVFLCNPNNPTGQLIPSVLLEEILDFCHRTGIRLFLDECFLDLSEGGRSLKHRLADHPELFLLKAFTKSYGMAGVRLGYGLCSDPALLARLAETTQPWNVSTLAQAAGIAALKEQAFLSKTRALIAAERPWMKTQLEALGFWVCPASANYLFFQGAPGLCEALKPQGIALRDCANYPGLGPGWYRTAVRLHSQNQQLMAALAALNPQEGMLYQTRNPHGGDIYDQSQPIALDFSANTNPFGTPPRVLEAMRQALGQVHHYPDPYCRALVEAIAEFEGVPREYILCGNGAADLIYSYCEAVRPQSAAELAPTFSEYSLGLKRVGGAVQRYTLKKEEAFLPDGRFLRWLEETRPQTVFLCNPNNPTGQLIPSVLLEEILDFCHRTGIRLFLDECFLDLSEGGRSLKHRLADHPELFLLKAFTKSYGMAGVRLGYGLCSDPALLARLAETTQPWNVSTLAQAAGIAALKEQAFLSKTRALIAAERPWMKTQLEALGFWVCPASANYLFFQGAPGLCEALKPQGIALRDCANYPGLGPGWYRTAVRLHSQNQQLMAALAALNPQEG

Nearest PDB structures (foldseek):
  1lc7-assembly1_A  TM=9.519E-01  e=2.058E-37  Salmonella enterica
  3ffh-assembly1_B  TM=8.976E-01  e=8.988E-25  Listeria innocua
  3ffh-assembly1_A  TM=8.940E-01  e=4.750E-24  Listeria innocua
  4wbt-assembly2_B-3  TM=8.732E-01  e=3.998E-24  Sinorhizobium meliloti 1021
  1b5p-assembly1_B  TM=8.565E-01  e=2.113E-23  Thermus thermophilus HB8

Secondary structure (DSSP, 8-state):
--SSS---SS-----TTS--SEE-SS---TT-S-HHHHHHHHHHGGGTTSPP-TT-HHHHHHHHHHHTS-GGGEEEESSHHHHHHHHHHHH--SEEEEEES--THHHHHHHHTT-EEEEEEP-GGGTT---HHHHHHHHHH--SEEEEESS-TTT-PPPPHHHHHHHHHHHHHHT-EEEEE-TTGGGSSS---SGGGGGG-TTEEEEEESTTTTT-TTT--EEEE-S-HHHHHHHHHTS-TT-S-HHHHHHHHHHTT-HHHHHHHHHHHHHHHHHHHHHHHHTT-EE----SSEEEEE--TTHHHHHGGGTEE-EE-TTSTT--TTEEEEE---HHHHHHHHHHHHHHS----/--SSS---SS-----TTS--SEE-SS---TT-S-HHHHHHHHHHGGGTTSPP-TT-HHHHHHHHHHHTS-GGGEEEESSHHHHHHHHHHHH--SEEEEEES--THHHHHHHHTT-EEEEEEP-GGGTT---HHHHHHHHHH--SEEEEESS-TTT-PPPPHHHHHHHHHHHHHHT-EEEEE-TTGGGSSS---SGGGGGG-TTEEEEEESTTTTT-TTT--EEEE-S-HHHHHHHHHTS-TT-S-HHHHHHHHHHTT-HHHHHHHHHHHHHHHHHHHHHHHHTT-EE----SSEEEEE--TTHHHHHGGGTEE-EE-TTSTT--TTEEEEE---HHHHHHHHHHHHHHS----